Protein AF-A0A7X7RN02-F1 (afdb_monomer_lite)

Secondary structure (DSSP, 8-state):
---------------------PPPS-----PPPS-TTSGGGS-TTS-HHHHHIIIIIHHHHHHHHHHHTS-B---SS-TTEEE-SSEEEETTTTEEEEEEEEPPTT-BTTB-EEEEEEEE--S--SSS---PPPPTT--HHHHHHTT-EEEEEEGGGTS----TTT-SS----THHHHHHHS-TT-SS----TTB--HHHHHHHHHHHHHHHHHT-TTEEEEEEEEEEETHHHHHHHHHHHH-TT-SEEEEES--TTTTS-TTS--TTSPPHHHHHHH-TTSS-GGGGGGTT-GGG-SS-HHHHHHTTTTSEEEEEEETT-TTT-HHHHHHHHHHHHHHHHHHT-GGGEEEEEESSSS---HHHHHHHHHHHHHHTSS---HHHHHHHHHHHHHHHTT-SEEEE---TTSTT-EEEESSPEEE-TT-EEEEES-EEEEPTT--S-SEEETT--SSS----S--EEEEETT-EEE--SS----S-SSS-S----EEE--

Sequence (498 aa):
MKALVLGVVAFCVVASGWSGSVPSPAACVRACPDGAQSAQRLWNGIAPLVKAWELGKRQETLAWFEENQFGKTPFGRLPDEVMGETYVAFTNAGIRIEIYCCLPVGADAAHPVPVFLFGDHKGGRMPPDFAQETYEGIPTNSITARGYAYVRWNFNDICPNVDAKHSFERWPLGIIAYAATGDRNATNVVRRMNAWGTIGAWAWGNSRVMDWIESRPELDATRVAVLGHSRGGKTALWTGAQDERFAMTISNGSGCGGARLGRAKDPKAETIRQILKNFPNWFCPAFAAWIDRDAELPHDADDLIRLIAPRLVYVASGSEDAWAGPAAEKAAWDAAHDLYREYRLEERMGYHCHDGPHKLRADDWERFMDFADRHLKAPSTADSDAIERRIAAACVDGLRAVTLTKNAASSDGTWYLTRAILVPDDFTLVFDGCRVELVDGTQDNLIRNAGAIEGRCVPNRGIRILGKNGAVLSGGKRNHYLPRRSGDPNGWRSVGIR

Structure (mmCIF, N/CA/C/O backbone):
data_AF-A0A7X7RN02-F1
#
_entry.id   AF-A0A7X7RN02-F1
#
loop_
_atom_site.group_PDB
_atom_site.id
_atom_site.type_symbol
_atom_site.label_atom_id
_atom_site.label_alt_id
_atom_site.label_comp_id
_atom_site.label_asym_id
_atom_site.label_entity_id
_atom_site.label_seq_id
_atom_site.pdbx_PDB_ins_code
_atom_site.Cartn_x
_atom_site.Cartn_y
_atom_site.Cartn_z
_atom_site.occupancy
_atom_site.B_iso_or_equiv
_atom_site.auth_seq_id
_atom_site.auth_comp_id
_atom_site.auth_asym_id
_atom_site.auth_atom_id
_atom_site.pdbx_PDB_model_num
ATOM 1 N N . MET A 1 1 ? 68.075 -8.049 40.284 1.00 34.28 1 MET A N 1
ATOM 2 C CA . MET A 1 1 ? 68.125 -6.987 39.255 1.00 34.28 1 MET A CA 1
ATOM 3 C C . MET A 1 1 ? 66.694 -6.557 38.938 1.00 34.28 1 MET A C 1
ATOM 5 O O . MET A 1 1 ? 65.891 -7.431 38.663 1.00 34.28 1 MET A O 1
ATOM 9 N N . LYS A 1 2 ? 66.413 -5.252 39.104 1.00 28.30 2 LYS A N 1
ATOM 10 C CA . LYS A 1 2 ? 65.345 -4.378 38.540 1.00 28.30 2 LYS A CA 1
ATOM 11 C C . LYS A 1 2 ? 64.153 -5.085 37.843 1.00 28.30 2 LYS A C 1
ATOM 13 O O . LYS A 1 2 ? 64.368 -5.760 36.851 1.00 28.30 2 LYS A O 1
ATOM 18 N N . ALA A 1 3 ? 62.925 -5.074 38.375 1.00 26.56 3 ALA A N 1
ATOM 19 C CA . ALA A 1 3 ? 61.921 -3.987 38.413 1.00 26.56 3 ALA A CA 1
ATOM 20 C C . ALA A 1 3 ? 61.365 -3.559 37.034 1.00 26.56 3 ALA A C 1
ATOM 22 O O . ALA A 1 3 ? 62.092 -2.923 36.279 1.00 26.56 3 ALA A O 1
ATOM 23 N N . LEU A 1 4 ? 60.067 -3.799 36.778 1.00 23.42 4 LEU A N 1
ATOM 24 C CA . LEU A 1 4 ? 59.078 -2.724 36.576 1.00 23.42 4 LEU A CA 1
ATOM 25 C C . LEU A 1 4 ? 57.625 -3.238 36.692 1.00 23.42 4 LEU A C 1
ATOM 27 O O . LEU A 1 4 ? 57.299 -4.341 36.270 1.00 23.42 4 LEU A O 1
ATOM 31 N N . VAL A 1 5 ? 56.795 -2.389 37.294 1.00 27.09 5 VAL A N 1
ATOM 32 C CA . VAL A 1 5 ? 55.363 -2.494 37.622 1.00 27.09 5 VAL A CA 1
ATOM 33 C C . VAL A 1 5 ? 54.615 -1.400 36.833 1.00 27.09 5 VAL A C 1
ATOM 35 O O . VAL A 1 5 ? 55.260 -0.478 36.340 1.00 27.09 5 VAL A O 1
ATOM 38 N N . LEU A 1 6 ? 53.274 -1.474 36.849 1.00 26.36 6 LEU A N 1
ATOM 39 C CA . LEU A 1 6 ? 52.229 -0.504 36.454 1.00 26.36 6 LEU A CA 1
ATOM 40 C C . LEU A 1 6 ? 51.644 -0.716 35.049 1.00 26.36 6 LEU A C 1
ATOM 42 O O . LEU A 1 6 ? 52.368 -0.933 34.093 1.00 26.36 6 LEU A O 1
ATOM 46 N N . GLY A 1 7 ? 50.330 -0.633 34.837 1.00 24.38 7 GLY A N 1
ATOM 47 C CA . GLY A 1 7 ? 49.227 -0.252 35.721 1.00 24.38 7 GLY A CA 1
ATOM 48 C C . GLY A 1 7 ? 48.075 0.262 34.853 1.00 24.38 7 GLY A C 1
ATOM 49 O O . GLY A 1 7 ? 48.283 1.162 34.046 1.00 24.38 7 GLY A O 1
ATOM 50 N N . VAL A 1 8 ? 46.874 -0.305 34.990 1.00 24.30 8 VAL A N 1
ATOM 51 C CA . VAL A 1 8 ? 45.659 0.253 34.376 1.00 24.30 8 VAL A CA 1
ATOM 52 C C . VAL A 1 8 ? 44.987 1.119 35.433 1.00 24.30 8 VAL A C 1
ATOM 54 O O . VAL 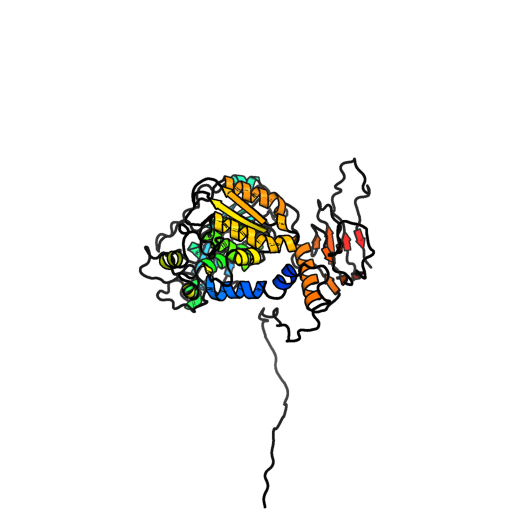A 1 8 ? 44.493 0.621 36.442 1.00 24.30 8 VAL A O 1
ATOM 57 N N . VAL A 1 9 ? 45.049 2.430 35.218 1.00 23.92 9 VAL A N 1
ATOM 58 C CA . VAL A 1 9 ? 44.429 3.452 36.059 1.00 23.92 9 VAL A CA 1
ATOM 59 C C . VAL A 1 9 ? 42.964 3.596 35.658 1.00 23.92 9 VAL A C 1
ATOM 61 O O . VAL A 1 9 ? 42.656 3.873 34.502 1.00 23.92 9 VAL A O 1
ATOM 64 N N . ALA A 1 10 ? 42.075 3.459 36.636 1.00 27.95 10 ALA A N 1
ATOM 65 C CA . ALA A 1 10 ? 40.757 4.074 36.618 1.00 27.95 10 ALA A CA 1
ATOM 66 C C . ALA A 1 10 ? 40.822 5.363 37.445 1.00 27.95 10 ALA A C 1
ATOM 68 O O . ALA A 1 10 ? 41.396 5.338 38.530 1.00 27.95 10 ALA A O 1
ATOM 69 N N . PHE A 1 11 ? 40.202 6.451 36.980 1.00 22.30 11 PHE A N 1
ATOM 70 C CA . PHE A 1 11 ? 39.651 7.477 37.870 1.00 22.30 11 PHE A CA 1
ATOM 71 C C . PHE A 1 11 ? 38.493 8.234 37.206 1.00 22.30 11 PHE A C 1
ATOM 73 O O . PHE A 1 11 ? 38.605 8.732 36.088 1.00 22.30 11 PHE A O 1
ATOM 80 N N . CYS A 1 12 ? 37.389 8.314 37.948 1.00 25.47 12 CYS A N 1
ATOM 81 C CA . CYS A 1 12 ? 36.249 9.205 37.747 1.00 25.47 12 CYS A CA 1
ATOM 82 C C . CYS A 1 12 ? 36.584 10.630 38.213 1.00 25.47 12 CYS A C 1
ATOM 84 O O . CYS A 1 12 ? 37.206 10.758 39.264 1.00 25.47 12 CYS A O 1
ATOM 86 N N . VAL A 1 13 ? 36.047 11.669 37.555 1.00 23.23 13 VAL A N 1
ATOM 87 C CA . VAL A 1 13 ? 35.693 12.967 38.178 1.00 23.23 13 VAL A CA 1
ATOM 88 C C . VAL A 1 13 ? 34.407 13.521 37.531 1.00 23.23 13 VAL A C 1
ATOM 90 O O . VAL A 1 13 ? 34.033 13.150 36.424 1.00 23.23 13 VAL A O 1
ATOM 93 N N . VAL A 1 14 ? 33.711 14.350 38.307 1.00 23.56 14 VAL A N 1
ATOM 94 C CA . VAL A 1 14 ? 32.275 14.631 38.407 1.00 23.56 14 VAL A CA 1
ATOM 95 C C . VAL A 1 14 ? 31.896 16.038 37.886 1.00 23.56 14 VAL A C 1
ATOM 97 O O . VAL A 1 14 ? 32.675 16.969 38.035 1.00 23.56 14 VAL A O 1
ATOM 100 N N . ALA A 1 15 ? 30.649 16.147 37.394 1.00 25.61 15 ALA A N 1
ATOM 101 C CA . ALA A 1 15 ? 29.704 17.290 37.319 1.00 25.61 15 ALA A CA 1
ATOM 102 C C . ALA A 1 15 ? 30.000 18.569 36.497 1.00 25.61 15 ALA A C 1
ATOM 104 O O . ALA A 1 15 ? 30.930 19.313 36.783 1.00 25.61 15 ALA A O 1
ATOM 105 N N . SER A 1 16 ? 29.049 18.952 35.623 1.00 23.83 16 SER A N 1
ATOM 106 C CA . SER A 1 16 ? 28.078 20.065 35.822 1.00 23.83 16 SER A CA 1
ATOM 107 C C . SER A 1 16 ? 27.493 20.605 34.493 1.00 23.83 16 SER A C 1
ATOM 109 O O . SER A 1 16 ? 28.196 20.664 33.492 1.00 23.83 16 SER A O 1
ATOM 111 N N . GLY A 1 17 ? 26.218 21.035 34.498 1.00 24.02 17 GLY A N 1
ATOM 112 C CA . GLY A 1 17 ? 25.676 22.016 33.533 1.00 24.02 17 GLY A CA 1
ATOM 113 C C . GLY A 1 17 ? 24.589 21.545 32.548 1.00 24.02 17 GLY A C 1
ATOM 114 O O . GLY A 1 17 ? 24.871 20.828 31.600 1.00 24.02 17 GLY A O 1
ATOM 115 N N . TRP A 1 18 ? 23.356 22.009 32.780 1.00 22.77 18 TRP A N 1
ATOM 116 C CA . TRP A 1 18 ? 22.163 22.086 31.902 1.00 22.77 18 TRP A CA 1
ATOM 117 C C . TRP A 1 18 ? 22.449 22.509 30.436 1.00 22.77 18 TRP A C 1
ATOM 119 O O . TRP A 1 18 ? 23.464 23.143 30.191 1.00 22.77 18 TRP A O 1
ATOM 129 N N . SER A 1 19 ? 21.626 22.313 29.394 1.00 27.50 19 SER A N 1
ATOM 130 C CA . SER A 1 19 ? 20.216 21.919 29.192 1.00 27.50 19 SER A CA 1
ATOM 131 C C . SER A 1 19 ? 19.992 21.674 27.685 1.00 27.50 19 SER A C 1
ATOM 133 O O . SER A 1 19 ? 20.542 22.421 26.879 1.00 27.50 19 SER A O 1
ATOM 135 N N . GLY A 1 20 ? 19.111 20.734 27.315 1.00 28.22 20 GLY A N 1
ATOM 136 C CA . GLY A 1 20 ? 18.448 20.717 25.999 1.00 28.22 20 GLY A CA 1
ATOM 137 C C . GLY A 1 20 ? 18.787 19.535 25.087 1.00 28.22 20 GLY A C 1
ATOM 138 O O . GLY A 1 20 ? 19.420 19.720 24.054 1.00 28.22 20 GLY A O 1
ATOM 139 N N . SER A 1 21 ? 18.319 18.329 25.421 1.00 25.31 21 SER A N 1
ATOM 140 C CA . SER A 1 21 ? 18.236 17.219 24.466 1.00 25.31 21 SER A CA 1
ATOM 141 C C . SER A 1 21 ? 16.785 17.005 24.031 1.00 25.31 21 SER A C 1
ATOM 143 O O . SER A 1 21 ? 15.912 16.643 24.817 1.00 25.31 21 SER A O 1
ATOM 145 N N . VAL A 1 22 ? 16.541 17.250 22.747 1.00 24.98 22 VAL A N 1
ATOM 146 C CA . VAL A 1 22 ? 15.347 16.819 22.013 1.00 24.98 22 VAL A CA 1
ATOM 147 C C . VAL A 1 22 ? 15.385 15.284 21.925 1.00 24.98 22 VAL A C 1
ATOM 149 O O . VAL A 1 22 ? 16.431 14.749 21.545 1.00 24.98 22 VAL A O 1
ATOM 152 N N . PRO A 1 23 ? 14.318 14.535 22.258 1.00 26.03 23 PRO A N 1
ATOM 153 C CA . PRO A 1 23 ? 14.320 13.094 22.056 1.00 26.03 23 PRO A CA 1
ATOM 154 C C . PRO A 1 23 ? 14.128 12.774 20.569 1.00 26.03 23 PRO A C 1
ATOM 156 O O . PRO A 1 23 ? 13.103 13.095 19.974 1.00 26.03 23 PRO A O 1
ATOM 159 N N . SER A 1 24 ? 15.123 12.107 19.987 1.00 24.83 24 SER A N 1
ATOM 160 C CA . SER A 1 24 ? 14.986 11.358 18.736 1.00 24.83 24 SER A CA 1
ATOM 161 C C . SER A 1 24 ? 14.047 10.156 18.949 1.00 24.83 24 SER A C 1
ATOM 163 O O . SER A 1 24 ? 14.227 9.429 19.934 1.00 24.83 24 SER A O 1
ATOM 165 N N . PRO A 1 25 ? 13.067 9.894 18.063 1.00 23.73 25 PRO A N 1
ATOM 166 C CA . PRO A 1 25 ? 12.222 8.711 18.136 1.00 23.73 25 PRO A CA 1
ATOM 167 C C . PRO A 1 25 ? 12.957 7.521 17.504 1.00 23.73 25 PRO A C 1
ATOM 169 O O . PRO A 1 25 ? 12.730 7.152 16.358 1.00 23.73 25 PRO A O 1
ATOM 172 N N . ALA A 1 26 ? 13.869 6.916 18.262 1.00 28.00 26 ALA A N 1
ATOM 173 C CA . ALA A 1 26 ? 14.519 5.660 17.897 1.00 28.00 26 ALA A CA 1
ATOM 174 C C . ALA A 1 26 ? 14.710 4.799 19.151 1.00 28.00 26 ALA A C 1
ATOM 176 O O . ALA A 1 26 ? 15.799 4.714 19.712 1.00 28.00 26 ALA A O 1
ATOM 177 N N . ALA A 1 27 ? 13.628 4.182 19.630 1.00 25.88 27 ALA A N 1
ATOM 178 C CA . ALA A 1 27 ? 13.697 3.184 20.695 1.00 25.88 27 ALA A CA 1
ATOM 179 C C . ALA A 1 27 ? 12.510 2.209 20.630 1.00 25.88 27 ALA A C 1
ATOM 181 O O . ALA A 1 27 ? 11.642 2.212 21.496 1.00 25.88 27 ALA A O 1
ATOM 182 N N . CYS A 1 28 ? 12.479 1.361 19.602 1.00 25.12 28 CYS A N 1
ATOM 183 C CA . CYS A 1 28 ? 11.740 0.094 19.633 1.00 25.12 28 CYS A CA 1
ATOM 184 C C . CYS A 1 28 ? 12.388 -0.936 18.701 1.00 25.12 28 CYS A C 1
ATOM 186 O O . CYS A 1 28 ? 11.759 -1.436 17.786 1.00 25.12 28 CYS A O 1
ATOM 188 N N . VAL A 1 29 ? 13.664 -1.249 18.935 1.00 25.41 29 VAL A N 1
ATOM 189 C CA . VAL A 1 29 ? 14.243 -2.547 18.561 1.00 25.41 29 VAL A CA 1
ATOM 190 C C . VAL A 1 29 ? 15.319 -2.862 19.601 1.00 25.41 29 VAL A C 1
ATOM 192 O O . VAL A 1 29 ? 16.388 -2.254 19.595 1.00 25.41 29 VAL A O 1
ATOM 195 N N . ARG A 1 30 ? 15.053 -3.784 20.529 1.00 23.86 30 ARG A N 1
ATOM 196 C CA . ARG A 1 30 ? 16.133 -4.504 21.216 1.00 23.86 30 ARG A CA 1
ATOM 197 C C . ARG A 1 30 ? 16.131 -5.928 20.693 1.00 23.86 30 ARG A C 1
ATOM 199 O O . ARG A 1 30 ? 15.155 -6.649 20.854 1.00 23.86 30 ARG A O 1
ATOM 206 N N . ALA A 1 31 ? 17.238 -6.275 20.046 1.00 25.52 31 ALA A N 1
ATOM 207 C CA . ALA A 1 31 ? 17.581 -7.623 19.634 1.00 25.52 31 ALA A CA 1
ATOM 208 C C . ALA A 1 31 ? 17.467 -8.604 20.813 1.00 25.52 31 ALA A C 1
ATOM 210 O O . ALA A 1 31 ? 17.831 -8.273 21.946 1.00 25.52 31 ALA A O 1
ATOM 211 N N . CYS A 1 32 ? 16.978 -9.811 20.532 1.00 24.83 32 CYS A N 1
ATOM 212 C CA . CYS A 1 32 ? 16.985 -10.913 21.487 1.00 24.83 32 CYS A CA 1
ATOM 213 C C . CYS A 1 32 ? 18.438 -11.401 21.683 1.00 24.83 32 CYS A C 1
ATOM 215 O O . CYS A 1 32 ? 19.116 -11.630 20.679 1.00 24.83 32 CYS A O 1
ATOM 217 N N . PRO A 1 33 ? 18.947 -11.549 22.922 1.00 24.33 33 PRO A N 1
ATOM 218 C CA . PRO A 1 33 ? 20.246 -12.166 23.170 1.00 24.33 33 PRO A CA 1
ATOM 219 C C . PRO A 1 33 ? 20.186 -13.681 22.938 1.00 24.33 33 PRO A C 1
ATOM 221 O O . PRO A 1 33 ? 19.198 -14.331 23.284 1.00 24.33 33 PRO A O 1
ATOM 224 N N . ASP A 1 34 ? 21.272 -14.233 22.400 1.00 32.06 34 ASP A N 1
ATOM 225 C CA . ASP A 1 34 ? 21.476 -15.662 22.161 1.00 32.06 34 ASP A CA 1
ATOM 226 C C . ASP A 1 34 ? 21.147 -16.528 23.389 1.00 32.06 34 ASP A C 1
ATOM 228 O O . ASP A 1 34 ? 21.662 -16.320 24.489 1.00 32.06 34 ASP A O 1
ATOM 232 N N . GLY A 1 35 ? 20.297 -17.539 23.195 1.00 27.19 35 GLY A N 1
ATOM 233 C CA . GLY A 1 35 ? 19.877 -18.431 24.276 1.00 27.19 35 GLY A CA 1
ATOM 234 C C . GLY A 1 35 ? 18.797 -19.425 23.866 1.00 27.19 35 GLY A C 1
ATOM 235 O O . GLY A 1 35 ? 17.729 -19.492 24.475 1.00 27.19 35 GLY A O 1
ATOM 236 N N . ALA A 1 36 ? 19.054 -20.198 22.812 1.00 33.78 36 ALA A N 1
ATOM 237 C CA . ALA A 1 36 ? 18.187 -21.275 22.349 1.00 33.78 36 ALA A CA 1
ATOM 238 C C . ALA A 1 36 ? 18.094 -22.403 23.393 1.00 33.78 36 ALA A C 1
ATOM 240 O O . ALA A 1 36 ? 18.855 -23.358 23.319 1.00 33.78 36 ALA A O 1
ATOM 241 N N . GLN A 1 37 ? 17.177 -22.294 24.366 1.00 30.12 37 GLN A N 1
ATOM 242 C CA . GLN A 1 37 ? 16.580 -23.447 25.073 1.00 30.12 37 GLN A CA 1
ATOM 243 C C . GLN A 1 37 ? 15.378 -23.120 25.992 1.00 30.12 37 GLN A C 1
ATOM 245 O O . GLN A 1 37 ? 14.698 -24.043 26.431 1.00 30.12 37 GLN A O 1
ATOM 250 N N . SER A 1 38 ? 15.012 -21.852 26.230 1.00 30.16 38 SER A N 1
ATOM 251 C CA . SER A 1 38 ? 13.844 -21.490 27.072 1.00 30.16 38 SER A CA 1
ATOM 252 C C . SER A 1 38 ? 12.524 -21.249 26.305 1.00 30.16 38 SER A C 1
ATOM 254 O O . SER A 1 38 ? 11.457 -21.161 26.914 1.00 30.16 38 SER A O 1
ATOM 256 N N . ALA A 1 39 ? 12.546 -21.210 24.966 1.00 33.38 39 ALA A N 1
ATOM 257 C CA . ALA A 1 39 ? 11.430 -20.740 24.128 1.00 33.38 39 ALA A CA 1
ATOM 258 C C . ALA A 1 39 ? 10.298 -21.757 23.831 1.00 33.38 39 ALA A C 1
ATOM 260 O O . ALA A 1 39 ? 9.324 -21.420 23.145 1.00 33.38 39 ALA A O 1
ATOM 261 N N . GLN A 1 40 ? 10.387 -23.000 24.320 1.00 32.56 40 GLN A N 1
ATOM 262 C CA . GLN A 1 40 ? 9.416 -24.057 23.982 1.00 32.56 40 GLN A CA 1
ATOM 263 C C . GLN A 1 40 ? 8.089 -23.988 24.763 1.00 32.56 40 GLN A C 1
ATOM 265 O O . GLN A 1 40 ? 7.104 -24.547 24.298 1.00 32.56 40 GLN A O 1
ATOM 270 N N . ARG A 1 41 ? 8.004 -23.270 25.897 1.00 33.03 41 ARG A N 1
ATOM 271 C CA . ARG A 1 41 ? 6.758 -23.153 26.700 1.00 33.03 41 ARG A CA 1
ATOM 272 C C . ARG A 1 41 ? 5.943 -21.869 26.457 1.00 33.03 41 ARG A C 1
ATOM 274 O O . ARG A 1 41 ? 4.871 -21.707 27.032 1.00 33.03 41 ARG A O 1
ATOM 281 N N . LEU A 1 42 ? 6.441 -20.939 25.640 1.00 40.75 42 LEU A N 1
ATOM 282 C CA . LEU A 1 42 ? 5.912 -19.566 25.532 1.00 40.75 42 LEU A CA 1
ATOM 283 C C . LEU A 1 42 ? 4.787 -19.382 24.489 1.00 40.75 42 LEU A C 1
ATOM 285 O O . LEU A 1 42 ? 4.216 -18.303 24.418 1.00 40.75 42 LEU A O 1
ATOM 289 N N . TRP A 1 43 ? 4.441 -20.423 23.723 1.00 42.97 43 TRP A N 1
ATOM 290 C CA . TRP A 1 43 ? 3.638 -20.308 22.490 1.00 42.97 43 TRP A CA 1
ATOM 291 C C . TRP A 1 43 ? 2.502 -21.323 22.354 1.00 42.97 43 TRP A C 1
ATOM 293 O O . TRP A 1 43 ? 2.003 -21.556 21.255 1.00 42.97 43 TRP A O 1
ATOM 303 N N . ASN A 1 44 ? 2.106 -21.965 23.451 1.00 42.00 44 ASN A N 1
ATOM 304 C CA . ASN A 1 44 ? 1.012 -22.930 23.408 1.00 42.00 44 ASN A CA 1
ATOM 305 C C . ASN A 1 44 ? -0.276 -22.230 22.934 1.00 42.00 44 ASN A C 1
ATOM 307 O O . ASN A 1 44 ? -0.719 -21.272 23.561 1.00 42.00 44 ASN A O 1
ATOM 311 N N . GLY A 1 45 ? -0.841 -22.698 21.816 1.00 47.25 45 GLY A N 1
ATOM 312 C CA . GLY A 1 45 ? -2.086 -22.188 21.224 1.00 47.25 45 GLY A CA 1
ATOM 313 C C . GLY A 1 45 ? -1.926 -21.282 19.996 1.00 47.25 45 GLY A C 1
ATOM 314 O O . GLY A 1 45 ? -2.894 -21.126 19.261 1.00 47.25 45 GLY A O 1
ATOM 315 N N . ILE A 1 46 ? -0.731 -20.740 19.720 1.00 54.78 46 ILE A N 1
ATOM 316 C CA . ILE A 1 46 ? -0.450 -19.982 18.486 1.00 54.78 46 ILE A CA 1
ATOM 317 C C . ILE A 1 46 ? 0.176 -20.924 17.457 1.00 54.78 46 ILE A C 1
ATOM 319 O O . ILE A 1 46 ? 1.114 -21.662 17.772 1.00 54.78 46 ILE A O 1
ATOM 323 N N . ALA A 1 47 ? -0.326 -20.885 16.223 1.00 65.12 47 ALA A N 1
ATOM 324 C CA . ALA A 1 47 ? 0.203 -21.686 15.129 1.00 65.12 47 ALA A CA 1
ATOM 325 C C . ALA A 1 47 ? 1.724 -21.467 14.959 1.00 65.12 47 ALA A C 1
ATOM 327 O O . ALA A 1 47 ? 2.177 -20.318 14.915 1.00 65.12 47 ALA A O 1
ATOM 328 N N . PRO A 1 48 ? 2.539 -22.534 14.828 1.00 77.62 48 PRO A N 1
ATOM 329 C CA . PRO A 1 48 ? 3.990 -22.408 14.669 1.00 77.62 48 PRO A CA 1
ATOM 330 C C . PRO A 1 48 ? 4.419 -21.483 13.522 1.00 77.62 48 PRO A C 1
ATOM 332 O O . PRO A 1 48 ? 5.442 -20.810 13.640 1.00 77.62 48 PRO A O 1
ATOM 335 N N . LEU A 1 49 ? 3.633 -21.424 12.439 1.00 78.94 49 LEU A N 1
ATOM 336 C CA . LEU A 1 49 ? 3.882 -20.535 11.305 1.00 78.94 49 LEU A CA 1
ATOM 337 C C . LEU A 1 49 ? 3.726 -19.058 11.692 1.00 78.94 49 LEU A C 1
ATOM 339 O O . LEU A 1 49 ? 4.652 -18.285 11.466 1.00 78.94 49 LEU A O 1
ATOM 343 N N . VAL A 1 50 ? 2.610 -18.693 12.334 1.00 73.12 50 VAL A N 1
ATOM 344 C CA . VAL A 1 50 ? 2.343 -17.331 12.838 1.00 73.12 50 VAL A CA 1
ATOM 345 C C . VAL A 1 50 ? 3.428 -16.898 13.817 1.00 73.12 50 VAL A C 1
ATOM 347 O O . VAL A 1 50 ? 3.992 -15.815 13.698 1.00 73.12 50 VAL A O 1
ATOM 350 N N . LYS A 1 51 ? 3.794 -17.783 14.746 1.00 71.06 51 LYS A N 1
ATOM 351 C CA . LYS A 1 51 ? 4.901 -17.546 15.673 1.00 71.06 51 LYS A CA 1
ATOM 352 C C . LYS A 1 51 ? 6.202 -17.220 14.940 1.00 71.06 51 LYS A C 1
ATOM 354 O O . LYS A 1 51 ? 6.868 -16.249 15.282 1.00 71.06 51 LYS A O 1
ATOM 359 N N . ALA A 1 52 ? 6.600 -18.065 13.989 1.00 81.00 52 ALA A N 1
ATOM 360 C CA . ALA A 1 52 ? 7.847 -17.877 13.252 1.00 81.00 52 ALA A CA 1
ATOM 361 C C . ALA A 1 52 ? 7.816 -16.597 12.406 1.00 81.00 52 ALA A C 1
ATOM 363 O O . ALA A 1 52 ? 8.846 -15.941 12.257 1.00 81.00 52 ALA A O 1
ATOM 364 N N . TRP A 1 53 ? 6.639 -16.248 11.877 1.00 83.88 53 TRP A N 1
ATOM 365 C CA . TRP A 1 53 ? 6.405 -15.009 11.149 1.00 83.88 53 TRP A CA 1
ATOM 366 C C . TRP A 1 53 ? 6.667 -13.779 12.020 1.00 83.88 53 TRP A C 1
ATOM 368 O O . TRP A 1 53 ? 7.566 -12.994 11.716 1.00 83.88 53 TRP A O 1
ATOM 378 N N . GLU A 1 54 ? 5.955 -13.664 13.141 1.00 78.62 54 GLU A N 1
ATOM 379 C CA . GLU A 1 54 ? 6.003 -12.485 14.017 1.00 78.62 54 GLU A CA 1
ATOM 380 C C . GLU A 1 54 ? 7.328 -12.338 14.775 1.00 78.62 54 GLU A C 1
ATOM 382 O O . GLU A 1 54 ? 7.759 -11.226 15.064 1.00 78.62 54 GLU A O 1
ATOM 387 N N . LEU A 1 55 ? 8.010 -13.445 15.092 1.00 75.38 55 LEU A N 1
ATOM 388 C CA . LEU A 1 55 ? 9.258 -13.411 15.862 1.00 75.38 55 LEU A CA 1
ATOM 389 C C . LEU A 1 55 ? 10.507 -13.009 15.074 1.00 75.38 55 LEU A C 1
ATOM 391 O O . LEU A 1 55 ? 11.561 -12.824 15.682 1.00 75.38 55 LEU A O 1
ATOM 395 N N . GLY A 1 56 ? 10.438 -12.926 13.748 1.00 78.81 56 GLY A N 1
ATOM 396 C CA . GLY A 1 56 ? 11.620 -12.548 12.977 1.00 78.81 56 GLY A CA 1
ATOM 397 C C . GLY A 1 56 ? 11.452 -12.613 11.471 1.00 78.81 56 GLY A C 1
ATOM 398 O O . GLY A 1 56 ? 11.927 -11.707 10.790 1.00 78.81 56 GLY A O 1
ATOM 399 N N . LYS A 1 57 ? 10.731 -13.610 10.935 1.00 91.44 57 LYS A N 1
ATOM 400 C CA . LYS A 1 57 ? 10.627 -13.761 9.474 1.00 91.44 57 LYS A CA 1
ATOM 401 C C . LYS A 1 57 ? 9.977 -12.552 8.806 1.00 91.44 57 LYS A C 1
ATOM 403 O O . LYS A 1 57 ? 10.403 -12.190 7.718 1.00 91.44 57 LYS A O 1
ATOM 408 N N . ARG A 1 58 ? 8.998 -11.895 9.443 1.00 90.31 58 ARG A N 1
ATOM 409 C CA . ARG A 1 58 ? 8.390 -10.656 8.927 1.00 90.31 58 ARG A CA 1
ATOM 410 C C . ARG A 1 58 ? 9.444 -9.560 8.735 1.00 90.31 58 ARG A C 1
ATOM 412 O O . ARG A 1 58 ? 9.508 -8.951 7.673 1.00 90.31 58 ARG A O 1
ATOM 419 N N . GLN A 1 59 ? 10.293 -9.337 9.740 1.00 90.88 59 GLN A N 1
ATOM 420 C CA . GLN A 1 59 ? 11.340 -8.315 9.691 1.00 90.88 59 GLN A CA 1
ATOM 421 C C . GLN A 1 59 ? 12.454 -8.678 8.699 1.00 90.88 59 GLN A C 1
ATOM 423 O O . GLN A 1 59 ? 12.903 -7.810 7.958 1.00 90.88 59 GLN A O 1
ATOM 428 N N . GLU A 1 60 ? 12.873 -9.945 8.659 1.00 96.69 60 GLU A N 1
ATOM 429 C CA . GLU A 1 60 ? 13.838 -10.467 7.680 1.00 96.69 60 GLU A CA 1
ATOM 430 C C . GLU A 1 60 ? 13.331 -10.278 6.245 1.00 96.69 60 GLU A C 1
ATOM 432 O O . GLU A 1 60 ? 14.038 -9.734 5.399 1.00 96.69 60 GLU A O 1
ATOM 437 N N . THR A 1 61 ? 12.070 -10.641 6.005 1.00 97.88 61 THR A N 1
ATOM 438 C CA . THR A 1 61 ? 11.402 -10.490 4.710 1.00 97.88 61 THR A CA 1
ATOM 439 C C . THR A 1 61 ? 11.342 -9.019 4.297 1.00 97.88 61 THR A C 1
ATOM 441 O O . THR A 1 61 ? 11.727 -8.673 3.181 1.00 97.88 61 THR A O 1
ATOM 444 N N . LEU A 1 62 ? 10.901 -8.130 5.198 1.00 97.25 62 LEU A N 1
ATOM 445 C CA . LEU A 1 62 ? 10.845 -6.691 4.932 1.00 97.25 62 LEU A CA 1
ATOM 446 C C . LEU A 1 62 ? 12.235 -6.135 4.595 1.00 97.25 62 LEU A C 1
ATOM 448 O O . LEU A 1 62 ? 12.393 -5.456 3.581 1.00 97.25 62 LEU A O 1
ATOM 452 N N . ALA A 1 63 ? 13.245 -6.475 5.401 1.00 98.00 63 ALA A N 1
ATOM 453 C CA . ALA A 1 63 ? 14.624 -6.052 5.182 1.00 98.00 63 ALA A CA 1
ATOM 454 C C . ALA A 1 63 ? 15.164 -6.553 3.837 1.00 98.00 63 ALA A C 1
ATOM 456 O O . ALA A 1 63 ? 15.850 -5.809 3.137 1.00 98.00 63 ALA A O 1
ATOM 457 N N . TRP A 1 64 ? 14.816 -7.774 3.421 1.00 98.44 64 TRP A N 1
ATOM 458 C CA . TRP A 1 64 ? 15.208 -8.268 2.108 1.00 98.44 64 TRP A CA 1
ATOM 459 C C . TRP A 1 64 ? 14.609 -7.422 0.981 1.00 98.44 64 TRP A C 1
ATOM 461 O O . TRP A 1 64 ? 15.350 -7.025 0.081 1.00 98.44 64 TRP A O 1
ATOM 471 N N . PHE A 1 65 ? 13.314 -7.087 1.038 1.00 98.69 65 PHE A N 1
ATOM 472 C CA . PHE A 1 65 ? 12.670 -6.234 0.030 1.00 98.69 65 PHE A CA 1
ATOM 473 C C . PHE A 1 65 ? 13.262 -4.817 0.008 1.00 98.69 65 PHE A C 1
ATOM 475 O O . PHE A 1 65 ? 13.486 -4.258 -1.071 1.00 98.69 65 PHE A O 1
ATOM 482 N N . GLU A 1 66 ? 13.581 -4.253 1.174 1.00 98.25 66 GLU A N 1
ATOM 483 C CA . GLU A 1 66 ? 14.297 -2.979 1.295 1.00 98.25 66 GLU A CA 1
ATOM 484 C C . GLU A 1 66 ? 15.719 -3.042 0.726 1.00 98.25 66 GLU A C 1
ATOM 486 O O . GLU A 1 66 ? 16.216 -2.067 0.173 1.00 98.25 66 GLU A O 1
ATOM 491 N N . GLU A 1 67 ? 16.422 -4.160 0.865 1.00 98.00 67 GLU A N 1
ATOM 492 C CA . GLU A 1 67 ? 17.820 -4.256 0.443 1.00 98.00 67 GLU A CA 1
ATOM 493 C C . GLU A 1 67 ? 17.972 -4.664 -1.018 1.00 98.00 67 GLU A C 1
ATOM 495 O O . GLU A 1 67 ? 18.916 -4.219 -1.673 1.00 98.00 67 GLU A O 1
ATOM 500 N N . ASN A 1 68 ? 17.030 -5.450 -1.539 1.00 97.81 68 ASN A N 1
ATOM 501 C CA . ASN A 1 68 ? 17.192 -6.163 -2.801 1.00 97.81 68 ASN A CA 1
ATOM 502 C C . ASN A 1 68 ? 16.177 -5.788 -3.878 1.00 97.81 68 ASN A C 1
ATOM 504 O O . ASN A 1 68 ? 16.470 -6.052 -5.038 1.00 97.81 68 ASN A O 1
ATOM 508 N N . GLN A 1 69 ? 15.025 -5.186 -3.551 1.00 98.00 69 GLN A N 1
ATOM 509 C CA . GLN A 1 69 ? 13.984 -4.900 -4.547 1.00 98.00 69 GLN A CA 1
ATOM 510 C C . GLN A 1 69 ? 13.524 -3.440 -4.548 1.00 98.00 69 GLN A C 1
ATOM 512 O O . GLN A 1 69 ? 13.777 -2.718 -5.508 1.00 98.00 69 GLN A O 1
ATOM 517 N N . PHE A 1 70 ? 12.842 -2.963 -3.510 1.00 98.19 70 PHE A N 1
ATOM 518 C CA . PHE A 1 70 ? 12.246 -1.621 -3.526 1.00 98.19 70 PHE A CA 1
ATOM 519 C C . PHE A 1 70 ? 13.198 -0.531 -3.026 1.00 98.19 70 PHE A C 1
ATOM 521 O O . PHE A 1 70 ? 13.074 0.621 -3.452 1.00 98.19 70 PHE A O 1
ATOM 528 N N . GLY A 1 71 ? 14.180 -0.908 -2.200 1.00 97.00 71 GLY A N 1
ATOM 529 C CA . GLY A 1 71 ? 15.157 -0.013 -1.580 1.00 97.00 71 GLY A CA 1
ATOM 530 C C . GLY A 1 71 ? 14.692 0.566 -0.238 1.00 97.00 71 GLY A C 1
ATOM 531 O O . GLY A 1 71 ? 13.494 0.700 0.009 1.00 97.00 71 GLY A O 1
ATOM 532 N N . LYS A 1 72 ? 15.647 0.943 0.618 1.00 96.38 72 LYS A N 1
ATOM 533 C CA . LYS A 1 72 ? 15.404 1.583 1.915 1.00 96.38 72 LYS A CA 1
ATOM 534 C C . LYS A 1 72 ? 14.826 2.978 1.720 1.00 96.38 72 LYS A C 1
ATOM 536 O O . LYS A 1 72 ? 15.436 3.827 1.063 1.00 96.38 72 LYS A O 1
ATOM 541 N N . THR A 1 73 ? 13.675 3.210 2.339 1.00 94.69 73 THR A N 1
ATOM 542 C CA . THR A 1 73 ? 13.053 4.529 2.441 1.00 94.69 73 THR A CA 1
ATOM 543 C C . THR A 1 73 ? 13.904 5.406 3.376 1.00 94.69 73 THR A C 1
ATOM 545 O O . THR A 1 73 ? 14.044 5.074 4.553 1.00 94.69 73 THR A O 1
ATOM 548 N N . PRO A 1 74 ? 14.525 6.499 2.892 1.00 92.75 74 PRO A N 1
ATOM 549 C CA . PRO A 1 74 ? 15.550 7.230 3.647 1.00 92.75 74 PRO A CA 1
ATOM 550 C C . PRO A 1 74 ? 14.996 8.062 4.811 1.00 92.75 74 PRO A C 1
ATOM 552 O O . PRO A 1 74 ? 15.747 8.423 5.716 1.00 92.75 74 PRO A O 1
ATOM 555 N N . PHE A 1 75 ? 13.705 8.392 4.785 1.00 92.12 75 PHE A N 1
ATOM 556 C CA . PHE A 1 75 ? 13.036 9.202 5.799 1.00 92.12 75 PHE A CA 1
ATOM 557 C C . PHE A 1 75 ? 11.528 8.934 5.807 1.00 92.12 75 PHE A C 1
ATOM 559 O O . PHE A 1 75 ? 10.943 8.590 4.783 1.00 92.12 75 PHE A O 1
ATOM 566 N N . GLY A 1 76 ? 10.894 9.126 6.966 1.00 91.88 76 GLY A N 1
ATOM 567 C CA . GLY A 1 76 ? 9.437 9.190 7.096 1.00 91.88 76 GLY A CA 1
ATOM 568 C C . GLY A 1 76 ? 8.917 10.578 6.710 1.00 91.88 76 GLY A C 1
ATOM 569 O O . GLY A 1 76 ? 9.163 11.049 5.600 1.00 91.88 76 GLY A O 1
ATOM 570 N N . ARG A 1 77 ? 8.229 11.243 7.642 1.00 91.56 77 ARG A N 1
ATOM 571 C CA . ARG A 1 77 ? 7.805 12.644 7.520 1.00 91.56 77 ARG A CA 1
ATOM 572 C C . ARG A 1 77 ? 9.014 13.584 7.489 1.00 91.56 77 ARG A C 1
ATOM 574 O O . ARG A 1 77 ? 9.918 13.451 8.316 1.00 91.56 77 ARG A O 1
ATOM 581 N N . LEU A 1 78 ? 9.032 14.529 6.548 1.00 91.44 78 LEU A N 1
ATOM 582 C CA . LEU A 1 78 ? 10.077 15.555 6.491 1.00 91.44 78 LEU A CA 1
ATOM 583 C C . LEU A 1 78 ? 9.760 16.702 7.471 1.00 91.44 78 LEU A C 1
ATOM 585 O O . LEU A 1 78 ? 8.587 17.025 7.659 1.00 91.44 78 LEU A O 1
ATOM 589 N N . PRO A 1 79 ? 10.768 17.345 8.097 1.00 92.00 79 PRO A N 1
ATOM 590 C CA . PRO A 1 79 ? 10.531 18.440 9.047 1.00 92.00 79 PRO A CA 1
ATOM 591 C C . PRO A 1 79 ? 9.826 19.658 8.438 1.00 92.00 79 PRO A C 1
ATOM 593 O O . PRO A 1 79 ? 9.178 20.417 9.150 1.00 92.00 79 PRO A O 1
ATOM 596 N N . ASP A 1 80 ? 9.975 19.851 7.130 1.00 94.12 80 ASP A N 1
ATOM 597 C CA . ASP A 1 80 ? 9.437 20.965 6.350 1.00 94.12 80 ASP A CA 1
ATOM 598 C C . ASP A 1 80 ? 8.154 20.596 5.582 1.00 94.12 80 ASP A C 1
ATOM 600 O O . ASP A 1 80 ? 7.786 21.260 4.607 1.00 94.12 80 ASP A O 1
ATOM 604 N N . GLU A 1 81 ? 7.491 19.521 6.015 1.00 96.62 81 GLU A N 1
ATOM 605 C CA . GLU A 1 81 ? 6.217 19.073 5.471 1.00 96.62 81 GLU A CA 1
ATOM 606 C C . GLU A 1 81 ? 5.062 19.971 5.934 1.00 96.62 81 GLU A C 1
ATOM 608 O O . GLU A 1 81 ? 4.790 20.114 7.128 1.00 96.62 81 GLU A O 1
ATOM 613 N N . VAL A 1 82 ? 4.336 20.534 4.970 1.00 96.75 82 VAL A N 1
ATOM 614 C CA . VAL A 1 82 ? 3.193 21.424 5.185 1.00 96.75 82 VAL A CA 1
ATOM 615 C C . VAL A 1 82 ? 1.942 20.800 4.580 1.00 96.75 82 VAL A C 1
ATOM 617 O O . VAL A 1 82 ? 1.902 20.504 3.387 1.00 96.75 82 VAL A O 1
ATOM 620 N N . MET A 1 83 ? 0.897 20.647 5.392 1.00 97.31 83 MET A N 1
ATOM 621 C CA . MET A 1 83 ? -0.410 20.158 4.951 1.00 97.31 83 MET A CA 1
ATOM 622 C C . MET A 1 83 ? -1.341 21.336 4.685 1.00 97.31 83 MET A C 1
ATOM 624 O O . MET A 1 83 ? -1.652 22.108 5.591 1.00 97.31 83 MET A O 1
ATOM 628 N N . GLY A 1 84 ? -1.786 21.469 3.441 1.00 95.81 84 GLY A N 1
ATOM 629 C CA . GLY A 1 84 ? -2.851 22.388 3.063 1.00 95.81 84 GLY A CA 1
ATOM 630 C C . GLY A 1 84 ? -4.222 21.725 3.090 1.00 95.81 84 GLY A C 1
ATOM 631 O O . GLY A 1 84 ? -4.381 20.588 3.533 1.00 95.81 84 GLY A O 1
ATOM 632 N N . GLU A 1 85 ? -5.230 22.431 2.584 1.00 95.81 85 GLU A N 1
ATOM 633 C CA . GLU A 1 85 ? -6.573 21.869 2.417 1.00 95.81 85 GLU A CA 1
ATOM 634 C C . GLU A 1 85 ? -6.575 20.721 1.406 1.00 95.81 85 GLU A C 1
ATOM 636 O O . GLU A 1 85 ? -7.070 19.650 1.716 1.00 95.81 85 GLU A O 1
ATOM 641 N N . THR A 1 86 ? -5.931 20.904 0.253 1.00 95.19 86 THR A N 1
ATOM 642 C CA . THR A 1 86 ? -5.926 19.941 -0.862 1.00 95.19 86 THR A CA 1
ATOM 643 C C . THR A 1 86 ? -4.521 19.487 -1.255 1.00 95.19 86 THR A C 1
ATOM 645 O O . THR A 1 86 ? -4.299 19.088 -2.394 1.00 95.19 86 THR A O 1
ATOM 648 N N . TYR A 1 87 ? -3.533 19.590 -0.360 1.00 96.69 87 TYR A N 1
ATOM 649 C CA . TYR A 1 87 ? -2.154 19.237 -0.701 1.00 96.69 87 TYR A CA 1
ATOM 650 C C . TYR A 1 87 ? -1.286 18.867 0.503 1.00 96.69 87 TYR A C 1
ATOM 652 O O . TYR A 1 87 ? -1.556 19.265 1.638 1.00 96.69 87 TYR A O 1
ATOM 660 N N . VAL A 1 88 ? -0.172 18.195 0.208 1.00 97.56 88 VAL A N 1
ATOM 661 C CA . VAL A 1 88 ? 0.998 18.068 1.091 1.00 97.56 88 VAL A CA 1
ATOM 662 C C . VAL A 1 88 ? 2.217 18.605 0.350 1.00 97.56 88 VAL A C 1
ATOM 664 O O . VAL A 1 88 ? 2.471 18.212 -0.785 1.00 97.56 88 VAL A O 1
ATOM 667 N N . ALA A 1 89 ? 2.971 19.517 0.957 1.00 96.19 89 ALA A N 1
ATOM 668 C CA . ALA A 1 89 ? 4.143 20.138 0.346 1.00 96.19 89 ALA A CA 1
ATOM 669 C C . ALA A 1 89 ? 5.406 19.919 1.182 1.00 96.19 89 ALA A C 1
ATOM 671 O O . ALA A 1 89 ? 5.353 19.950 2.405 1.00 96.19 89 ALA A O 1
ATOM 672 N N . PHE A 1 90 ? 6.542 19.770 0.508 1.00 96.25 90 PHE A N 1
ATOM 673 C CA . PHE A 1 90 ? 7.882 19.667 1.087 1.00 96.25 90 PHE A CA 1
ATOM 674 C C . PHE A 1 90 ? 8.668 20.890 0.620 1.00 96.25 90 PHE A C 1
ATOM 676 O O . PHE A 1 90 ? 9.196 20.918 -0.498 1.00 96.25 90 PHE A O 1
ATOM 683 N N . THR A 1 91 ? 8.634 21.951 1.424 1.00 94.38 91 THR A N 1
ATOM 684 C CA . THR A 1 91 ? 9.059 23.295 1.000 1.00 94.38 91 THR A CA 1
ATOM 685 C C . THR A 1 91 ? 10.524 23.370 0.571 1.00 94.38 91 THR A C 1
ATOM 687 O O . THR A 1 91 ? 10.813 23.989 -0.452 1.00 94.38 91 THR A O 1
ATOM 690 N N . ASN A 1 92 ? 11.431 22.673 1.255 1.00 94.25 92 ASN A N 1
ATOM 691 C CA . ASN A 1 92 ? 12.853 22.629 0.913 1.00 94.25 92 ASN A CA 1
ATOM 692 C C . ASN A 1 92 ? 13.102 21.858 -0.387 1.00 94.25 92 ASN A C 1
ATOM 694 O O . ASN A 1 92 ? 13.954 22.240 -1.186 1.00 94.25 92 ASN A O 1
ATOM 698 N N . ALA A 1 93 ? 12.330 20.796 -0.631 1.00 90.88 93 ALA A N 1
ATOM 699 C CA . ALA A 1 93 ? 12.404 20.043 -1.879 1.00 90.88 93 ALA A CA 1
ATOM 700 C C . ALA A 1 93 ? 11.692 20.755 -3.044 1.00 90.88 93 ALA A C 1
ATOM 702 O O . ALA A 1 93 ? 11.867 20.375 -4.202 1.00 90.88 93 ALA A O 1
ATOM 703 N N . GLY A 1 94 ? 10.851 21.755 -2.755 1.00 92.25 94 GLY A N 1
ATOM 704 C CA . GLY A 1 94 ? 9.970 22.403 -3.726 1.00 92.25 94 GLY A CA 1
ATOM 705 C C . GLY A 1 94 ? 8.897 21.470 -4.301 1.00 92.25 94 GLY A C 1
ATOM 706 O O . GLY A 1 94 ? 8.337 21.765 -5.356 1.00 92.25 94 GLY A O 1
ATOM 707 N N . ILE A 1 95 ? 8.638 20.330 -3.659 1.00 92.19 95 ILE A N 1
ATOM 708 C CA . ILE A 1 95 ? 7.718 19.282 -4.123 1.00 92.19 95 ILE A CA 1
ATOM 709 C C . ILE A 1 95 ? 6.352 19.480 -3.471 1.00 92.19 95 ILE A C 1
ATOM 711 O O . ILE A 1 95 ? 6.271 19.806 -2.288 1.00 92.19 95 ILE A O 1
ATOM 715 N N . ARG A 1 96 ? 5.276 19.251 -4.225 1.00 93.50 96 ARG A N 1
ATOM 716 C CA . ARG A 1 96 ? 3.904 19.336 -3.725 1.00 93.50 96 ARG A CA 1
ATOM 717 C C . ARG A 1 96 ? 3.066 18.212 -4.315 1.00 93.50 96 ARG A C 1
ATOM 719 O O . ARG A 1 96 ? 2.981 18.103 -5.528 1.00 93.50 96 ARG A O 1
ATOM 726 N N . ILE A 1 97 ? 2.471 17.409 -3.440 1.00 94.50 97 ILE A N 1
ATOM 727 C CA . ILE A 1 97 ? 1.456 16.407 -3.754 1.00 94.50 97 ILE A CA 1
ATOM 728 C C . ILE A 1 97 ? 0.107 17.114 -3.786 1.00 94.50 97 ILE A C 1
ATOM 730 O O . ILE A 1 97 ? -0.336 17.613 -2.749 1.00 94.50 97 ILE A O 1
ATOM 734 N N . GLU A 1 98 ? -0.546 17.143 -4.945 1.00 94.00 98 GLU A N 1
ATOM 735 C CA . GLU A 1 98 ? -1.926 17.621 -5.045 1.00 94.00 98 GLU A CA 1
ATOM 736 C C . GLU A 1 98 ? -2.899 16.477 -4.739 1.00 94.00 98 GLU A C 1
ATOM 738 O O . GLU A 1 98 ? -2.809 15.379 -5.299 1.00 94.00 98 GLU A O 1
ATOM 743 N N . ILE A 1 99 ? -3.848 16.744 -3.843 1.00 95.50 99 ILE A N 1
ATOM 744 C CA . ILE A 1 99 ? -4.812 15.770 -3.340 1.00 95.50 99 ILE A CA 1
ATOM 745 C C . ILE A 1 99 ? -6.204 16.148 -3.832 1.00 95.50 99 ILE A C 1
ATOM 747 O O . ILE A 1 99 ? -6.759 17.194 -3.497 1.00 95.50 99 ILE A O 1
ATOM 751 N N . TYR A 1 100 ? -6.792 15.242 -4.601 1.00 94.75 100 TYR A N 1
ATOM 752 C CA . TYR A 1 100 ? -8.211 15.243 -4.904 1.00 94.75 100 TYR A CA 1
ATOM 753 C C . TYR A 1 100 ? -8.941 14.416 -3.846 1.00 94.75 100 TYR A C 1
ATOM 755 O O . TYR A 1 100 ? -8.581 13.264 -3.615 1.00 94.75 100 TYR A O 1
ATOM 763 N N . CYS A 1 101 ? -9.974 14.983 -3.226 1.00 96.81 101 CYS A N 1
ATOM 764 C CA . CYS A 1 101 ? -10.823 14.287 -2.265 1.00 96.81 101 CYS A CA 1
ATOM 765 C C . CYS A 1 101 ? -12.292 14.493 -2.638 1.00 96.81 101 CYS A C 1
ATOM 767 O O . CYS A 1 101 ? -12.743 15.624 -2.814 1.00 96.81 101 CYS A O 1
ATOM 769 N N . CYS A 1 102 ? -13.036 13.398 -2.761 1.00 96.31 102 CYS A N 1
ATOM 770 C CA . CYS A 1 102 ? -14.478 13.407 -2.948 1.00 96.31 102 CYS A CA 1
ATOM 771 C C . CYS A 1 102 ? -15.134 12.709 -1.757 1.00 96.31 102 CYS A C 1
ATOM 773 O O . CYS A 1 102 ? -14.855 11.539 -1.487 1.00 96.31 102 CYS A O 1
ATOM 775 N N . LEU A 1 103 ? -15.993 13.438 -1.046 1.00 94.69 103 LEU A N 1
ATOM 776 C CA . LEU A 1 103 ? -16.675 12.961 0.151 1.00 94.69 103 LEU A CA 1
ATOM 777 C C . LEU A 1 103 ? -18.086 12.455 -0.183 1.00 94.69 103 LEU A C 1
ATOM 779 O O . LEU A 1 103 ? -18.754 13.023 -1.052 1.00 94.69 103 LEU A O 1
ATOM 783 N N . PRO A 1 104 ? -18.578 11.422 0.518 1.00 89.50 104 PRO A N 1
ATOM 784 C CA . PRO A 1 104 ? -19.985 11.063 0.483 1.00 89.50 104 PRO A CA 1
ATOM 785 C C . PRO A 1 104 ? -20.834 12.130 1.187 1.00 89.50 104 PRO A C 1
ATOM 787 O O . PRO A 1 104 ? -20.365 12.865 2.059 1.00 89.50 104 PRO A O 1
ATOM 790 N N . VAL A 1 105 ? -22.113 12.209 0.816 1.00 80.94 105 VAL A N 1
ATOM 791 C CA . VAL A 1 105 ? -23.056 13.147 1.440 1.00 80.94 105 VAL A CA 1
ATOM 792 C C . VAL A 1 105 ? -23.158 12.858 2.939 1.00 80.94 105 VAL A C 1
ATOM 794 O O . VAL A 1 105 ? -23.423 11.726 3.335 1.00 80.94 105 VAL A O 1
ATOM 797 N N . GLY A 1 106 ? -22.983 13.896 3.761 1.00 81.00 106 GLY A N 1
ATOM 798 C CA . GLY A 1 106 ? -23.085 13.803 5.219 1.00 81.00 106 GLY A CA 1
ATOM 799 C C . GLY A 1 106 ? -21.795 13.404 5.941 1.00 81.00 106 GLY A C 1
ATOM 800 O O . GLY A 1 106 ? -21.835 13.270 7.159 1.00 81.00 106 GLY A O 1
ATOM 801 N N . ALA A 1 107 ? -20.671 13.233 5.235 1.00 89.50 107 ALA A N 1
ATOM 802 C CA . ALA A 1 107 ? -19.369 13.111 5.889 1.00 89.50 107 ALA A CA 1
ATOM 803 C C . ALA A 1 107 ? -18.983 14.431 6.570 1.00 89.50 107 ALA A C 1
ATOM 805 O O . ALA A 1 107 ? -18.969 15.488 5.937 1.00 89.50 107 ALA A O 1
ATOM 806 N N . ASP A 1 108 ? -18.660 14.353 7.855 1.00 88.00 108 ASP A N 1
ATOM 807 C CA . ASP A 1 108 ? -18.180 15.462 8.673 1.00 88.00 108 ASP A CA 1
ATOM 808 C C . ASP A 1 108 ? -17.374 14.923 9.868 1.00 88.00 108 ASP A C 1
ATOM 810 O O . ASP A 1 108 ? -17.205 13.714 10.028 1.00 88.00 108 ASP A O 1
ATOM 814 N N . ALA A 1 109 ? -16.891 15.817 10.731 1.00 82.75 109 ALA A N 1
ATOM 815 C CA . ALA A 1 109 ? -16.117 15.452 11.917 1.00 82.75 109 ALA A CA 1
ATOM 816 C C . ALA A 1 109 ? -16.853 14.530 12.914 1.00 82.75 109 ALA A C 1
ATOM 818 O O . ALA A 1 109 ? -16.209 13.826 13.690 1.00 82.75 109 ALA A O 1
ATOM 819 N N . ALA A 1 110 ? -18.188 14.555 12.941 1.00 78.06 110 ALA A N 1
ATOM 820 C CA . ALA A 1 110 ? -19.001 13.683 13.789 1.00 78.06 110 ALA A CA 1
ATOM 821 C C . ALA A 1 110 ? -19.320 12.339 13.107 1.00 78.06 110 ALA A C 1
ATOM 823 O O . ALA A 1 110 ? -19.646 11.365 13.789 1.00 78.06 110 ALA A O 1
ATOM 824 N N . HIS A 1 111 ? -19.198 12.278 11.782 1.00 78.38 111 HIS A N 1
ATOM 825 C CA . HIS A 1 111 ? -19.491 11.118 10.949 1.00 78.38 111 HIS A CA 1
ATOM 826 C C . HIS A 1 111 ? -18.321 10.817 9.992 1.00 78.38 111 HIS A C 1
ATOM 828 O O . HIS A 1 111 ? -18.500 10.876 8.770 1.00 78.38 111 HIS A O 1
ATOM 834 N N . PRO A 1 112 ? -17.122 10.489 10.516 1.00 88.38 112 PRO A N 1
ATOM 835 C CA . PRO A 1 112 ? -15.964 10.204 9.681 1.00 88.38 112 PRO A CA 1
ATOM 836 C C . PRO A 1 112 ? -16.182 8.948 8.834 1.00 88.38 112 PRO A C 1
ATOM 838 O O . PRO A 1 112 ? -16.703 7.925 9.302 1.00 88.38 112 PRO A O 1
ATOM 841 N N . VAL A 1 113 ? -15.757 9.015 7.573 1.00 90.12 113 VAL A N 1
ATOM 842 C CA . VAL A 1 113 ? -15.999 7.953 6.588 1.00 90.12 113 VAL A CA 1
ATOM 843 C C . VAL A 1 113 ? -14.721 7.209 6.191 1.00 90.12 113 VAL A C 1
ATOM 845 O O . VAL A 1 113 ? -13.653 7.817 6.123 1.00 90.12 113 VAL A O 1
ATOM 848 N N . PRO A 1 114 ? -14.802 5.895 5.904 1.00 95.94 114 PRO A N 1
ATOM 849 C CA . PRO A 1 114 ? -13.667 5.128 5.394 1.00 95.94 114 PRO A CA 1
ATOM 850 C C . PRO A 1 114 ? -13.202 5.653 4.027 1.00 95.94 114 PRO A C 1
ATOM 852 O O . PRO A 1 114 ? -13.985 6.233 3.273 1.00 95.94 114 PRO A O 1
ATOM 855 N N . VAL A 1 115 ? -11.937 5.412 3.683 1.00 98.38 115 VAL A N 1
ATOM 856 C CA . VAL A 1 115 ? -11.278 6.032 2.523 1.00 98.38 115 VAL A CA 1
ATOM 857 C C . VAL A 1 115 ? -10.758 4.984 1.546 1.00 98.38 115 VAL A C 1
ATOM 859 O O . VAL A 1 115 ? -10.075 4.046 1.947 1.00 98.38 115 VAL A O 1
ATOM 862 N N . PHE A 1 116 ? -10.993 5.189 0.250 1.00 98.56 116 PHE A N 1
ATOM 863 C CA . PHE A 1 116 ? -10.182 4.597 -0.815 1.00 98.56 116 PHE A CA 1
ATOM 864 C C . PHE A 1 116 ? -9.149 5.620 -1.290 1.00 98.56 116 PHE A C 1
ATOM 866 O O . PHE A 1 116 ? -9.506 6.616 -1.917 1.00 98.56 116 PHE A O 1
ATOM 873 N N . LEU A 1 117 ? -7.872 5.360 -1.009 1.00 98.62 117 LEU A N 1
ATOM 874 C CA . LEU A 1 117 ? -6.738 6.100 -1.550 1.00 98.62 117 LEU A CA 1
ATOM 875 C C . LEU A 1 117 ? -6.281 5.452 -2.861 1.00 98.62 117 LEU A C 1
ATOM 877 O O . LEU A 1 117 ? -5.751 4.341 -2.856 1.00 98.62 117 LEU A O 1
ATOM 881 N N . PHE A 1 118 ? -6.436 6.159 -3.976 1.00 97.88 118 PHE A N 1
ATOM 882 C CA . PHE A 1 118 ? -5.935 5.744 -5.280 1.00 97.88 118 PHE A CA 1
ATOM 883 C C . PHE A 1 118 ? -4.647 6.477 -5.651 1.00 97.88 118 PHE A C 1
ATOM 885 O O . PHE A 1 118 ? -4.624 7.699 -5.823 1.00 97.88 118 PHE A O 1
ATOM 892 N N . GLY A 1 119 ? -3.578 5.702 -5.816 1.00 91.75 119 GLY A N 1
ATOM 893 C CA . GLY A 1 119 ? -2.308 6.189 -6.331 1.00 91.75 119 GLY A CA 1
ATOM 894 C C . GLY A 1 119 ? -2.288 6.208 -7.859 1.00 91.75 119 GLY A C 1
ATOM 895 O O . GLY A 1 119 ? -2.157 5.159 -8.500 1.00 91.75 119 GLY A O 1
ATOM 896 N N . ASP A 1 120 ? -2.428 7.394 -8.447 1.00 88.44 120 ASP A N 1
ATOM 897 C CA . ASP A 1 120 ? -2.518 7.563 -9.893 1.00 88.44 120 ASP A CA 1
ATOM 898 C C . ASP A 1 120 ? -1.135 7.767 -10.523 1.00 88.44 120 ASP A C 1
ATOM 900 O O . ASP A 1 120 ? -0.300 8.503 -10.009 1.00 88.44 120 ASP A O 1
ATOM 904 N N . HIS A 1 121 ? -0.901 7.139 -11.669 1.00 85.50 121 HIS A N 1
ATOM 905 C CA . HIS A 1 121 ? 0.336 7.262 -12.443 1.00 85.50 121 HIS A CA 1
ATOM 906 C C . HIS A 1 121 ? 0.078 7.685 -13.899 1.00 85.50 121 HIS A C 1
ATOM 908 O O . HIS A 1 121 ? 0.977 7.586 -14.738 1.00 85.50 121 HIS A O 1
ATOM 914 N N . LYS A 1 122 ? -1.155 8.107 -14.220 1.00 79.19 122 LYS A N 1
ATOM 915 C CA . LYS A 1 122 ? -1.532 8.691 -15.512 1.00 79.19 122 LYS A CA 1
ATOM 916 C C . LYS A 1 122 ? -0.999 10.120 -15.656 1.00 79.19 122 LYS A C 1
ATOM 918 O O . LYS A 1 122 ? -0.845 10.847 -14.679 1.00 79.19 122 LYS A O 1
ATOM 923 N N . GLY A 1 123 ? -0.752 10.533 -16.897 1.00 67.94 123 GLY A N 1
ATOM 924 C CA . GLY A 1 123 ? -0.162 11.839 -17.208 1.00 67.94 123 GLY A CA 1
ATOM 925 C C . GLY A 1 123 ? 1.324 11.953 -16.847 1.00 67.94 123 GLY A C 1
ATOM 926 O O . GLY A 1 123 ? 1.904 11.033 -16.274 1.00 67.94 123 GLY A O 1
ATOM 927 N N . GLY A 1 124 ? 1.927 13.087 -17.225 1.00 59.34 124 GLY A N 1
ATOM 928 C CA . GLY A 1 124 ? 3.338 13.433 -16.995 1.00 59.34 124 GLY A CA 1
ATOM 929 C C . GLY A 1 124 ? 4.339 12.602 -17.810 1.00 59.34 124 GLY A C 1
ATOM 930 O O . GLY A 1 124 ? 4.537 11.421 -17.535 1.00 59.34 124 GLY A O 1
ATOM 931 N N . ARG A 1 125 ? 5.008 13.207 -18.806 1.00 55.25 125 ARG A N 1
ATOM 932 C CA . ARG A 1 125 ? 6.106 12.525 -19.528 1.00 55.25 125 ARG A CA 1
ATOM 933 C C . ARG A 1 125 ? 7.466 13.215 -19.477 1.00 55.25 125 ARG A C 1
ATOM 935 O O . ARG A 1 125 ? 8.431 12.478 -19.572 1.00 55.25 125 ARG A O 1
ATOM 942 N N . MET A 1 126 ? 7.566 14.531 -19.266 1.00 51.34 126 MET A N 1
ATOM 943 C CA . MET A 1 126 ? 8.792 15.275 -18.895 1.00 51.34 126 MET A CA 1
ATOM 944 C C . MET A 1 126 ? 8.429 16.755 -18.607 1.00 51.34 126 MET A C 1
ATOM 946 O O . MET A 1 126 ? 7.369 17.198 -19.052 1.00 51.34 126 MET A O 1
ATOM 950 N N . PRO A 1 127 ? 9.288 17.539 -17.922 1.00 48.62 127 PRO A N 1
ATOM 951 C CA . PRO A 1 127 ? 9.144 18.997 -17.857 1.00 48.62 127 PRO A CA 1
ATOM 952 C C . PRO A 1 127 ? 9.151 19.646 -19.262 1.00 48.62 127 PRO A C 1
ATOM 954 O O . PRO A 1 127 ? 9.858 19.145 -20.139 1.00 48.62 127 PRO A O 1
ATOM 957 N N . PRO A 1 128 ? 8.463 20.787 -19.484 1.00 46.88 128 PRO A N 1
ATOM 958 C CA . PRO A 1 128 ? 7.628 21.526 -18.530 1.00 46.88 128 PRO A CA 1
ATOM 959 C C . PRO A 1 128 ? 6.154 21.074 -18.501 1.00 46.88 128 PRO A C 1
ATOM 961 O O . PRO A 1 128 ? 5.435 21.436 -17.571 1.00 46.88 128 PRO A O 1
ATOM 964 N N . ASP A 1 129 ? 5.707 20.270 -19.471 1.00 47.69 129 ASP A N 1
ATOM 965 C CA . ASP A 1 129 ? 4.298 19.896 -19.639 1.00 47.69 129 ASP A CA 1
ATOM 966 C C . ASP A 1 129 ? 3.936 18.644 -18.826 1.00 47.69 129 ASP A C 1
ATOM 968 O O . ASP A 1 129 ? 3.813 17.521 -19.324 1.00 47.69 129 ASP A O 1
ATOM 972 N N . PHE A 1 130 ? 3.718 18.854 -17.529 1.00 56.53 130 PHE A N 1
ATOM 973 C CA . PHE A 1 130 ? 3.140 17.865 -16.619 1.00 56.53 130 PHE A CA 1
ATOM 974 C C . PHE A 1 130 ? 1.612 17.860 -16.702 1.00 56.53 130 PHE A C 1
ATOM 976 O O . PHE A 1 130 ? 0.937 18.027 -15.687 1.00 56.53 130 PHE A O 1
ATOM 983 N N . ALA A 1 131 ? 1.036 17.696 -17.896 1.00 55.62 131 ALA A N 1
ATOM 984 C CA . ALA A 1 131 ? -0.409 17.520 -17.989 1.00 55.62 131 ALA A CA 1
ATOM 985 C C . ALA A 1 131 ? -0.788 16.248 -17.211 1.00 55.62 131 ALA A C 1
ATOM 987 O O . ALA A 1 131 ? -0.484 15.123 -17.627 1.00 55.62 131 ALA A O 1
ATOM 988 N N . GLN A 1 132 ? -1.376 16.437 -16.029 1.00 61.62 132 GLN A N 1
ATOM 989 C CA . GLN A 1 132 ? -1.930 15.348 -15.249 1.00 61.62 132 GLN A CA 1
ATOM 990 C C . GLN A 1 132 ? -3.186 14.870 -15.971 1.00 61.62 132 GLN A C 1
ATOM 992 O O . GLN A 1 132 ? -4.151 15.613 -16.130 1.00 61.62 132 GLN A O 1
ATOM 997 N N . GLU A 1 133 ? -3.170 13.615 -16.397 1.00 66.06 133 GLU A N 1
ATOM 998 C CA . GLU A 1 133 ? -4.381 12.919 -16.804 1.00 66.06 133 GLU A CA 1
ATOM 999 C C . GLU A 1 133 ? -4.941 12.195 -15.583 1.00 66.06 133 GLU A C 1
ATOM 1001 O O . GLU A 1 133 ? -4.199 11.789 -14.683 1.00 66.06 133 GLU A O 1
ATOM 1006 N N . THR A 1 134 ? -6.254 12.017 -15.554 1.00 70.75 134 THR A N 1
ATOM 1007 C CA . THR A 1 134 ? -6.894 11.124 -14.598 1.00 70.75 134 THR A CA 1
ATOM 1008 C C . THR A 1 134 ? -7.031 9.742 -15.213 1.00 70.75 134 THR A C 1
ATOM 1010 O O . THR A 1 134 ? -7.202 9.576 -16.425 1.00 70.75 134 THR A O 1
ATOM 1013 N N . TYR A 1 135 ? -6.940 8.718 -14.372 1.00 78.81 135 TYR A N 1
ATOM 1014 C CA . TYR A 1 135 ? -7.337 7.383 -14.786 1.00 78.81 135 TYR A CA 1
ATOM 1015 C C . TYR A 1 135 ? -8.828 7.397 -15.170 1.00 78.81 135 TYR A C 1
ATOM 1017 O O . TYR A 1 135 ? -9.677 7.833 -14.394 1.00 78.81 135 TYR A O 1
ATOM 1025 N N . GLU A 1 136 ? -9.150 6.976 -16.392 1.00 79.69 136 GLU A N 1
ATOM 1026 C CA . GLU A 1 136 ? -10.529 6.982 -16.884 1.00 79.69 136 GLU A CA 1
ATOM 1027 C C . GLU A 1 136 ? -11.355 5.860 -16.246 1.00 79.69 136 GLU A C 1
ATOM 1029 O O . GLU A 1 136 ? -10.843 4.783 -15.942 1.00 79.69 136 GLU A O 1
ATOM 1034 N N . GLY A 1 137 ? -12.661 6.088 -16.101 1.00 80.62 137 GLY A N 1
ATOM 1035 C CA . GLY A 1 137 ? -13.599 5.047 -15.675 1.00 80.62 137 GLY A CA 1
ATOM 1036 C C . GLY A 1 137 ? -13.563 4.711 -14.182 1.00 80.62 137 GLY A C 1
ATOM 1037 O O . GLY A 1 137 ? -14.105 3.679 -13.794 1.00 80.62 137 GLY A O 1
ATOM 1038 N N . ILE A 1 138 ? -12.964 5.565 -13.345 1.00 90.50 138 ILE A N 1
ATOM 1039 C CA . ILE A 1 138 ? -13.085 5.447 -11.887 1.00 90.50 138 ILE A CA 1
ATOM 1040 C C . ILE A 1 138 ? -14.521 5.812 -11.471 1.00 90.50 138 ILE A C 1
ATOM 1042 O O . ILE A 1 138 ? -14.970 6.926 -11.760 1.00 90.50 138 ILE A O 1
ATOM 1046 N N . PRO A 1 139 ? -15.265 4.917 -10.796 1.00 91.94 139 PRO A N 1
ATOM 1047 C CA . PRO A 1 139 ? -16.669 5.139 -10.472 1.00 91.94 139 PRO A CA 1
ATOM 1048 C C . PRO A 1 139 ? -16.825 5.953 -9.177 1.00 91.94 139 PRO A C 1
ATOM 1050 O O . PRO A 1 139 ? -17.425 5.485 -8.212 1.00 91.94 139 PRO A O 1
ATOM 1053 N N . THR A 1 140 ? -16.304 7.186 -9.140 1.00 90.88 140 THR A N 1
ATOM 1054 C CA . THR A 1 140 ? -16.311 8.040 -7.932 1.00 90.88 140 THR A CA 1
ATOM 1055 C C . THR A 1 140 ? -17.711 8.205 -7.337 1.00 90.88 140 THR A C 1
ATOM 1057 O O . THR A 1 140 ? -17.859 8.145 -6.121 1.00 90.88 140 THR A O 1
ATOM 1060 N N . ASN A 1 141 ? -18.747 8.316 -8.178 1.00 83.38 141 ASN A N 1
ATOM 1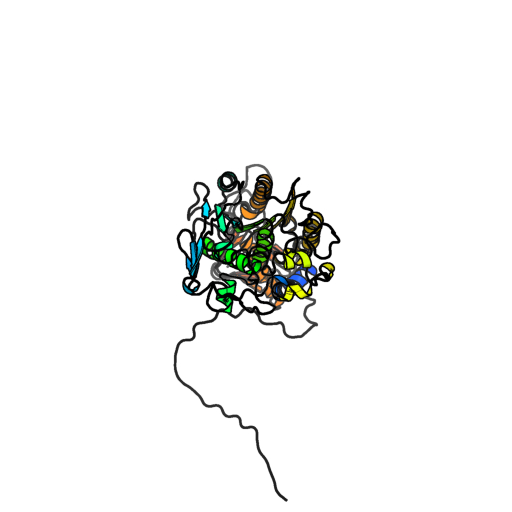061 C CA . ASN A 1 141 ? -20.139 8.379 -7.724 1.00 83.38 141 ASN A CA 1
ATOM 1062 C C . ASN A 1 141 ? -20.591 7.095 -7.012 1.00 83.38 141 ASN A C 1
ATOM 1064 O O . ASN A 1 141 ? -21.303 7.186 -6.020 1.00 83.38 141 ASN A O 1
ATOM 1068 N N . SER A 1 142 ? -20.192 5.909 -7.486 1.00 86.00 142 SER A N 1
ATOM 1069 C CA . SER A 1 142 ? -20.512 4.647 -6.802 1.00 86.00 142 SER A CA 1
ATOM 1070 C C . SER A 1 142 ? -19.766 4.539 -5.472 1.00 86.00 142 SER A C 1
ATOM 1072 O O . SER A 1 142 ? -20.357 4.133 -4.473 1.00 86.00 142 SER A O 1
ATOM 1074 N N . ILE A 1 143 ? -18.495 4.957 -5.440 1.00 91.44 143 ILE A N 1
ATOM 1075 C CA . ILE A 1 143 ? -17.658 4.953 -4.231 1.00 91.44 143 ILE A CA 1
ATOM 1076 C C . ILE A 1 143 ? -18.289 5.825 -3.138 1.00 91.44 143 ILE A C 1
ATOM 1078 O O . ILE A 1 143 ? -18.510 5.357 -2.017 1.00 91.44 143 ILE A O 1
ATOM 1082 N N . THR A 1 144 ? -18.658 7.062 -3.477 1.00 88.75 144 THR A N 1
ATOM 1083 C CA . THR A 1 144 ? -19.285 7.987 -2.526 1.00 88.75 144 THR A CA 1
ATOM 1084 C C . THR A 1 144 ? -20.734 7.623 -2.210 1.00 88.75 144 THR A C 1
ATOM 1086 O O . THR A 1 144 ? -21.144 7.734 -1.058 1.00 88.75 144 THR A O 1
ATOM 1089 N N . ALA A 1 145 ? -21.515 7.094 -3.157 1.00 78.00 145 ALA A N 1
ATOM 1090 C CA . ALA A 1 145 ? -22.859 6.581 -2.866 1.00 78.00 145 ALA A CA 1
ATOM 1091 C C . ALA A 1 145 ? -22.832 5.388 -1.897 1.00 78.00 145 ALA A C 1
ATOM 1093 O O . ALA A 1 145 ? -23.752 5.216 -1.098 1.00 78.00 145 ALA A O 1
ATOM 1094 N N . ARG A 1 146 ? -21.757 4.591 -1.916 1.00 84.31 146 ARG A N 1
ATOM 1095 C CA . ARG A 1 146 ? -21.508 3.551 -0.916 1.00 84.31 146 ARG A CA 1
ATOM 1096 C C . ARG A 1 146 ? -20.937 4.109 0.394 1.00 84.31 146 ARG A C 1
ATOM 1098 O O . ARG A 1 146 ? -20.733 3.328 1.308 1.00 84.31 146 ARG A O 1
ATOM 1105 N N . GLY A 1 147 ? -20.719 5.409 0.564 1.00 85.12 147 GLY A N 1
ATOM 1106 C CA . GLY A 1 147 ? -20.285 5.980 1.846 1.00 85.12 147 GLY A CA 1
ATOM 1107 C C . GLY A 1 147 ? -18.781 5.891 2.114 1.00 85.12 147 GLY A C 1
ATOM 1108 O O . GLY A 1 147 ? -18.374 5.938 3.272 1.00 85.12 147 GLY A O 1
ATOM 1109 N N . TYR A 1 148 ? -17.963 5.760 1.068 1.00 95.88 148 TYR A N 1
ATOM 1110 C CA . TYR A 1 148 ? -16.512 5.922 1.153 1.00 95.88 148 TYR A CA 1
ATOM 1111 C C . TYR A 1 148 ? -16.099 7.297 0.632 1.00 95.88 148 TYR A C 1
ATOM 1113 O O . TYR A 1 148 ? -16.651 7.779 -0.358 1.00 95.88 148 TYR A O 1
ATOM 1121 N N . ALA A 1 149 ? -15.083 7.900 1.242 1.00 97.88 149 ALA A N 1
ATOM 1122 C CA . ALA A 1 149 ? -14.347 8.973 0.591 1.00 97.88 149 ALA A CA 1
ATOM 1123 C C . ALA A 1 149 ? -13.425 8.392 -0.489 1.00 97.88 149 ALA A C 1
ATOM 1125 O O . ALA A 1 149 ? -12.791 7.352 -0.295 1.00 97.88 149 ALA A O 1
ATOM 1126 N N . TYR A 1 150 ? -13.325 9.085 -1.618 1.00 98.12 150 TYR A N 1
ATOM 1127 C CA . TYR A 1 150 ? -12.345 8.790 -2.657 1.00 98.12 150 TYR A CA 1
ATOM 1128 C C . TYR A 1 150 ? -11.240 9.842 -2.616 1.00 98.12 150 TYR A C 1
ATOM 1130 O O . TYR A 1 150 ? -11.486 11.013 -2.905 1.00 98.12 150 TYR A O 1
ATOM 1138 N N . VAL A 1 151 ? -10.030 9.416 -2.266 1.00 98.31 151 VAL A N 1
ATOM 1139 C CA . VAL A 1 151 ? -8.833 10.258 -2.242 1.00 98.31 151 VAL A CA 1
ATOM 1140 C C . VAL A 1 151 ? -7.907 9.817 -3.367 1.00 98.31 151 VAL A C 1
ATOM 1142 O O . VAL A 1 151 ? -7.639 8.631 -3.534 1.00 98.31 151 VAL A O 1
ATOM 1145 N N . ARG A 1 152 ? -7.394 10.764 -4.149 1.00 95.69 152 ARG A N 1
ATOM 1146 C CA . ARG A 1 152 ? -6.467 10.506 -5.255 1.00 95.69 152 ARG A CA 1
ATOM 1147 C C . ARG A 1 152 ? -5.351 11.527 -5.256 1.00 95.69 152 ARG A C 1
ATOM 1149 O O . ARG A 1 152 ? -5.589 12.713 -5.058 1.00 95.69 152 ARG A O 1
ATOM 1156 N N . TRP A 1 153 ? -4.155 11.077 -5.601 1.00 94.50 153 TRP A N 1
ATOM 1157 C CA . TRP A 1 153 ? -3.031 11.951 -5.925 1.00 94.50 153 TRP A CA 1
ATOM 1158 C C . TRP A 1 153 ? -2.214 11.361 -7.076 1.00 94.50 153 TRP A C 1
ATOM 1160 O O . TRP A 1 153 ? -2.378 10.183 -7.411 1.00 94.50 153 TRP A O 1
ATOM 1170 N N . ASN A 1 154 ? -1.371 12.179 -7.710 1.00 91.81 154 ASN A N 1
ATOM 1171 C CA . ASN A 1 154 ? -0.543 11.745 -8.830 1.00 91.81 154 ASN A CA 1
ATOM 1172 C C . ASN A 1 154 ? 0.893 11.459 -8.384 1.00 91.81 154 ASN A C 1
ATOM 1174 O O . ASN A 1 154 ? 1.614 12.345 -7.941 1.00 91.81 154 ASN A O 1
ATOM 1178 N N . PHE A 1 155 ? 1.348 10.232 -8.584 1.00 92.12 155 PHE A N 1
ATOM 1179 C CA . PHE A 1 155 ? 2.697 9.777 -8.270 1.00 92.12 155 PHE A CA 1
ATOM 1180 C C . PHE A 1 155 ? 3.817 10.606 -8.913 1.00 92.12 155 PHE A C 1
ATOM 1182 O O . PHE A 1 155 ? 4.904 10.737 -8.338 1.00 92.12 155 PHE A O 1
ATOM 1189 N N . ASN A 1 156 ? 3.555 11.201 -10.079 1.00 87.94 156 ASN A N 1
ATOM 1190 C CA . ASN A 1 156 ? 4.522 12.058 -10.756 1.00 87.94 156 ASN A CA 1
ATOM 1191 C C . ASN A 1 156 ? 4.823 13.352 -9.985 1.00 87.94 156 ASN A C 1
ATOM 1193 O O . ASN A 1 156 ? 5.883 13.930 -10.217 1.00 87.94 156 ASN A O 1
ATOM 1197 N N . ASP A 1 157 ? 3.960 13.766 -9.049 1.00 88.56 157 ASP A N 1
ATOM 1198 C CA . ASP A 1 157 ? 4.164 14.957 -8.215 1.00 88.56 157 ASP A CA 1
ATOM 1199 C C . ASP A 1 157 ? 5.455 14.866 -7.397 1.00 88.56 157 ASP A C 1
ATOM 1201 O O . ASP A 1 157 ? 6.139 15.869 -7.190 1.00 88.56 157 ASP A O 1
ATOM 1205 N N . ILE A 1 158 ? 5.823 13.655 -6.961 1.00 90.75 158 ILE A N 1
ATOM 1206 C CA . ILE A 1 158 ? 7.037 13.434 -6.165 1.00 90.75 158 ILE A CA 1
ATOM 1207 C C . ILE A 1 158 ? 8.169 12.793 -6.949 1.00 90.75 158 ILE A C 1
ATOM 1209 O O . ILE A 1 158 ? 9.331 13.046 -6.646 1.00 90.75 158 ILE A O 1
ATOM 1213 N N . CYS A 1 159 ? 7.869 11.925 -7.911 1.00 88.94 159 CYS A N 1
ATOM 1214 C CA . CYS A 1 159 ? 8.882 11.224 -8.686 1.00 88.94 159 CYS A CA 1
ATOM 1215 C C . CYS A 1 159 ? 8.294 10.885 -10.056 1.00 88.94 159 CYS A C 1
ATOM 1217 O O . CYS A 1 159 ? 7.526 9.925 -10.165 1.00 88.94 159 CYS A O 1
ATOM 1219 N N . PRO A 1 160 ? 8.620 11.664 -11.099 1.00 83.19 160 PRO A N 1
ATOM 1220 C CA . PRO A 1 160 ? 8.133 11.409 -12.444 1.00 83.19 160 PRO A CA 1
ATOM 1221 C C . PRO A 1 160 ? 8.486 10.002 -12.925 1.00 83.19 160 PRO A C 1
ATOM 1223 O O . PRO A 1 160 ? 9.604 9.514 -12.726 1.00 83.19 160 PRO A O 1
ATOM 1226 N N . ASN A 1 161 ? 7.543 9.358 -13.606 1.00 80.19 161 ASN A N 1
ATOM 1227 C CA . ASN A 1 161 ? 7.792 8.082 -14.249 1.00 80.19 161 ASN A CA 1
ATOM 1228 C C . ASN A 1 161 ? 8.644 8.265 -15.516 1.00 80.19 161 ASN A C 1
ATOM 1230 O O . ASN A 1 161 ? 8.122 8.359 -16.628 1.00 80.19 161 ASN A O 1
ATOM 1234 N N . VAL A 1 162 ? 9.961 8.254 -15.354 1.00 70.38 162 VAL A N 1
ATOM 1235 C CA . VAL A 1 162 ? 10.902 8.218 -16.477 1.00 70.38 162 VAL A CA 1
ATOM 1236 C C . VAL A 1 162 ? 11.078 6.778 -16.974 1.00 70.38 162 VAL A C 1
ATOM 1238 O O . VAL A 1 162 ? 11.336 5.865 -16.187 1.00 70.38 162 VAL A O 1
ATOM 1241 N N . ASP A 1 163 ? 10.913 6.555 -18.280 1.00 66.12 163 ASP A N 1
ATOM 1242 C CA . ASP A 1 163 ? 11.217 5.273 -18.926 1.00 66.12 163 ASP A CA 1
ATOM 1243 C C . ASP A 1 163 ? 12.432 5.397 -19.861 1.00 66.12 163 ASP A C 1
ATOM 1245 O O . ASP A 1 163 ? 12.828 6.493 -20.264 1.00 66.12 163 ASP A O 1
ATOM 1249 N N . ALA A 1 164 ? 13.013 4.255 -20.238 1.00 55.50 164 ALA A N 1
ATOM 1250 C CA . ALA A 1 164 ? 14.211 4.207 -21.079 1.00 55.50 164 ALA A CA 1
ATOM 1251 C C . ALA A 1 164 ? 14.025 4.758 -22.512 1.00 55.50 164 ALA A C 1
ATOM 1253 O O . ALA A 1 164 ? 15.011 4.891 -23.237 1.00 55.50 164 ALA A O 1
ATOM 1254 N N . LYS A 1 165 ? 12.788 5.032 -22.952 1.00 51.78 165 LYS A N 1
ATOM 1255 C CA . LYS A 1 165 ? 12.476 5.612 -24.268 1.00 51.78 165 LYS A CA 1
ATOM 1256 C C . LYS A 1 165 ? 12.364 7.137 -24.219 1.00 51.78 165 LYS A C 1
ATOM 1258 O O . LYS A 1 165 ? 12.584 7.771 -25.246 1.00 51.78 165 LYS A O 1
ATOM 1263 N N . HIS A 1 166 ? 12.018 7.707 -23.065 1.00 49.78 166 HIS A N 1
ATOM 1264 C CA . HIS A 1 166 ? 11.702 9.131 -22.920 1.00 49.78 166 HIS A CA 1
ATOM 1265 C C . HIS A 1 166 ? 12.741 9.924 -22.112 1.00 49.78 166 HIS A C 1
ATOM 1267 O O . HIS A 1 166 ? 12.668 11.150 -22.092 1.00 49.78 166 HIS A O 1
ATOM 1273 N N . SER A 1 167 ? 13.745 9.273 -21.510 1.00 50.44 167 SER A N 1
ATOM 1274 C CA . SER A 1 167 ? 14.912 9.967 -20.959 1.00 50.44 167 SER A CA 1
ATOM 1275 C C . SER A 1 167 ? 16.230 9.344 -21.436 1.00 50.44 167 SER A C 1
ATOM 1277 O O . SER A 1 167 ? 16.500 8.156 -21.265 1.00 50.44 167 SER A O 1
ATOM 1279 N N . PHE A 1 168 ? 17.093 10.177 -22.027 1.00 45.81 168 PHE A N 1
ATOM 1280 C CA . PHE A 1 168 ? 18.505 9.832 -22.256 1.00 45.81 168 PHE A CA 1
ATOM 1281 C C . PHE A 1 168 ? 19.239 9.658 -20.910 1.00 45.81 168 PHE A C 1
ATOM 1283 O O . PHE A 1 168 ? 20.197 8.896 -20.779 1.00 45.81 168 PHE A O 1
ATOM 1290 N N . GLU A 1 169 ? 18.726 10.341 -19.886 1.00 49.25 169 GLU A N 1
ATOM 1291 C CA . GLU A 1 169 ? 19.177 10.331 -18.504 1.00 49.25 169 GLU A CA 1
ATOM 1292 C C . GLU A 1 169 ? 18.479 9.202 -17.740 1.00 49.25 169 GLU A C 1
ATOM 1294 O O . GLU A 1 169 ? 17.302 9.280 -17.392 1.00 49.25 169 GLU A O 1
ATOM 1299 N N . ARG A 1 170 ? 19.204 8.118 -17.463 1.00 57.03 170 ARG A N 1
ATOM 1300 C CA . ARG A 1 170 ? 18.701 6.955 -16.711 1.00 57.03 170 ARG A CA 1
ATOM 1301 C C . ARG A 1 170 ? 18.581 7.225 -15.206 1.00 57.03 170 ARG A C 1
ATOM 1303 O O . ARG A 1 170 ? 18.731 6.301 -14.416 1.00 57.03 170 ARG A O 1
ATOM 1310 N N . TRP A 1 171 ? 18.323 8.461 -14.787 1.00 63.62 171 TRP A N 1
ATOM 1311 C CA . TRP A 1 171 ? 18.425 8.882 -13.390 1.00 63.62 171 TRP A CA 1
ATOM 1312 C C . TRP A 1 171 ? 17.056 9.238 -12.804 1.00 63.62 171 TRP A C 1
ATOM 1314 O O . TRP A 1 171 ? 16.220 9.804 -13.507 1.00 63.62 171 TRP A O 1
ATOM 1324 N N . PRO A 1 172 ? 16.793 8.885 -11.537 1.00 72.06 172 PRO A N 1
ATOM 1325 C CA . PRO A 1 172 ? 15.547 9.254 -10.884 1.00 72.06 172 PRO A CA 1
ATOM 1326 C C . PRO A 1 172 ? 15.541 10.751 -10.543 1.00 72.06 172 PRO A C 1
ATOM 1328 O O . PRO A 1 172 ? 16.550 11.284 -10.090 1.00 72.06 172 PRO A O 1
ATOM 1331 N N . LEU A 1 173 ? 14.391 11.402 -10.732 1.00 82.12 173 LEU A N 1
ATOM 1332 C CA . LEU A 1 173 ? 14.149 12.816 -10.424 1.00 82.12 173 LEU A CA 1
ATOM 1333 C C . LEU A 1 173 ? 13.254 12.971 -9.186 1.00 82.12 173 LEU A C 1
ATOM 1335 O O . LEU A 1 173 ? 12.741 11.991 -8.632 1.00 82.12 173 LEU A O 1
ATOM 1339 N N . GLY A 1 174 ? 13.031 14.217 -8.774 1.00 89.12 174 GLY A N 1
ATOM 1340 C CA . GLY A 1 174 ? 12.087 14.552 -7.717 1.00 89.12 174 GLY A CA 1
ATOM 1341 C C . GLY A 1 174 ? 12.638 14.198 -6.341 1.00 89.12 174 GLY A C 1
ATOM 1342 O O . GLY A 1 174 ? 13.796 14.477 -6.029 1.00 89.12 174 GLY A O 1
ATOM 1343 N N . ILE A 1 175 ? 11.816 13.565 -5.509 1.00 93.00 175 ILE A N 1
ATOM 1344 C CA . ILE A 1 175 ? 12.154 13.265 -4.117 1.00 93.00 175 ILE A CA 1
ATOM 1345 C C . ILE A 1 175 ? 13.361 12.332 -3.995 1.00 93.00 175 ILE A C 1
ATOM 1347 O O . ILE A 1 175 ? 14.116 12.431 -3.033 1.00 93.00 175 ILE A O 1
ATOM 1351 N N . ILE A 1 176 ? 13.593 11.461 -4.983 1.00 91.88 176 ILE A N 1
ATOM 1352 C CA . ILE A 1 176 ? 14.758 10.569 -4.988 1.00 91.88 176 ILE A CA 1
ATOM 1353 C C . ILE A 1 176 ? 16.048 11.361 -5.219 1.00 91.88 176 ILE A C 1
ATOM 1355 O O . ILE A 1 176 ? 17.026 11.136 -4.507 1.00 91.88 176 ILE A O 1
ATOM 1359 N N . ALA A 1 177 ? 16.048 12.286 -6.184 1.00 90.44 177 ALA A N 1
ATOM 1360 C CA . ALA A 1 177 ? 17.189 13.161 -6.440 1.00 90.44 177 ALA A CA 1
ATOM 1361 C C . ALA A 1 177 ? 17.455 14.061 -5.229 1.00 90.44 177 ALA A C 1
ATOM 1363 O O . ALA A 1 177 ? 18.565 14.069 -4.701 1.00 90.44 177 ALA A O 1
ATOM 1364 N N . TYR A 1 178 ? 16.403 14.692 -4.699 1.00 92.81 178 TYR A N 1
ATOM 1365 C CA . TYR A 1 178 ? 16.487 15.524 -3.503 1.00 92.81 178 TYR A CA 1
ATOM 1366 C C . TYR A 1 178 ? 17.052 14.765 -2.295 1.00 92.81 178 TYR A C 1
ATOM 1368 O O . TYR A 1 178 ? 17.957 15.258 -1.631 1.00 92.81 178 TYR A O 1
ATOM 1376 N N . ALA A 1 179 ? 16.588 13.538 -2.037 1.00 91.50 179 ALA A N 1
ATOM 1377 C CA . ALA A 1 179 ? 17.097 12.716 -0.938 1.00 91.50 179 ALA A CA 1
ATOM 1378 C C . ALA A 1 179 ? 18.602 12.422 -1.050 1.00 91.50 179 ALA A C 1
ATOM 1380 O O . ALA A 1 179 ? 19.272 12.230 -0.037 1.00 91.50 179 ALA A O 1
ATOM 1381 N N . ALA A 1 180 ? 19.129 12.353 -2.274 1.00 89.62 180 ALA A N 1
ATOM 1382 C CA . ALA A 1 180 ? 20.525 12.032 -2.528 1.00 89.62 180 ALA A CA 1
ATOM 1383 C C . ALA A 1 180 ? 21.438 13.268 -2.588 1.00 89.62 180 ALA A C 1
ATOM 1385 O O . ALA A 1 180 ? 22.607 13.161 -2.221 1.00 89.62 180 ALA A O 1
ATOM 1386 N N . THR A 1 181 ? 20.939 14.413 -3.064 1.00 90.56 181 THR A N 1
ATOM 1387 C CA . THR A 1 181 ? 21.775 15.583 -3.403 1.00 90.56 181 THR A CA 1
ATOM 1388 C C . THR A 1 181 ? 21.321 16.898 -2.769 1.00 90.56 181 THR A C 1
ATOM 1390 O O . THR A 1 181 ? 22.079 17.864 -2.788 1.00 90.56 181 THR A O 1
ATOM 1393 N N . GLY A 1 182 ? 20.103 16.964 -2.228 1.00 91.00 182 GLY A N 1
ATOM 1394 C CA . GLY A 1 182 ? 19.444 18.212 -1.834 1.00 91.00 182 GLY A CA 1
ATOM 1395 C C . GLY A 1 182 ? 18.815 18.991 -2.997 1.00 91.00 182 GLY A C 1
ATOM 1396 O O . GLY A 1 182 ? 18.204 20.028 -2.761 1.00 91.00 182 GLY A O 1
ATOM 1397 N N . ASP A 1 183 ? 18.909 18.498 -4.237 1.00 89.56 183 ASP A N 1
ATOM 1398 C CA . ASP A 1 183 ? 18.307 19.113 -5.425 1.00 89.56 183 ASP A CA 1
ATOM 1399 C C . ASP A 1 183 ? 17.420 18.103 -6.170 1.00 89.56 183 ASP A C 1
ATOM 1401 O O . ASP A 1 183 ? 17.887 17.085 -6.687 1.00 89.56 183 ASP A O 1
ATOM 1405 N N . ARG A 1 184 ? 16.118 18.402 -6.258 1.00 87.44 184 ARG A N 1
ATOM 1406 C CA . ARG A 1 184 ? 15.124 17.551 -6.933 1.00 87.44 184 ARG A CA 1
ATOM 1407 C C . ARG A 1 184 ? 15.318 17.431 -8.450 1.00 87.44 184 ARG A C 1
ATOM 1409 O O . ARG A 1 184 ? 14.766 16.511 -9.053 1.00 87.44 184 ARG A O 1
ATOM 1416 N N . ASN A 1 185 ? 16.051 18.364 -9.056 1.00 84.44 185 ASN A N 1
ATOM 1417 C CA . ASN A 1 185 ? 16.328 18.407 -10.489 1.00 84.44 185 ASN A CA 1
ATOM 1418 C C . ASN A 1 185 ? 17.724 17.868 -10.823 1.00 84.44 185 ASN A C 1
ATOM 1420 O O . ASN A 1 185 ? 18.110 17.879 -11.992 1.00 84.44 185 ASN A O 1
ATOM 1424 N N . ALA A 1 186 ? 18.483 17.407 -9.821 1.00 83.38 186 ALA A N 1
ATOM 1425 C CA . ALA A 1 186 ? 19.816 16.879 -10.044 1.00 83.38 186 ALA A CA 1
ATOM 1426 C C . ALA A 1 186 ? 19.777 15.698 -11.022 1.00 83.38 186 ALA A C 1
ATOM 1428 O O . ALA A 1 186 ? 19.048 14.722 -10.835 1.00 83.38 186 ALA A O 1
ATOM 1429 N N . THR A 1 187 ? 20.616 15.778 -12.049 1.00 74.75 187 THR A N 1
ATOM 1430 C CA . THR A 1 187 ? 20.876 14.688 -12.990 1.00 74.75 187 THR A CA 1
ATOM 1431 C C . THR A 1 187 ? 22.154 13.952 -12.564 1.00 74.75 187 THR A C 1
ATOM 1433 O O . THR A 1 187 ? 22.963 14.477 -11.800 1.00 74.75 187 THR A O 1
ATOM 1436 N N . ASN A 1 188 ? 22.357 12.708 -13.014 1.00 72.38 188 ASN A N 1
ATOM 1437 C CA . ASN A 1 188 ? 23.519 11.875 -12.640 1.00 72.38 188 ASN A CA 1
ATOM 1438 C C . ASN A 1 188 ? 23.616 11.496 -11.150 1.00 72.38 188 ASN A C 1
ATOM 1440 O O . ASN A 1 188 ? 24.705 11.350 -10.593 1.00 72.38 188 ASN A O 1
ATOM 1444 N N . VAL A 1 189 ? 22.466 11.295 -10.506 1.00 77.25 189 VAL A N 1
ATOM 1445 C CA . VAL A 1 189 ? 22.379 10.914 -9.092 1.00 77.25 189 VAL A CA 1
ATOM 1446 C C . VAL A 1 189 ? 22.893 9.488 -8.868 1.00 77.25 189 VAL A C 1
ATOM 1448 O O . VAL A 1 189 ? 22.192 8.507 -9.124 1.00 77.25 189 VAL A O 1
ATOM 1451 N N . VAL A 1 190 ? 24.103 9.356 -8.320 1.00 79.06 190 VAL A N 1
ATOM 1452 C CA . VAL A 1 190 ? 24.654 8.055 -7.913 1.00 79.06 190 VAL A CA 1
ATOM 1453 C C . VAL A 1 190 ? 23.890 7.529 -6.696 1.00 79.06 190 VAL A C 1
ATOM 1455 O O . VAL A 1 190 ? 23.957 8.089 -5.602 1.00 79.06 190 VAL A O 1
ATOM 1458 N N . ARG A 1 191 ? 23.169 6.421 -6.882 1.00 85.44 191 ARG A N 1
ATOM 1459 C CA . ARG A 1 191 ? 22.397 5.752 -5.829 1.00 85.44 191 ARG A CA 1
ATOM 1460 C C . ARG A 1 191 ? 23.207 4.640 -5.166 1.00 85.44 191 ARG A C 1
ATOM 1462 O O . ARG A 1 191 ? 23.900 3.880 -5.840 1.00 85.44 191 ARG A O 1
ATOM 1469 N N . ARG A 1 192 ? 23.071 4.501 -3.843 1.00 90.00 192 ARG A N 1
ATOM 1470 C CA . ARG A 1 192 ? 23.524 3.294 -3.127 1.00 90.00 192 ARG A CA 1
ATOM 1471 C C . ARG A 1 192 ? 22.754 2.073 -3.639 1.00 90.00 192 ARG A C 1
ATOM 1473 O O . ARG A 1 192 ? 21.622 2.213 -4.096 1.00 90.00 192 ARG A O 1
ATOM 1480 N N . MET A 1 193 ? 23.335 0.880 -3.506 1.00 93.81 193 MET A N 1
ATOM 1481 C CA . MET A 1 193 ? 22.725 -0.358 -4.016 1.00 93.81 193 MET A CA 1
ATOM 1482 C C . MET A 1 193 ? 21.331 -0.632 -3.439 1.00 93.81 193 MET A C 1
ATOM 1484 O O . MET A 1 193 ? 20.454 -1.088 -4.160 1.00 93.81 193 MET A O 1
ATOM 1488 N N . ASN A 1 194 ? 21.106 -0.272 -2.177 1.00 94.94 194 ASN A N 1
ATOM 1489 C CA . ASN A 1 194 ? 19.819 -0.394 -1.497 1.00 94.94 194 ASN A CA 1
ATOM 1490 C C . ASN A 1 194 ? 19.053 0.936 -1.390 1.00 94.94 194 ASN A C 1
ATOM 1492 O O . ASN A 1 194 ? 18.152 1.044 -0.568 1.00 94.94 194 ASN A O 1
ATOM 1496 N N . ALA A 1 195 ? 19.403 1.972 -2.157 1.00 94.19 195 ALA A N 1
ATOM 1497 C CA . ALA A 1 195 ? 18.600 3.195 -2.180 1.00 94.19 195 ALA A CA 1
ATOM 1498 C C . ALA A 1 195 ? 17.280 2.941 -2.919 1.00 94.19 195 ALA A C 1
ATOM 1500 O O . ALA A 1 195 ? 17.276 2.272 -3.955 1.00 94.19 195 ALA A O 1
ATOM 1501 N N . TRP A 1 196 ? 16.181 3.501 -2.412 1.00 95.25 196 TRP A N 1
ATOM 1502 C CA . TRP A 1 196 ? 14.856 3.364 -3.017 1.00 95.25 196 TRP A CA 1
ATOM 1503 C C . TRP A 1 196 ? 14.794 3.679 -4.519 1.00 95.25 196 TRP A C 1
ATOM 1505 O O . TRP A 1 196 ? 15.551 4.490 -5.074 1.00 95.25 196 TRP A O 1
ATOM 1515 N N . GLY A 1 197 ? 13.885 2.983 -5.191 1.00 93.75 197 GLY A N 1
ATOM 1516 C CA . GLY A 1 197 ? 13.450 3.311 -6.542 1.00 93.75 197 GLY A CA 1
ATOM 1517 C C . GLY A 1 197 ? 12.167 4.134 -6.556 1.00 93.75 197 GLY A C 1
ATOM 1518 O O . GLY A 1 197 ? 11.593 4.460 -5.517 1.00 93.75 197 GLY A O 1
ATOM 1519 N N . THR A 1 198 ? 11.689 4.439 -7.758 1.00 94.19 198 THR A N 1
ATOM 1520 C CA . THR A 1 198 ? 10.439 5.166 -8.006 1.00 94.19 198 THR A CA 1
ATOM 1521 C C . THR A 1 198 ? 9.236 4.508 -7.323 1.00 94.19 198 THR A C 1
ATOM 1523 O O . THR A 1 198 ? 8.420 5.219 -6.748 1.00 94.19 198 THR A O 1
ATOM 1526 N N . ILE A 1 199 ? 9.149 3.170 -7.287 1.00 97.38 199 ILE A N 1
ATOM 1527 C CA . ILE A 1 199 ? 8.060 2.468 -6.583 1.00 97.38 199 ILE A CA 1
ATOM 1528 C C . ILE A 1 199 ? 8.127 2.715 -5.069 1.00 97.38 199 ILE A C 1
ATOM 1530 O O . ILE A 1 199 ? 7.095 2.960 -4.447 1.00 97.38 199 ILE A O 1
ATOM 1534 N N . GLY A 1 200 ? 9.334 2.702 -4.490 1.00 97.69 200 GLY A N 1
ATOM 1535 C CA . GLY A 1 200 ? 9.571 3.031 -3.081 1.00 97.69 200 GLY A CA 1
ATOM 1536 C C . GLY A 1 200 ? 9.207 4.477 -2.748 1.00 97.69 200 GLY A C 1
ATOM 1537 O O . GLY A 1 200 ? 8.508 4.727 -1.769 1.00 97.69 200 GLY A O 1
ATOM 1538 N N . ALA A 1 201 ? 9.597 5.421 -3.607 1.00 97.00 201 ALA A N 1
ATOM 1539 C CA . ALA A 1 201 ? 9.229 6.826 -3.465 1.00 97.00 201 ALA A CA 1
ATOM 1540 C C . ALA A 1 201 ? 7.710 7.038 -3.555 1.00 97.00 201 ALA A C 1
ATOM 1542 O O . ALA A 1 201 ? 7.140 7.711 -2.702 1.00 97.00 201 ALA A O 1
ATOM 1543 N N . TRP A 1 202 ? 7.026 6.428 -4.529 1.00 97.94 202 TRP A N 1
ATOM 1544 C CA . TRP A 1 202 ? 5.561 6.477 -4.623 1.00 97.94 202 TRP A CA 1
ATOM 1545 C C . TRP A 1 202 ? 4.880 5.872 -3.397 1.00 97.94 202 TRP A C 1
ATOM 1547 O O . TRP A 1 202 ? 3.891 6.421 -2.915 1.00 97.94 202 TRP A O 1
ATOM 1557 N N . ALA A 1 203 ? 5.439 4.792 -2.842 1.00 98.62 203 ALA A N 1
ATOM 1558 C CA . ALA A 1 203 ? 4.898 4.178 -1.638 1.00 98.62 203 ALA A CA 1
ATOM 1559 C C . ALA A 1 203 ? 5.021 5.109 -0.427 1.00 98.62 203 ALA A C 1
ATOM 1561 O O . ALA A 1 203 ? 4.066 5.245 0.334 1.00 98.62 203 ALA A O 1
ATOM 1562 N N . TRP A 1 204 ? 6.152 5.808 -0.306 1.00 98.56 204 TRP A N 1
ATOM 1563 C CA . TRP A 1 204 ? 6.333 6.883 0.666 1.00 98.56 204 TRP A CA 1
ATOM 1564 C C . TRP A 1 204 ? 5.338 8.022 0.444 1.00 98.56 204 TRP A C 1
ATOM 1566 O O . TRP A 1 204 ? 4.753 8.496 1.409 1.00 98.56 204 TRP A O 1
ATOM 1576 N N . GLY A 1 205 ? 5.077 8.418 -0.803 1.00 98.31 205 GLY A N 1
ATOM 1577 C CA . GLY A 1 205 ? 4.070 9.429 -1.129 1.00 98.31 205 GLY A CA 1
ATOM 1578 C C . GLY A 1 205 ? 2.664 9.057 -0.658 1.00 98.31 205 GLY A C 1
ATOM 1579 O O . GLY A 1 205 ? 1.981 9.898 -0.080 1.00 98.31 205 GLY A O 1
ATOM 1580 N N . ASN A 1 206 ? 2.259 7.787 -0.793 1.00 98.75 206 ASN A N 1
ATOM 1581 C CA . ASN A 1 206 ? 1.000 7.308 -0.213 1.00 98.75 206 ASN A CA 1
ATOM 1582 C C . ASN A 1 206 ? 0.972 7.514 1.308 1.00 98.75 206 ASN A C 1
ATOM 1584 O O . ASN A 1 206 ? -0.030 7.992 1.829 1.00 98.75 206 ASN A O 1
ATOM 1588 N N . SER A 1 207 ? 2.071 7.230 2.015 1.00 98.69 207 SER A N 1
ATOM 1589 C CA . SER A 1 207 ? 2.179 7.504 3.455 1.00 98.69 207 SER A CA 1
ATOM 1590 C C . SER A 1 207 ? 2.090 8.995 3.794 1.00 98.69 207 SER A C 1
ATOM 1592 O O . SER A 1 207 ? 1.598 9.336 4.862 1.00 98.69 207 SER A O 1
ATOM 1594 N N . ARG A 1 208 ? 2.518 9.897 2.903 1.00 98.44 208 ARG A N 1
ATOM 1595 C CA . ARG A 1 208 ? 2.353 11.352 3.087 1.00 98.44 208 ARG A CA 1
ATOM 1596 C C . ARG A 1 208 ? 0.903 11.787 2.896 1.00 98.44 208 ARG A C 1
ATOM 1598 O O . ARG A 1 208 ? 0.405 12.628 3.636 1.00 98.44 208 ARG A O 1
ATOM 1605 N N . VAL A 1 209 ? 0.193 11.176 1.948 1.00 98.75 209 VAL A N 1
ATOM 1606 C CA . VAL A 1 209 ? -1.257 11.376 1.811 1.00 98.75 209 VAL A CA 1
ATOM 1607 C C . VAL A 1 209 ? -2.010 10.782 3.002 1.00 98.75 209 VAL A C 1
ATOM 1609 O O . VAL A 1 209 ? -2.983 11.378 3.447 1.00 98.75 209 VAL A O 1
ATOM 1612 N N . MET A 1 210 ? -1.532 9.677 3.582 1.00 98.62 210 MET A N 1
ATOM 1613 C CA . MET A 1 210 ? -2.054 9.149 4.846 1.00 98.62 210 MET A CA 1
ATOM 1614 C C . MET A 1 210 ? -1.898 10.154 5.994 1.00 98.62 210 MET A C 1
ATOM 1616 O O . MET A 1 210 ? -2.852 10.374 6.734 1.00 98.62 210 MET A O 1
ATOM 1620 N N . ASP A 1 211 ? -0.748 10.829 6.090 1.00 98.00 211 ASP A N 1
ATOM 1621 C CA . ASP A 1 211 ? -0.534 11.893 7.080 1.00 98.00 211 ASP A CA 1
ATOM 1622 C C . ASP A 1 211 ? -1.554 13.046 6.884 1.00 98.00 211 ASP A C 1
ATOM 1624 O O . ASP A 1 211 ? -2.068 13.605 7.853 1.00 98.00 211 ASP A O 1
ATOM 1628 N N . TRP A 1 212 ? -1.904 13.385 5.633 1.00 98.62 212 TRP A N 1
ATOM 1629 C CA . TRP A 1 212 ? -2.972 14.354 5.336 1.00 98.62 212 TRP A CA 1
ATOM 1630 C C . TRP A 1 212 ? -4.365 13.830 5.708 1.00 98.62 212 TRP A C 1
ATOM 1632 O O . TRP A 1 212 ? -5.151 14.598 6.258 1.00 98.62 212 TRP A O 1
ATOM 1642 N N . ILE A 1 213 ? -4.664 12.547 5.463 1.00 98.31 213 ILE A N 1
ATOM 1643 C CA . ILE A 1 213 ? -5.933 11.907 5.855 1.00 98.31 213 ILE A CA 1
ATOM 1644 C C . ILE A 1 213 ? -6.114 11.960 7.380 1.00 98.31 213 ILE A C 1
ATOM 1646 O O . ILE A 1 213 ? -7.187 12.331 7.842 1.00 98.31 213 ILE A O 1
ATOM 1650 N N . GLU A 1 214 ? -5.069 11.674 8.165 1.00 95.81 214 GLU A N 1
ATOM 1651 C CA . GLU A 1 214 ? -5.085 11.789 9.638 1.00 95.81 214 GLU A CA 1
ATOM 1652 C C . GLU A 1 214 ? -5.392 13.210 10.127 1.00 95.81 214 GLU A C 1
ATOM 1654 O O . GLU A 1 214 ? -5.891 13.401 11.236 1.00 95.81 214 GLU A O 1
ATOM 1659 N N . SER A 1 215 ? -5.112 14.217 9.298 1.00 96.00 215 SER A N 1
ATOM 1660 C CA . SER A 1 215 ? -5.397 15.615 9.602 1.00 96.00 215 SER A CA 1
ATOM 1661 C C . SER A 1 215 ? -6.829 16.041 9.238 1.00 96.00 215 SER A C 1
ATOM 1663 O O . SER A 1 215 ? -7.163 17.209 9.459 1.00 96.00 215 SER A O 1
ATOM 1665 N N . ARG A 1 216 ? -7.648 15.168 8.632 1.00 96.88 216 ARG A N 1
ATOM 1666 C CA . ARG A 1 216 ? -9.026 15.463 8.208 1.00 96.88 216 ARG A CA 1
ATOM 1667 C C . ARG A 1 216 ? -10.031 14.784 9.143 1.00 96.88 216 ARG A C 1
ATOM 1669 O O . ARG A 1 216 ? -10.172 13.566 9.078 1.00 96.88 216 ARG A O 1
ATOM 1676 N N . PRO A 1 217 ? -10.754 15.523 10.000 1.00 91.81 217 PRO A N 1
ATOM 1677 C CA . PRO A 1 217 ? -11.690 14.910 10.942 1.00 91.81 217 PRO A CA 1
ATOM 1678 C C . PRO A 1 217 ? -12.888 14.222 10.267 1.00 91.81 217 PRO A C 1
ATOM 1680 O O . PRO A 1 217 ? -13.510 13.364 10.879 1.00 91.81 217 PRO A O 1
ATOM 1683 N N . GLU A 1 218 ? -13.217 14.574 9.025 1.00 93.19 218 GLU A N 1
ATOM 1684 C CA . GLU A 1 218 ? -14.262 13.941 8.216 1.00 93.19 218 GLU A CA 1
ATOM 1685 C C . GLU A 1 218 ? -13.846 12.604 7.579 1.00 93.19 218 GLU A C 1
ATOM 1687 O O . GLU A 1 218 ? -14.684 11.892 7.018 1.00 93.19 218 GLU A O 1
ATOM 1692 N N . LEU A 1 219 ? -12.563 12.241 7.665 1.00 95.06 219 LEU A N 1
ATOM 1693 C CA . LEU A 1 219 ? -12.022 10.988 7.149 1.00 95.06 219 LEU A CA 1
ATOM 1694 C C . LEU A 1 219 ? -11.637 10.065 8.305 1.00 95.06 219 LEU A C 1
ATOM 1696 O O . LEU A 1 219 ? -10.953 10.456 9.246 1.00 95.06 219 LEU A O 1
ATOM 1700 N N . ASP A 1 220 ? -12.029 8.798 8.219 1.00 91.12 220 ASP A N 1
ATOM 1701 C CA . ASP A 1 220 ? -11.599 7.793 9.181 1.00 91.12 220 ASP A CA 1
ATOM 1702 C C . ASP A 1 220 ? -10.235 7.218 8.784 1.00 91.12 220 ASP A C 1
ATOM 1704 O O . ASP A 1 220 ? -10.126 6.276 7.991 1.00 91.12 220 ASP A O 1
ATOM 1708 N N . ALA A 1 221 ? -9.187 7.776 9.385 1.00 89.56 221 ALA A N 1
ATOM 1709 C CA . ALA A 1 221 ? -7.806 7.349 9.192 1.00 89.56 221 ALA A CA 1
ATOM 1710 C C . ALA A 1 221 ? -7.538 5.887 9.611 1.00 89.56 221 ALA A C 1
ATOM 1712 O O . ALA A 1 221 ? -6.561 5.290 9.166 1.00 89.56 221 ALA A O 1
ATOM 1713 N N . THR A 1 222 ? -8.403 5.258 10.413 1.00 86.56 222 THR A N 1
ATOM 1714 C CA . THR A 1 222 ? -8.254 3.837 10.778 1.00 86.56 222 THR A CA 1
ATOM 1715 C C . THR A 1 222 ? -8.823 2.888 9.722 1.00 86.56 222 THR A C 1
ATOM 1717 O O . THR A 1 222 ? -8.641 1.674 9.816 1.00 86.56 222 THR A O 1
ATOM 1720 N N . ARG A 1 223 ? -9.515 3.421 8.705 1.00 90.94 223 ARG A N 1
ATOM 1721 C CA . ARG A 1 223 ? -10.217 2.652 7.669 1.00 90.94 223 ARG A CA 1
ATOM 1722 C C . ARG A 1 223 ? -9.854 3.125 6.264 1.00 90.94 223 ARG A C 1
ATOM 1724 O O . ARG A 1 223 ? -10.723 3.445 5.452 1.00 90.94 223 ARG A O 1
ATOM 1731 N N . VAL A 1 224 ? -8.554 3.134 5.977 1.00 97.69 224 VAL A N 1
ATOM 1732 C CA . VAL A 1 224 ? -8.003 3.541 4.677 1.00 97.69 224 VAL A CA 1
ATOM 1733 C C . VAL A 1 224 ? -7.563 2.321 3.865 1.00 97.69 224 VAL A C 1
ATOM 1735 O O . VAL A 1 224 ? -6.719 1.535 4.301 1.00 97.69 224 VAL A O 1
ATOM 1738 N N . ALA A 1 225 ? -8.121 2.181 2.664 1.00 98.69 225 ALA A N 1
ATOM 1739 C CA . ALA A 1 225 ? -7.694 1.231 1.648 1.00 98.69 225 ALA A CA 1
ATOM 1740 C C . ALA A 1 225 ? -6.754 1.914 0.647 1.00 98.69 225 ALA A C 1
ATOM 1742 O O . ALA A 1 225 ? -7.172 2.843 -0.040 1.00 98.69 225 ALA A O 1
ATOM 1743 N N . VAL A 1 226 ? -5.510 1.447 0.520 1.00 98.88 226 VAL A N 1
ATOM 1744 C CA . VAL A 1 226 ? -4.613 1.873 -0.564 1.00 98.88 226 VAL A CA 1
ATOM 1745 C C . VAL A 1 226 ? -4.815 0.981 -1.784 1.00 98.88 226 VAL A C 1
ATOM 1747 O O . VAL A 1 226 ? -4.717 -0.243 -1.698 1.00 98.88 226 VAL A O 1
ATOM 1750 N N . LEU A 1 227 ? -5.094 1.595 -2.930 1.00 98.50 227 LEU A N 1
ATOM 1751 C CA . LEU A 1 227 ? -5.323 0.922 -4.202 1.00 98.50 227 LEU A CA 1
ATOM 1752 C C . LEU A 1 227 ? -4.372 1.456 -5.263 1.00 98.50 227 LEU A C 1
ATOM 1754 O O . LEU A 1 227 ? -4.180 2.665 -5.412 1.00 98.50 227 LEU A O 1
ATOM 1758 N N . GLY A 1 228 ? -3.846 0.545 -6.076 1.00 97.88 228 GLY A N 1
ATOM 1759 C CA . GLY A 1 228 ? -3.196 0.922 -7.318 1.00 97.88 228 GLY A CA 1
ATOM 1760 C C . GLY A 1 228 ? -3.341 -0.131 -8.408 1.00 97.88 228 GLY A C 1
ATOM 1761 O O . GLY A 1 228 ? -3.564 -1.314 -8.150 1.00 97.88 228 GLY A O 1
ATOM 1762 N N . HIS A 1 229 ? -3.189 0.323 -9.650 1.00 97.56 229 HIS A N 1
ATOM 1763 C CA . HIS A 1 229 ? -3.223 -0.524 -10.837 1.00 97.56 229 HIS A CA 1
ATOM 1764 C C . HIS A 1 229 ? -1.860 -0.565 -11.529 1.00 97.56 229 HIS A C 1
ATOM 1766 O O . HIS A 1 229 ? -1.158 0.450 -11.576 1.00 97.56 229 HIS A O 1
ATOM 1772 N N . SER A 1 230 ? -1.483 -1.717 -12.090 1.00 95.94 230 SER A N 1
ATOM 1773 C CA . SER A 1 230 ? -0.222 -1.892 -12.813 1.00 95.94 230 SER A CA 1
ATOM 1774 C C . SER A 1 230 ? 0.976 -1.572 -11.911 1.00 95.94 230 SER A C 1
ATOM 1776 O O . SER A 1 230 ? 1.087 -2.093 -10.800 1.00 95.94 230 SER A O 1
ATOM 1778 N N . ARG A 1 231 ? 1.858 -0.658 -12.323 1.00 95.75 231 ARG A N 1
ATOM 1779 C CA . ARG A 1 231 ? 2.927 -0.113 -11.469 1.00 95.75 231 ARG A CA 1
ATOM 1780 C C . ARG A 1 231 ? 2.422 0.438 -10.136 1.00 95.75 231 ARG A C 1
ATOM 1782 O O . ARG A 1 231 ? 3.071 0.219 -9.121 1.00 95.75 231 ARG A O 1
ATOM 1789 N N . GLY A 1 232 ? 1.238 1.051 -10.115 1.00 97.06 232 GLY A N 1
ATOM 1790 C CA . GLY A 1 232 ? 0.630 1.502 -8.871 1.00 97.06 232 GLY A CA 1
ATOM 1791 C C . GLY A 1 232 ? 0.154 0.358 -7.988 1.00 97.06 232 GLY A C 1
ATOM 1792 O O . GLY A 1 232 ? 0.149 0.506 -6.775 1.00 97.06 232 GLY A O 1
ATOM 1793 N N . GLY A 1 233 ? -0.164 -0.807 -8.554 1.00 98.31 233 GLY A N 1
ATOM 1794 C CA . GLY A 1 233 ? -0.458 -2.006 -7.771 1.00 98.31 233 GLY A CA 1
ATOM 1795 C C . GLY A 1 233 ? 0.787 -2.574 -7.082 1.00 98.31 233 GLY A C 1
ATOM 1796 O O . GLY A 1 233 ? 0.678 -3.090 -5.970 1.00 98.31 233 GLY A O 1
ATOM 1797 N N . LYS A 1 234 ? 1.976 -2.423 -7.691 1.00 98.75 234 LYS A N 1
ATOM 1798 C CA . LYS A 1 234 ? 3.265 -2.725 -7.036 1.00 98.75 234 LYS A CA 1
ATOM 1799 C C . LYS A 1 234 ? 3.498 -1.762 -5.873 1.00 98.75 234 LYS A C 1
ATOM 1801 O O . LYS A 1 234 ? 3.834 -2.181 -4.771 1.00 98.75 234 LYS A O 1
ATOM 1806 N N . THR A 1 235 ? 3.251 -0.473 -6.117 1.00 98.81 235 THR A N 1
ATOM 1807 C CA . THR A 1 235 ? 3.325 0.572 -5.094 1.00 98.81 235 THR A CA 1
ATOM 1808 C C . THR A 1 235 ? 2.366 0.314 -3.944 1.00 98.81 235 THR A C 1
ATOM 1810 O O . THR A 1 235 ? 2.794 0.409 -2.807 1.00 98.81 235 THR A O 1
ATOM 1813 N N . ALA A 1 236 ? 1.109 -0.048 -4.207 1.00 98.81 236 ALA A N 1
ATOM 1814 C CA . ALA A 1 236 ? 0.126 -0.323 -3.164 1.00 98.81 236 ALA A CA 1
ATOM 1815 C C . ALA A 1 236 ? 0.563 -1.489 -2.267 1.00 98.81 236 ALA A C 1
ATOM 1817 O O . ALA A 1 236 ? 0.503 -1.355 -1.049 1.00 98.81 236 ALA A O 1
ATOM 1818 N N . LEU A 1 237 ? 1.079 -2.585 -2.844 1.00 98.88 237 LEU A N 1
ATOM 1819 C CA . LEU A 1 237 ? 1.646 -3.694 -2.065 1.00 98.88 237 LEU A CA 1
ATOM 1820 C C . LEU A 1 237 ? 2.808 -3.234 -1.183 1.00 98.88 237 LEU A C 1
ATOM 1822 O O . LEU A 1 237 ? 2.840 -3.552 0.002 1.00 98.88 237 LEU A O 1
ATOM 1826 N N . TRP A 1 238 ? 3.732 -2.447 -1.736 1.00 98.88 238 TRP A N 1
ATOM 1827 C CA . TRP A 1 238 ? 4.875 -1.949 -0.973 1.00 98.88 238 TRP A CA 1
ATOM 1828 C C . TRP A 1 238 ? 4.496 -0.897 0.082 1.00 98.88 238 TRP A C 1
ATOM 1830 O O . TRP A 1 238 ? 5.076 -0.868 1.166 1.00 98.88 238 TRP A O 1
ATOM 1840 N N . THR A 1 239 ? 3.485 -0.066 -0.190 1.00 98.81 239 THR A N 1
ATOM 1841 C CA . THR A 1 239 ? 2.864 0.822 0.801 1.00 98.81 239 THR A CA 1
ATOM 1842 C C . THR A 1 239 ? 2.276 -0.001 1.936 1.00 98.81 239 THR A C 1
ATOM 1844 O O . THR A 1 239 ? 2.608 0.246 3.089 1.00 98.81 239 THR A O 1
ATOM 1847 N N . GLY A 1 240 ? 1.453 -1.001 1.614 1.00 97.38 240 GLY A N 1
ATOM 1848 C CA . GLY A 1 240 ? 0.853 -1.893 2.595 1.00 97.38 240 GLY A CA 1
ATOM 1849 C C . GLY A 1 240 ? 1.903 -2.603 3.439 1.00 97.38 240 GLY A C 1
ATOM 1850 O O . GLY A 1 240 ? 1.744 -2.670 4.649 1.00 97.38 240 GLY A O 1
ATOM 1851 N N . ALA A 1 241 ? 2.993 -3.078 2.838 1.00 97.88 241 ALA A N 1
ATOM 1852 C CA . ALA A 1 241 ? 4.074 -3.761 3.544 1.00 97.88 241 ALA A CA 1
ATOM 1853 C C . ALA A 1 241 ? 4.853 -2.857 4.521 1.00 97.88 241 ALA A C 1
ATOM 1855 O O . ALA A 1 241 ? 5.199 -3.316 5.607 1.00 97.88 241 ALA A O 1
ATOM 1856 N N . GLN A 1 242 ? 5.125 -1.595 4.158 1.00 94.75 242 GLN A N 1
ATOM 1857 C CA . GLN A 1 242 ? 5.909 -0.669 4.993 1.00 94.75 242 GLN A CA 1
ATOM 1858 C C . GLN A 1 242 ? 5.072 0.131 6.001 1.00 94.75 242 GLN A C 1
ATOM 1860 O O . GLN A 1 242 ? 5.569 0.474 7.071 1.00 94.75 242 GLN A O 1
ATOM 1865 N N . ASP A 1 243 ? 3.835 0.487 5.651 1.00 95.69 243 ASP A N 1
ATOM 1866 C CA . ASP A 1 243 ? 2.994 1.386 6.439 1.00 95.69 243 ASP A CA 1
ATOM 1867 C C . ASP A 1 243 ? 1.745 0.650 6.929 1.00 95.69 243 ASP A C 1
ATOM 1869 O O . ASP A 1 243 ? 0.772 0.418 6.203 1.00 95.69 243 ASP A O 1
ATOM 1873 N N . GLU A 1 244 ? 1.788 0.256 8.201 1.00 90.75 244 GLU A N 1
ATOM 1874 C CA . GLU A 1 244 ? 0.734 -0.539 8.829 1.00 90.75 244 GLU A CA 1
ATOM 1875 C C . GLU A 1 244 ? -0.541 0.255 9.144 1.00 90.75 244 GLU A C 1
ATOM 1877 O O . GLU A 1 244 ? -1.533 -0.341 9.566 1.00 90.75 244 GLU A O 1
ATOM 1882 N N . ARG A 1 245 ? -0.554 1.573 8.898 1.00 91.88 245 ARG A N 1
ATOM 1883 C CA . ARG A 1 245 ? -1.747 2.417 9.068 1.00 91.88 245 ARG A CA 1
ATOM 1884 C C . ARG A 1 245 ? -2.821 2.143 8.018 1.00 91.88 245 ARG A C 1
ATOM 1886 O O . ARG A 1 245 ? -4.002 2.349 8.280 1.00 91.88 245 ARG A O 1
ATOM 1893 N N . PHE A 1 246 ? -2.436 1.639 6.846 1.00 95.00 246 PHE A N 1
ATOM 1894 C CA . PHE A 1 246 ? -3.393 1.231 5.821 1.00 95.00 246 PHE A CA 1
ATOM 1895 C C . PHE A 1 246 ? -4.098 -0.060 6.232 1.00 95.00 246 PHE A C 1
ATOM 1897 O O . PHE A 1 246 ? -3.477 -1.124 6.287 1.00 95.00 246 PHE A O 1
ATOM 1904 N N . ALA A 1 247 ? -5.404 0.031 6.477 1.00 91.88 247 ALA A N 1
ATOM 1905 C CA . ALA A 1 247 ? -6.247 -1.088 6.891 1.00 91.88 247 ALA A CA 1
ATOM 1906 C C . ALA A 1 247 ? -6.453 -2.125 5.777 1.00 91.88 247 ALA A C 1
ATOM 1908 O O . ALA A 1 247 ? -6.642 -3.310 6.062 1.00 91.88 247 ALA A O 1
ATOM 1909 N N . MET A 1 248 ? -6.411 -1.685 4.514 1.00 98.00 248 MET A N 1
ATOM 1910 C CA . MET A 1 248 ? -6.569 -2.541 3.342 1.00 98.00 248 MET A CA 1
ATOM 1911 C C . MET A 1 248 ? -5.587 -2.174 2.231 1.00 98.00 248 MET A C 1
ATOM 1913 O O . MET A 1 248 ? -5.323 -1.002 1.981 1.00 98.00 248 MET A O 1
ATOM 1917 N N . THR A 1 249 ? -5.056 -3.183 1.545 1.00 98.88 249 THR A N 1
ATOM 1918 C CA . THR A 1 249 ? -4.147 -3.022 0.404 1.00 98.88 249 THR A CA 1
ATOM 1919 C C . THR A 1 249 ? -4.695 -3.745 -0.819 1.00 98.88 249 THR A C 1
ATOM 1921 O O . THR A 1 249 ? -5.016 -4.930 -0.748 1.00 98.88 249 THR A O 1
ATOM 1924 N N . ILE A 1 250 ? -4.800 -3.042 -1.947 1.00 98.88 250 ILE A N 1
ATOM 1925 C CA . ILE A 1 250 ? -5.395 -3.554 -3.184 1.00 98.88 250 ILE A CA 1
ATOM 1926 C C . ILE A 1 250 ? -4.395 -3.434 -4.325 1.00 98.88 250 ILE A C 1
ATOM 1928 O O . ILE A 1 250 ? -3.965 -2.339 -4.698 1.00 98.88 250 ILE A O 1
ATOM 1932 N N . SER A 1 251 ? -4.064 -4.580 -4.908 1.00 98.75 251 SER A N 1
ATOM 1933 C CA . SER A 1 251 ? -3.167 -4.704 -6.047 1.00 98.75 251 SER A CA 1
ATOM 1934 C C . SER A 1 251 ? -3.947 -5.163 -7.274 1.00 98.75 251 SER A C 1
ATOM 1936 O O . SER A 1 251 ? -4.413 -6.298 -7.303 1.00 98.75 251 SER A O 1
ATOM 1938 N N . ASN A 1 252 ? -4.100 -4.298 -8.283 1.00 98.56 252 ASN A N 1
ATOM 1939 C CA . ASN A 1 252 ? -4.797 -4.646 -9.526 1.00 98.56 252 ASN A CA 1
ATOM 1940 C C . ASN A 1 252 ? -3.832 -4.774 -10.717 1.00 98.56 252 ASN A C 1
ATOM 1942 O O . ASN A 1 252 ? -3.312 -3.765 -11.202 1.00 98.56 252 ASN A O 1
ATOM 1946 N N . GLY A 1 253 ? -3.617 -5.994 -11.210 1.00 97.88 253 GLY A N 1
ATOM 1947 C CA . GLY A 1 253 ? -2.759 -6.318 -12.353 1.00 97.88 253 GLY A CA 1
ATOM 1948 C C . GLY A 1 253 ? -1.328 -5.832 -12.151 1.00 97.88 253 GLY A C 1
ATOM 1949 O O . GLY A 1 253 ? -0.785 -5.132 -13.003 1.00 97.88 253 GLY A O 1
ATOM 1950 N N . SER A 1 254 ? -0.744 -6.079 -10.978 1.00 98.38 254 SER A N 1
ATOM 1951 C CA . SER A 1 254 ? 0.553 -5.503 -10.625 1.00 98.38 254 SER A CA 1
ATOM 1952 C C . SER A 1 254 ? 1.732 -6.277 -11.187 1.00 98.38 254 SER A C 1
ATOM 1954 O O . SER A 1 254 ? 2.788 -5.679 -11.347 1.00 98.38 254 SER A O 1
ATOM 1956 N N . GLY A 1 255 ? 1.580 -7.546 -11.549 1.00 98.31 255 GLY A N 1
ATOM 1957 C CA . GLY A 1 255 ? 2.541 -8.307 -12.338 1.00 98.31 255 GLY A CA 1
ATOM 1958 C C . GLY A 1 255 ? 3.953 -8.394 -11.747 1.00 98.31 255 GLY A C 1
ATOM 1959 O O . GLY A 1 255 ? 4.140 -8.501 -10.533 1.00 98.31 255 GLY A O 1
ATOM 1960 N N . CYS A 1 256 ? 4.967 -8.350 -12.622 1.00 97.88 256 CYS A N 1
ATOM 1961 C CA . CYS A 1 256 ? 6.383 -8.424 -12.243 1.00 97.88 256 CYS A CA 1
ATOM 1962 C C . CYS A 1 256 ? 6.765 -7.353 -11.214 1.00 97.88 256 CYS A C 1
ATOM 1964 O O . CYS A 1 256 ? 6.450 -6.172 -11.390 1.00 97.88 256 CYS A O 1
ATOM 1966 N N . GLY A 1 257 ? 7.464 -7.766 -10.153 1.00 96.25 257 GLY A N 1
ATOM 1967 C CA . GLY A 1 257 ? 7.857 -6.900 -9.037 1.00 96.25 257 GLY A CA 1
ATOM 1968 C C . GLY A 1 257 ? 6.689 -6.414 -8.165 1.00 96.25 257 GLY A C 1
ATOM 1969 O O . GLY A 1 257 ? 6.882 -5.499 -7.366 1.00 96.25 257 GLY A O 1
ATOM 1970 N N . GLY A 1 258 ? 5.495 -6.983 -8.357 1.00 98.31 258 GLY A N 1
ATOM 1971 C CA . GLY A 1 258 ? 4.291 -6.802 -7.550 1.00 98.31 258 GLY A CA 1
ATOM 1972 C C . GLY A 1 258 ? 3.758 -8.162 -7.097 1.00 98.31 258 GLY A C 1
ATOM 1973 O O . GLY A 1 258 ? 4.440 -8.866 -6.361 1.00 98.31 258 GLY A O 1
ATOM 1974 N N . ALA A 1 259 ? 2.554 -8.535 -7.537 1.00 98.44 259 ALA A N 1
ATOM 1975 C CA . ALA A 1 259 ? 1.879 -9.762 -7.118 1.00 98.44 259 ALA A CA 1
ATOM 1976 C C . ALA A 1 259 ? 2.305 -11.021 -7.895 1.00 98.44 259 ALA A C 1
ATOM 1978 O O . ALA A 1 259 ? 1.923 -12.113 -7.493 1.00 98.44 259 ALA A O 1
ATOM 1979 N N . ARG A 1 260 ? 3.072 -10.927 -8.991 1.00 97.56 260 ARG A N 1
ATOM 1980 C CA . ARG A 1 260 ? 3.468 -12.120 -9.759 1.00 97.56 260 ARG A CA 1
ATOM 1981 C C . ARG A 1 260 ? 4.625 -12.859 -9.092 1.00 97.56 260 ARG A C 1
ATOM 1983 O O . ARG A 1 260 ? 5.690 -12.270 -8.929 1.00 97.56 260 ARG A O 1
ATOM 1990 N N . LEU A 1 261 ? 4.469 -14.164 -8.852 1.00 96.69 261 LEU A N 1
ATOM 1991 C CA . LEU A 1 261 ? 5.594 -15.030 -8.481 1.00 96.69 261 LEU A CA 1
ATOM 1992 C C . LEU A 1 261 ? 6.697 -15.018 -9.554 1.00 96.69 261 LEU A C 1
ATOM 1994 O O . LEU A 1 261 ? 6.461 -15.369 -10.716 1.00 96.69 261 LEU A O 1
ATOM 1998 N N . GLY A 1 262 ? 7.918 -14.682 -9.145 1.00 94.19 262 GLY A N 1
ATOM 1999 C CA . GLY A 1 262 ? 9.140 -14.816 -9.933 1.00 94.19 262 GLY A CA 1
ATOM 2000 C C . GLY A 1 262 ? 9.464 -16.276 -10.247 1.00 94.19 262 GLY A C 1
ATOM 2001 O O . GLY A 1 262 ? 9.821 -16.601 -11.380 1.00 94.19 262 GLY A O 1
ATOM 2002 N N . ARG A 1 263 ? 9.234 -17.178 -9.283 1.00 95.31 263 ARG A N 1
ATOM 2003 C CA . ARG A 1 263 ? 9.461 -18.630 -9.434 1.00 95.31 263 ARG A CA 1
ATOM 2004 C C . ARG A 1 263 ? 8.439 -19.381 -10.279 1.00 95.31 263 ARG A C 1
ATOM 2006 O O . ARG A 1 263 ? 8.658 -20.550 -10.606 1.00 95.31 263 ARG A O 1
ATOM 2013 N N . ALA A 1 264 ? 7.332 -18.744 -10.650 1.00 93.69 264 ALA A N 1
ATOM 2014 C CA . ALA A 1 264 ? 6.373 -19.343 -11.566 1.00 93.69 264 ALA A CA 1
ATOM 2015 C C . ALA A 1 264 ? 6.923 -19.330 -13.001 1.00 93.69 264 ALA A C 1
ATOM 2017 O O . ALA A 1 264 ? 7.361 -18.301 -13.513 1.00 93.69 264 ALA A O 1
ATOM 2018 N N . LYS A 1 265 ? 6.878 -20.483 -13.677 1.00 86.75 265 LYS A N 1
ATOM 2019 C CA . LYS A 1 265 ? 7.279 -20.592 -15.085 1.00 86.75 265 LYS A CA 1
ATOM 2020 C C . LYS A 1 265 ? 6.168 -20.050 -15.986 1.00 86.75 265 LYS A C 1
ATOM 2022 O O . LYS A 1 265 ? 5.236 -20.783 -16.304 1.00 86.75 265 LYS A O 1
ATOM 2027 N N . ASP A 1 266 ? 6.301 -18.803 -16.423 1.00 90.19 266 ASP A N 1
ATOM 2028 C CA . ASP A 1 266 ? 5.409 -18.179 -17.404 1.00 90.19 266 ASP A CA 1
ATOM 2029 C C . ASP A 1 266 ? 6.228 -17.435 -18.478 1.00 90.19 266 ASP A C 1
ATOM 2031 O O . ASP A 1 266 ? 6.744 -16.350 -18.216 1.00 90.19 266 ASP A O 1
ATOM 2035 N N . PRO A 1 267 ? 6.389 -18.000 -19.690 1.00 89.50 267 PRO A N 1
ATOM 2036 C CA . PRO A 1 267 ? 7.217 -17.401 -20.736 1.00 89.50 267 PRO A CA 1
ATOM 2037 C C . PRO A 1 267 ? 6.596 -16.154 -21.382 1.00 89.50 267 PRO A C 1
ATOM 2039 O O . PRO A 1 267 ? 7.271 -15.496 -22.175 1.00 89.50 267 PRO A O 1
ATOM 2042 N N . LYS A 1 268 ? 5.317 -15.851 -21.115 1.00 94.06 268 LYS A N 1
ATOM 2043 C CA . LYS A 1 268 ? 4.640 -14.658 -21.648 1.00 94.06 268 LYS A CA 1
ATOM 2044 C C . LYS A 1 268 ? 4.675 -13.478 -20.675 1.00 94.06 268 LYS A C 1
ATOM 2046 O O . LYS A 1 268 ? 4.468 -12.348 -21.119 1.00 94.06 268 LYS A O 1
ATOM 2051 N N . ALA A 1 269 ? 4.946 -13.738 -19.397 1.00 96.06 269 ALA A N 1
ATOM 2052 C CA . ALA A 1 269 ? 5.025 -12.718 -18.364 1.00 96.06 269 ALA A CA 1
ATOM 2053 C C . ALA A 1 269 ? 6.334 -11.916 -18.431 1.00 96.06 269 ALA A C 1
ATOM 2055 O O . ALA A 1 269 ? 7.378 -12.414 -18.854 1.00 96.06 269 ALA A O 1
ATOM 2056 N N . GLU A 1 270 ? 6.275 -10.664 -17.975 1.00 97.56 270 GLU A N 1
ATOM 2057 C CA . GLU A 1 270 ? 7.435 -9.776 -17.861 1.00 97.56 270 GLU A CA 1
ATOM 2058 C C . GLU A 1 270 ? 8.504 -10.360 -16.931 1.00 97.56 270 GLU A C 1
ATOM 2060 O O . GLU A 1 270 ? 8.187 -10.754 -15.821 1.00 97.56 270 GLU A O 1
ATOM 2065 N N . THR A 1 271 ? 9.782 -10.364 -17.293 1.00 97.19 271 THR A N 1
ATOM 2066 C CA . THR A 1 271 ? 10.869 -10.810 -16.396 1.00 97.19 271 THR A CA 1
ATOM 2067 C C . THR A 1 271 ? 11.558 -9.646 -15.683 1.00 97.19 271 THR A C 1
ATOM 2069 O O . THR A 1 271 ? 11.468 -8.495 -16.125 1.00 97.19 271 THR A O 1
ATOM 2072 N N . ILE A 1 272 ? 12.347 -9.931 -14.638 1.00 96.81 272 ILE A N 1
ATOM 2073 C CA . ILE A 1 272 ? 13.218 -8.935 -13.982 1.00 96.81 272 ILE A CA 1
ATOM 2074 C C . ILE A 1 272 ? 14.134 -8.241 -15.005 1.00 96.81 272 ILE A C 1
ATOM 2076 O O . ILE A 1 272 ? 14.341 -7.026 -14.952 1.00 96.81 272 ILE A O 1
ATOM 2080 N N . ARG A 1 273 ? 14.637 -8.975 -16.008 1.00 95.56 273 ARG A N 1
ATOM 2081 C CA . ARG A 1 273 ? 15.416 -8.388 -17.109 1.00 95.56 273 ARG A CA 1
ATOM 2082 C C . ARG A 1 273 ? 14.612 -7.349 -17.888 1.00 95.56 273 ARG A C 1
ATOM 2084 O O . ARG A 1 273 ? 15.134 -6.281 -18.208 1.00 95.56 273 ARG A O 1
ATOM 2091 N N . GLN A 1 274 ? 13.378 -7.680 -18.259 1.00 95.44 274 GLN A N 1
ATOM 2092 C CA . GLN A 1 274 ? 12.534 -6.819 -19.085 1.00 95.44 274 GLN A CA 1
ATOM 2093 C C . GLN A 1 274 ? 12.085 -5.577 -18.313 1.00 95.44 274 GLN A C 1
ATOM 2095 O O . GLN A 1 274 ? 12.231 -4.467 -18.833 1.00 95.44 274 GLN A O 1
ATOM 2100 N N . ILE A 1 275 ? 11.637 -5.742 -17.064 1.00 95.06 275 ILE A N 1
ATOM 2101 C CA . ILE A 1 275 ? 11.185 -4.617 -16.241 1.00 95.06 275 ILE A CA 1
ATOM 2102 C C . ILE A 1 275 ? 12.338 -3.648 -15.940 1.00 95.06 275 ILE A C 1
ATOM 2104 O O . ILE A 1 275 ? 12.168 -2.444 -16.108 1.00 95.06 275 ILE A O 1
ATOM 2108 N N . LEU A 1 276 ? 13.543 -4.139 -15.613 1.00 92.31 276 LEU A N 1
ATOM 2109 C CA . LEU A 1 276 ? 14.710 -3.281 -15.354 1.00 92.31 276 LEU A CA 1
ATOM 2110 C C . LEU A 1 276 ? 15.286 -2.648 -16.625 1.00 92.31 276 LEU A C 1
ATOM 2112 O O . LEU A 1 276 ? 15.848 -1.555 -16.569 1.00 92.31 276 LEU A O 1
ATOM 2116 N N . LYS A 1 277 ? 15.134 -3.297 -17.786 1.00 90.62 277 LYS A N 1
ATOM 2117 C CA . LYS A 1 277 ? 15.498 -2.697 -19.075 1.00 90.62 277 LYS A CA 1
ATOM 2118 C C . LYS A 1 277 ? 14.591 -1.515 -19.414 1.00 90.62 277 LYS A C 1
ATOM 2120 O O . LYS A 1 277 ? 15.084 -0.490 -19.879 1.00 90.62 277 LYS A O 1
ATOM 2125 N N . ASN A 1 278 ? 13.283 -1.673 -19.225 1.00 87.69 278 ASN A N 1
ATOM 2126 C CA . ASN A 1 278 ? 12.297 -0.656 -19.588 1.00 87.69 278 ASN A CA 1
ATOM 2127 C C . ASN A 1 278 ? 12.218 0.466 -18.540 1.00 87.69 278 ASN A C 1
ATOM 2129 O O . ASN A 1 278 ? 12.049 1.633 -18.900 1.00 87.69 278 ASN A O 1
ATOM 2133 N N . PHE A 1 279 ? 12.391 0.113 -17.263 1.00 88.88 279 PHE A N 1
ATOM 2134 C CA . PHE A 1 279 ? 12.203 0.988 -16.107 1.00 88.88 279 PHE A CA 1
ATOM 2135 C C . PHE A 1 279 ? 13.355 0.842 -15.092 1.00 88.88 279 PHE A C 1
ATOM 2137 O O . PHE A 1 279 ? 13.158 0.364 -13.971 1.00 88.88 279 PHE A O 1
ATOM 2144 N N . PRO A 1 280 ? 14.577 1.284 -15.442 1.00 86.19 280 PRO A N 1
ATOM 2145 C CA . PRO A 1 280 ? 15.776 1.076 -14.620 1.00 86.19 280 PRO A CA 1
ATOM 2146 C C . PRO A 1 280 ? 15.731 1.761 -13.241 1.00 86.19 280 PRO A C 1
ATOM 2148 O O . PRO A 1 280 ? 16.550 1.464 -12.373 1.00 86.19 280 PRO A O 1
ATOM 2151 N N . ASN A 1 281 ? 14.781 2.677 -13.025 1.00 87.56 281 ASN A N 1
ATOM 2152 C CA . ASN A 1 281 ? 14.656 3.454 -11.793 1.00 87.56 281 ASN A CA 1
ATOM 2153 C C . ASN A 1 281 ? 13.534 2.998 -10.859 1.00 87.56 281 ASN A C 1
ATOM 2155 O O . ASN A 1 281 ? 13.471 3.489 -9.736 1.00 87.56 281 ASN A O 1
ATOM 2159 N N . TRP A 1 282 ? 12.678 2.055 -11.268 1.00 93.19 282 TRP A N 1
ATOM 2160 C CA . TRP A 1 282 ? 11.548 1.611 -10.440 1.00 93.19 282 TRP A CA 1
ATOM 2161 C C . TRP A 1 282 ? 11.964 0.947 -9.131 1.00 93.19 282 TRP A C 1
ATOM 2163 O O . TRP A 1 282 ? 11.295 1.136 -8.115 1.00 93.19 282 TRP A O 1
ATOM 2173 N N . PHE A 1 283 ? 13.085 0.236 -9.157 1.00 95.75 283 PHE A N 1
ATOM 2174 C CA . PHE A 1 283 ? 13.605 -0.576 -8.063 1.00 95.75 283 PHE A CA 1
ATOM 2175 C C . PHE A 1 283 ? 14.950 -0.029 -7.563 1.00 95.75 283 PHE A C 1
ATOM 2177 O O . PHE A 1 283 ? 15.527 0.903 -8.150 1.00 95.75 283 PHE A O 1
ATOM 2184 N N . CYS A 1 284 ? 15.448 -0.586 -6.460 1.00 94.81 284 CYS A N 1
ATOM 2185 C CA . CYS A 1 284 ? 16.803 -0.305 -6.008 1.00 94.81 284 CYS A CA 1
ATOM 2186 C C . CYS A 1 284 ? 17.833 -0.933 -6.967 1.00 94.81 284 CYS A C 1
ATOM 2188 O O . CYS A 1 284 ? 17.543 -1.946 -7.613 1.00 94.81 284 CYS A O 1
ATOM 2190 N N . PRO A 1 285 ? 19.049 -0.366 -7.083 1.00 93.62 285 PRO A N 1
ATOM 2191 C CA . PRO A 1 285 ? 20.069 -0.924 -7.972 1.00 93.62 285 PRO A CA 1
ATOM 2192 C C . PRO A 1 285 ? 20.442 -2.389 -7.678 1.00 93.62 285 PRO A C 1
ATOM 2194 O O . PRO A 1 285 ? 20.776 -3.120 -8.609 1.00 93.62 285 PRO A O 1
ATOM 2197 N N . ALA A 1 286 ? 20.346 -2.841 -6.421 1.00 96.62 286 ALA A N 1
ATOM 2198 C CA . ALA A 1 286 ? 20.627 -4.224 -6.029 1.00 96.62 286 ALA A CA 1
ATOM 2199 C C . ALA A 1 286 ? 19.723 -5.250 -6.733 1.00 96.62 286 ALA A C 1
ATOM 2201 O O . ALA A 1 286 ? 20.151 -6.386 -6.942 1.00 96.62 286 ALA A O 1
ATOM 2202 N N . PHE A 1 287 ? 18.526 -4.853 -7.187 1.00 96.94 287 PHE A N 1
ATOM 2203 C CA . PHE A 1 287 ? 17.603 -5.761 -7.873 1.00 96.94 287 PHE A CA 1
ATOM 2204 C C . PHE A 1 287 ? 18.174 -6.314 -9.188 1.00 96.94 287 PHE A C 1
ATOM 2206 O O . PHE A 1 287 ? 17.797 -7.396 -9.634 1.00 96.94 287 PHE A O 1
ATOM 2213 N N . ALA A 1 288 ? 19.162 -5.628 -9.776 1.00 95.62 288 ALA A N 1
ATOM 2214 C CA . ALA A 1 288 ? 19.870 -6.099 -10.962 1.00 95.62 288 ALA A CA 1
ATOM 2215 C C . ALA A 1 288 ? 20.629 -7.424 -10.746 1.00 95.62 288 ALA A C 1
ATOM 2217 O O . ALA A 1 288 ? 20.877 -8.138 -11.717 1.00 95.62 288 ALA A O 1
ATOM 2218 N N . ALA A 1 289 ? 20.958 -7.790 -9.499 1.00 96.94 289 ALA A N 1
ATOM 2219 C CA . ALA A 1 289 ? 21.580 -9.079 -9.171 1.00 96.94 289 ALA A CA 1
ATOM 2220 C C . ALA A 1 289 ? 20.670 -10.292 -9.465 1.00 96.94 289 ALA A C 1
ATOM 2222 O O . ALA A 1 289 ? 21.150 -11.430 -9.513 1.00 96.94 289 ALA A O 1
ATOM 2223 N N . TRP A 1 290 ? 19.374 -10.040 -9.676 1.00 96.88 290 TRP A N 1
ATOM 2224 C CA . TRP A 1 290 ? 18.338 -11.046 -9.916 1.00 96.88 290 TRP A CA 1
ATOM 2225 C C . TRP A 1 290 ? 17.875 -11.115 -11.376 1.00 96.88 290 TRP A C 1
ATOM 2227 O O . TRP A 1 290 ? 16.932 -11.833 -11.698 1.00 96.88 290 TRP A O 1
ATOM 2237 N N . ILE A 1 291 ? 18.542 -10.396 -12.285 1.00 96.50 291 ILE A N 1
ATOM 2238 C CA . ILE A 1 291 ? 18.296 -10.508 -13.727 1.00 96.50 291 ILE A CA 1
ATOM 2239 C C . ILE A 1 291 ? 18.507 -11.963 -14.176 1.00 96.50 291 ILE A C 1
ATOM 2241 O O . ILE A 1 291 ? 19.569 -12.535 -13.942 1.00 96.50 291 ILE A O 1
ATOM 2245 N N . ASP A 1 292 ? 17.494 -12.529 -14.842 1.00 96.31 292 ASP A N 1
ATOM 2246 C CA . ASP A 1 292 ? 17.399 -13.935 -15.281 1.00 96.31 292 ASP A CA 1
ATOM 2247 C C . ASP A 1 292 ? 17.460 -14.973 -14.150 1.00 96.31 292 ASP A C 1
ATOM 2249 O O . ASP A 1 292 ? 17.683 -16.159 -14.393 1.00 96.31 292 ASP A O 1
ATOM 2253 N N . ARG A 1 293 ? 17.245 -14.530 -12.911 1.00 96.69 293 ARG A N 1
ATOM 2254 C CA . ARG A 1 293 ? 17.232 -15.362 -11.705 1.00 96.69 293 ARG A CA 1
ATOM 2255 C C . ARG A 1 293 ? 15.918 -15.188 -10.944 1.00 96.69 293 ARG A C 1
ATOM 2257 O O . ARG A 1 293 ? 15.880 -15.355 -9.730 1.00 96.69 293 ARG A O 1
ATOM 2264 N N . ASP A 1 294 ? 14.834 -14.872 -11.660 1.00 95.12 294 ASP A N 1
ATOM 2265 C CA . ASP A 1 294 ? 13.487 -14.659 -11.114 1.00 95.12 294 ASP A CA 1
ATOM 2266 C C . ASP A 1 294 ? 13.028 -15.822 -10.212 1.00 95.12 294 ASP A C 1
ATOM 2268 O O . ASP A 1 294 ? 12.366 -15.606 -9.203 1.00 95.12 294 ASP A O 1
ATOM 2272 N N . ALA A 1 295 ? 13.411 -17.059 -10.548 1.00 95.69 295 ALA A N 1
ATOM 2273 C CA . ALA A 1 295 ? 13.051 -18.252 -9.783 1.00 95.69 295 ALA A CA 1
ATOM 2274 C C . ALA A 1 295 ? 13.944 -18.543 -8.569 1.00 95.69 295 ALA A C 1
ATOM 2276 O O . ALA A 1 295 ? 13.663 -19.479 -7.823 1.00 95.69 295 ALA A O 1
ATOM 2277 N N . GLU A 1 296 ? 15.007 -17.764 -8.376 1.00 96.75 296 GLU A N 1
ATOM 2278 C CA . GLU A 1 296 ? 15.963 -17.908 -7.273 1.00 96.75 296 GLU A CA 1
ATOM 2279 C C . GLU A 1 296 ? 15.774 -16.839 -6.186 1.00 96.75 296 GLU A C 1
ATOM 2281 O O . GLU A 1 296 ? 16.585 -16.774 -5.262 1.00 96.75 296 GLU A O 1
ATOM 2286 N N . LEU A 1 297 ? 14.739 -15.993 -6.288 1.00 96.06 297 LEU A N 1
ATOM 2287 C CA . LEU A 1 297 ? 14.446 -14.971 -5.285 1.00 96.06 297 LEU A CA 1
ATOM 2288 C C . LEU A 1 297 ? 14.231 -15.619 -3.900 1.00 96.06 297 LEU A C 1
ATOM 2290 O O . LEU A 1 297 ? 13.349 -16.471 -3.767 1.00 96.06 297 LEU A O 1
ATOM 2294 N N . PRO A 1 298 ? 14.995 -15.220 -2.862 1.00 95.69 298 PRO A N 1
ATOM 2295 C CA . PRO A 1 298 ? 14.812 -15.721 -1.500 1.00 95.69 298 PRO A CA 1
ATOM 2296 C C . PRO A 1 298 ? 13.447 -15.366 -0.909 1.00 95.69 298 PRO A C 1
ATOM 2298 O O . PRO A 1 298 ? 12.881 -16.170 -0.175 1.00 95.69 298 PRO A O 1
ATOM 2301 N N . HIS A 1 299 ? 12.930 -14.188 -1.267 1.00 97.62 299 HIS A N 1
ATOM 2302 C CA . HIS A 1 299 ? 11.574 -13.746 -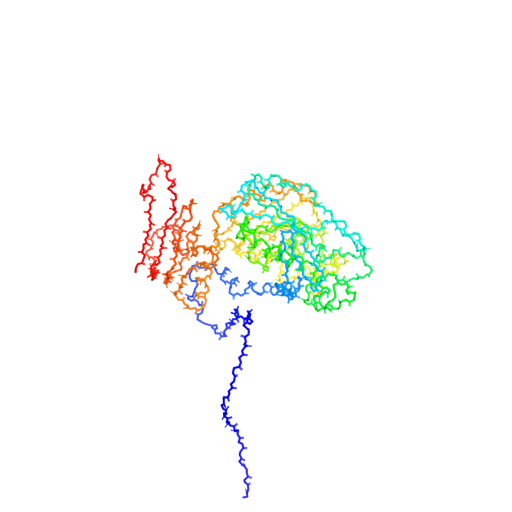0.971 1.00 97.62 299 HIS A CA 1
ATOM 2303 C C . HIS A 1 299 ? 10.903 -13.302 -2.268 1.00 97.62 299 HIS A C 1
ATOM 2305 O O . HIS A 1 299 ? 11.490 -12.574 -3.067 1.00 97.62 299 HIS A O 1
ATOM 2311 N N . ASP A 1 300 ? 9.679 -13.763 -2.486 1.00 97.81 300 ASP A N 1
ATOM 2312 C CA . ASP A 1 300 ? 8.933 -13.557 -3.730 1.00 97.81 300 ASP A CA 1
ATOM 2313 C C . ASP A 1 300 ? 7.579 -12.881 -3.432 1.00 97.81 300 ASP A C 1
ATOM 2315 O O . ASP A 1 300 ? 7.292 -12.488 -2.300 1.00 97.81 300 ASP A O 1
ATOM 2319 N N . ALA A 1 301 ? 6.721 -12.724 -4.438 1.00 98.25 301 ALA A N 1
ATOM 2320 C CA . ALA A 1 301 ? 5.462 -11.991 -4.323 1.00 98.25 301 ALA A CA 1
ATOM 2321 C C . ALA A 1 301 ? 4.516 -12.499 -3.217 1.00 98.25 301 ALA A C 1
ATOM 2323 O O . ALA A 1 301 ? 3.761 -11.710 -2.652 1.00 98.25 301 ALA A O 1
ATOM 2324 N N . ASP A 1 302 ? 4.555 -13.787 -2.868 1.00 98.50 302 ASP A N 1
ATOM 2325 C CA . ASP A 1 302 ? 3.776 -14.319 -1.748 1.00 98.50 302 ASP A CA 1
ATOM 2326 C C . ASP A 1 302 ? 4.255 -13.775 -0.400 1.00 98.50 302 ASP A C 1
ATOM 2328 O O . ASP A 1 302 ? 3.436 -13.399 0.435 1.00 98.50 302 ASP A O 1
ATOM 2332 N N . ASP A 1 303 ? 5.565 -13.644 -0.205 1.00 98.56 303 ASP A N 1
ATOM 2333 C CA . ASP A 1 303 ? 6.130 -13.023 0.992 1.00 98.56 303 ASP A CA 1
ATOM 2334 C C . ASP A 1 303 ? 5.813 -11.525 1.067 1.00 98.56 303 ASP A C 1
ATOM 2336 O O . ASP A 1 303 ? 5.493 -11.017 2.144 1.00 98.56 303 ASP A O 1
ATOM 2340 N N . LEU A 1 304 ? 5.802 -10.826 -0.076 1.00 98.75 304 LEU A N 1
ATOM 2341 C CA . LEU A 1 304 ? 5.345 -9.434 -0.144 1.00 98.75 304 LEU A CA 1
ATOM 2342 C C . LEU A 1 304 ? 3.878 -9.299 0.296 1.00 98.75 304 LEU A C 1
ATOM 2344 O O . LEU A 1 304 ? 3.536 -8.373 1.029 1.00 98.75 304 LEU A O 1
ATOM 2348 N N . ILE A 1 305 ? 3.012 -10.230 -0.114 1.00 98.75 305 ILE A N 1
ATOM 2349 C CA . ILE A 1 305 ? 1.609 -10.271 0.322 1.00 98.75 305 ILE A CA 1
ATOM 2350 C C . ILE A 1 305 ? 1.516 -10.610 1.820 1.00 98.75 305 ILE A C 1
ATOM 2352 O O . ILE A 1 305 ? 0.748 -9.972 2.542 1.00 98.75 305 ILE A O 1
ATOM 2356 N N . ARG A 1 306 ? 2.323 -11.554 2.329 1.00 98.00 306 ARG A N 1
ATOM 2357 C CA . ARG A 1 306 ? 2.361 -11.921 3.760 1.00 98.00 306 ARG A CA 1
ATOM 2358 C C . ARG A 1 306 ? 2.774 -10.755 4.664 1.00 98.00 306 ARG A C 1
ATOM 2360 O O . ARG A 1 306 ? 2.295 -10.683 5.796 1.00 98.00 306 ARG A O 1
ATOM 2367 N N . LEU A 1 307 ? 3.591 -9.807 4.188 1.00 98.00 307 LEU A N 1
ATOM 2368 C CA . LEU A 1 307 ? 3.912 -8.571 4.927 1.00 98.00 307 LEU A CA 1
ATOM 2369 C C . LEU A 1 307 ? 2.678 -7.704 5.225 1.00 98.00 307 LEU A C 1
ATOM 2371 O O . LEU A 1 307 ? 2.724 -6.852 6.110 1.00 98.00 307 LEU A O 1
ATOM 2375 N N . ILE A 1 308 ? 1.551 -7.921 4.550 1.00 96.81 308 ILE A N 1
ATOM 2376 C CA . ILE A 1 308 ? 0.306 -7.198 4.835 1.00 96.81 308 ILE A CA 1
ATOM 2377 C C . ILE A 1 308 ? -0.476 -7.871 5.974 1.00 96.81 308 ILE A C 1
ATOM 2379 O O . ILE A 1 308 ? -1.223 -7.192 6.679 1.00 96.81 308 ILE A O 1
ATOM 2383 N N . ALA A 1 309 ? -0.256 -9.162 6.247 1.00 84.50 309 ALA A N 1
ATOM 2384 C CA . ALA A 1 309 ? -0.940 -9.876 7.324 1.00 84.50 309 ALA A CA 1
ATOM 2385 C C . ALA A 1 309 ? -0.733 -9.179 8.685 1.00 84.50 309 ALA A C 1
ATOM 2387 O O . ALA A 1 309 ? 0.360 -8.666 8.937 1.00 84.50 309 ALA A O 1
ATOM 2388 N N . PRO A 1 310 ? -1.748 -9.140 9.569 1.00 83.69 310 PRO A N 1
ATOM 2389 C CA . PRO A 1 310 ? -3.101 -9.691 9.421 1.00 83.69 310 PRO A CA 1
ATOM 2390 C C . PRO A 1 310 ? -4.112 -8.706 8.792 1.00 83.69 310 PRO A C 1
ATOM 2392 O O . PRO A 1 310 ? -5.324 -8.871 8.955 1.00 83.69 310 PRO A O 1
ATOM 2395 N N . ARG A 1 311 ? -3.656 -7.630 8.136 1.00 91.56 311 ARG A N 1
ATOM 2396 C CA . ARG A 1 311 ? -4.535 -6.620 7.519 1.00 91.56 311 ARG A CA 1
ATOM 2397 C C . ARG A 1 311 ? -5.117 -7.130 6.205 1.00 91.56 311 ARG A C 1
ATOM 2399 O O . ARG A 1 311 ? -4.717 -8.169 5.685 1.00 91.56 311 ARG A O 1
ATOM 2406 N N . LEU A 1 312 ? -6.098 -6.406 5.686 1.00 94.06 312 LEU A N 1
ATOM 2407 C CA . LEU A 1 312 ? -6.833 -6.806 4.495 1.00 94.06 312 LEU A CA 1
ATOM 2408 C C . LEU A 1 312 ? -5.948 -6.690 3.251 1.00 94.06 312 LEU A C 1
ATOM 2410 O O . LEU A 1 312 ? -5.341 -5.644 3.011 1.00 94.06 312 LEU A O 1
ATOM 2414 N N . VAL A 1 313 ? -5.924 -7.734 2.427 1.00 98.38 313 VAL A N 1
ATOM 2415 C CA . VAL A 1 313 ? -5.229 -7.712 1.136 1.00 98.38 313 VAL A CA 1
ATOM 2416 C C . VAL A 1 313 ? -6.135 -8.220 0.027 1.00 98.38 313 VAL A C 1
ATOM 2418 O O . VAL A 1 313 ? -6.815 -9.233 0.175 1.00 98.38 313 VAL A O 1
ATOM 2421 N N . TYR A 1 314 ? -6.145 -7.515 -1.099 1.00 98.81 314 TYR A N 1
ATOM 2422 C CA . TYR A 1 314 ? -6.896 -7.898 -2.285 1.00 98.81 314 TYR A CA 1
ATOM 2423 C C . TYR A 1 314 ? -5.978 -7.898 -3.507 1.00 98.81 314 TYR A C 1
ATOM 2425 O O . TYR A 1 314 ? -5.362 -6.879 -3.819 1.00 98.81 314 TYR A O 1
ATOM 2433 N N . VAL A 1 315 ? -5.910 -9.020 -4.223 1.00 98.88 315 VAL A N 1
ATOM 2434 C CA . VAL A 1 315 ? -5.211 -9.123 -5.514 1.00 98.88 315 VAL A CA 1
ATOM 2435 C C . VAL A 1 315 ? -6.233 -9.312 -6.632 1.00 98.88 315 VAL A C 1
ATOM 2437 O O . VAL A 1 315 ? -7.122 -10.151 -6.530 1.00 98.88 315 VAL A O 1
ATOM 2440 N N . ALA A 1 316 ? -6.132 -8.528 -7.696 1.00 98.75 316 ALA A N 1
ATOM 2441 C CA . ALA A 1 316 ? -6.988 -8.644 -8.868 1.00 98.75 316 ALA A CA 1
ATOM 2442 C C . ALA A 1 316 ? -6.157 -8.716 -10.148 1.00 98.75 316 ALA A C 1
ATOM 2444 O O . ALA A 1 316 ? -5.089 -8.112 -10.221 1.00 98.75 316 ALA A O 1
ATOM 2445 N N . SER A 1 317 ? -6.653 -9.447 -11.145 1.00 98.50 317 SER A N 1
ATOM 2446 C CA . SER A 1 317 ? -5.959 -9.688 -12.416 1.00 98.50 317 SER A CA 1
ATOM 2447 C C . SER A 1 317 ? -6.920 -9.626 -13.612 1.00 98.50 317 SER A C 1
ATOM 2449 O O . SER A 1 317 ? -8.117 -9.868 -13.454 1.00 98.50 317 SER A O 1
ATOM 2451 N N . GLY A 1 318 ? -6.394 -9.405 -14.820 1.00 98.06 318 GLY A N 1
ATOM 2452 C CA . GLY A 1 318 ? -7.133 -9.568 -16.082 1.00 98.06 318 GLY A CA 1
ATOM 2453 C C . GLY A 1 318 ? -6.778 -10.882 -16.786 1.00 98.06 318 GLY A C 1
ATOM 2454 O O . GLY A 1 318 ? -5.602 -11.240 -16.859 1.00 98.06 318 GLY A O 1
ATOM 2455 N N . SER A 1 319 ? -7.769 -11.612 -17.303 1.00 97.50 319 SER A N 1
ATOM 2456 C CA . SER A 1 319 ? -7.573 -12.941 -17.914 1.00 97.50 319 SER A CA 1
ATOM 2457 C C . SER A 1 319 ? -6.666 -12.926 -19.155 1.00 97.50 319 SER A C 1
ATOM 2459 O O . SER A 1 319 ? -5.959 -13.902 -19.411 1.00 97.50 319 SER A O 1
ATOM 2461 N N . GLU A 1 320 ? -6.646 -11.820 -19.903 1.00 97.56 320 GLU A N 1
ATOM 2462 C CA . GLU A 1 320 ? -5.848 -11.644 -21.125 1.00 97.56 320 GLU A CA 1
ATOM 2463 C C . GLU A 1 320 ? -4.509 -10.925 -20.869 1.00 97.56 320 GLU A C 1
ATOM 2465 O O . GLU A 1 320 ? -3.714 -10.727 -21.792 1.00 97.56 320 GLU A O 1
ATOM 2470 N N . ASP A 1 321 ? -4.226 -10.537 -19.622 1.00 97.62 321 ASP A N 1
ATOM 2471 C CA . ASP A 1 321 ? -3.018 -9.807 -19.228 1.00 97.62 321 ASP A CA 1
ATOM 2472 C C . ASP A 1 321 ? -1.803 -10.731 -19.059 1.00 97.62 321 ASP A C 1
ATOM 2474 O O . ASP A 1 321 ? -1.209 -10.877 -17.989 1.00 97.62 321 ASP A O 1
ATOM 2478 N N . ALA A 1 322 ? -1.413 -11.380 -20.153 1.00 97.12 322 ALA A N 1
ATOM 2479 C CA . ALA A 1 322 ? -0.306 -12.330 -20.149 1.00 97.12 322 ALA A CA 1
ATOM 2480 C C . ALA A 1 322 ? 1.022 -11.710 -19.670 1.00 97.12 322 ALA A C 1
ATOM 2482 O O . ALA A 1 322 ? 1.870 -12.435 -19.164 1.00 97.12 322 ALA A O 1
ATOM 2483 N N . TRP A 1 323 ? 1.195 -10.387 -19.795 1.00 97.75 323 TRP A N 1
ATOM 2484 C CA . TRP A 1 323 ? 2.404 -9.684 -19.355 1.00 97.75 323 TRP A CA 1
ATOM 2485 C C . TRP A 1 323 ? 2.504 -9.594 -17.827 1.00 97.75 323 TRP A C 1
ATOM 2487 O O . TRP A 1 323 ? 3.595 -9.770 -17.279 1.00 97.75 323 TRP A O 1
ATOM 2497 N N . ALA A 1 324 ? 1.389 -9.361 -17.122 1.00 97.06 324 ALA A N 1
ATOM 2498 C CA . ALA A 1 324 ? 1.375 -9.410 -15.659 1.00 97.06 324 ALA A CA 1
ATOM 2499 C C . ALA A 1 324 ? 1.435 -10.845 -15.115 1.00 97.06 324 ALA A C 1
ATOM 2501 O O . ALA A 1 324 ? 1.994 -11.063 -14.041 1.00 97.06 324 ALA A O 1
ATOM 2502 N N . GLY A 1 325 ? 0.927 -11.827 -15.864 1.00 97.50 325 GLY A N 1
ATOM 2503 C CA . GLY A 1 325 ? 0.944 -13.235 -15.464 1.00 97.50 325 GLY A CA 1
ATOM 2504 C C . GLY A 1 325 ? -0.134 -13.558 -14.417 1.00 97.50 325 GLY A C 1
ATOM 2505 O O . GLY A 1 325 ? 0.211 -13.928 -13.292 1.00 97.50 325 GLY A O 1
ATOM 2506 N N . PRO A 1 326 ? -1.436 -13.470 -14.760 1.00 97.88 326 PRO A N 1
ATOM 2507 C CA . PRO A 1 326 ? -2.563 -13.610 -13.826 1.00 97.88 326 PRO A CA 1
ATOM 2508 C C . PRO A 1 326 ? -2.550 -14.927 -13.040 1.00 97.88 326 PRO A C 1
ATOM 2510 O O . PRO A 1 326 ? -2.872 -14.957 -11.852 1.00 97.88 326 PRO A O 1
ATOM 2513 N N . ALA A 1 327 ? -2.131 -16.028 -13.673 1.00 97.62 327 ALA A N 1
ATOM 2514 C CA . ALA A 1 327 ? -2.013 -17.324 -13.007 1.00 97.62 327 ALA A CA 1
ATOM 2515 C C . ALA A 1 327 ? -0.936 -17.315 -11.907 1.00 97.62 327 ALA A C 1
ATOM 2517 O O . ALA A 1 327 ? -1.118 -17.918 -10.851 1.00 97.62 327 ALA A O 1
ATOM 2518 N N . ALA A 1 328 ? 0.172 -16.609 -12.136 1.00 97.88 328 ALA A N 1
ATOM 2519 C CA . ALA A 1 328 ? 1.251 -16.474 -11.168 1.00 97.88 328 ALA A CA 1
ATOM 2520 C C . ALA A 1 328 ? 0.937 -15.433 -10.076 1.00 97.88 328 ALA A C 1
ATOM 2522 O O . ALA A 1 328 ? 1.408 -15.595 -8.953 1.00 97.88 328 ALA A O 1
ATOM 2523 N N . GLU A 1 329 ? 0.105 -14.423 -10.361 1.00 98.50 329 GLU A N 1
ATOM 2524 C CA . GLU A 1 329 ? -0.478 -13.547 -9.330 1.00 98.50 329 GLU A CA 1
ATOM 2525 C C . GLU A 1 329 ? -1.421 -14.318 -8.399 1.00 98.50 329 GLU A C 1
ATOM 2527 O O . GLU A 1 329 ? -1.323 -14.217 -7.174 1.00 98.50 329 GLU A O 1
ATOM 2532 N N . LYS A 1 330 ? -2.291 -15.165 -8.965 1.00 98.00 330 LYS A N 1
ATOM 2533 C CA . LYS A 1 330 ? -3.144 -16.064 -8.178 1.00 98.00 330 LYS A CA 1
ATOM 2534 C C . LYS A 1 330 ? -2.321 -17.030 -7.333 1.00 98.00 330 LYS A C 1
ATOM 2536 O O . LYS A 1 330 ? -2.626 -17.221 -6.162 1.00 98.00 330 LYS A O 1
ATOM 2541 N N . ALA A 1 331 ? -1.263 -17.606 -7.897 1.00 98.12 331 ALA A N 1
ATOM 2542 C CA . ALA A 1 331 ? -0.391 -18.515 -7.163 1.00 98.12 331 ALA A CA 1
ATOM 2543 C C . ALA A 1 331 ? 0.336 -17.823 -5.991 1.00 98.12 331 ALA A C 1
ATOM 2545 O O . ALA A 1 331 ? 0.508 -18.449 -4.947 1.00 98.12 331 ALA A O 1
ATOM 2546 N N . ALA A 1 332 ? 0.725 -16.547 -6.125 1.00 98.31 332 ALA A N 1
ATOM 2547 C CA . ALA A 1 332 ? 1.278 -15.771 -5.008 1.00 98.31 332 ALA A CA 1
ATOM 2548 C C . ALA A 1 332 ? 0.246 -15.589 -3.889 1.00 98.31 332 ALA A C 1
ATOM 2550 O O . ALA A 1 332 ? 0.542 -15.821 -2.717 1.00 98.31 332 ALA A O 1
ATOM 2551 N N . TRP A 1 333 ? -0.977 -15.208 -4.265 1.00 98.31 333 TRP A N 1
ATOM 2552 C CA . TRP A 1 333 ? -2.090 -15.046 -3.334 1.00 98.31 333 TRP A CA 1
ATOM 2553 C C . TRP A 1 333 ? -2.430 -16.360 -2.614 1.00 98.31 333 TRP A C 1
ATOM 2555 O O . TRP A 1 333 ? -2.558 -16.369 -1.392 1.00 98.31 333 TRP A O 1
ATOM 2565 N N . ASP A 1 334 ? -2.496 -17.479 -3.345 1.00 98.00 334 ASP A N 1
ATOM 2566 C CA . ASP A 1 334 ? -2.749 -18.813 -2.782 1.00 98.00 334 ASP A CA 1
ATOM 2567 C C . ASP A 1 334 ? -1.651 -19.240 -1.809 1.00 98.00 334 ASP A C 1
ATOM 2569 O O . ASP A 1 334 ? -1.937 -19.818 -0.763 1.00 98.00 334 ASP A O 1
ATOM 2573 N N . ALA A 1 335 ? -0.390 -18.951 -2.141 1.00 97.62 335 ALA A N 1
ATOM 2574 C CA . ALA A 1 335 ? 0.735 -19.254 -1.271 1.00 97.62 335 ALA A CA 1
ATOM 2575 C C . ALA A 1 335 ? 0.667 -18.442 0.027 1.00 97.62 335 ALA A C 1
ATOM 2577 O O . ALA A 1 335 ? 0.808 -19.027 1.093 1.00 97.62 335 ALA A O 1
ATOM 2578 N N . ALA A 1 336 ? 0.389 -17.137 -0.045 1.00 96.88 336 ALA A N 1
ATOM 2579 C CA . ALA A 1 336 ? 0.255 -16.270 1.129 1.00 96.88 336 ALA A CA 1
ATOM 2580 C C . ALA A 1 336 ? -0.958 -16.609 2.020 1.00 96.88 336 ALA A C 1
ATOM 2582 O O . ALA A 1 336 ? -0.985 -16.239 3.197 1.00 96.88 336 ALA A O 1
ATOM 2583 N N . HIS A 1 337 ? -1.948 -17.324 1.476 1.00 90.62 337 HIS A N 1
ATOM 2584 C CA . HIS A 1 337 ? -3.133 -17.770 2.205 1.00 90.62 337 HIS A CA 1
ATOM 2585 C C . HIS A 1 337 ? -2.813 -18.701 3.377 1.00 90.62 337 HIS A C 1
ATOM 2587 O O . HIS A 1 337 ? -3.577 -18.754 4.340 1.00 90.62 337 HIS A O 1
ATOM 2593 N N . ASP A 1 338 ? -1.677 -19.405 3.336 1.00 91.44 338 ASP A N 1
ATOM 2594 C CA . ASP A 1 338 ? -1.236 -20.264 4.432 1.00 91.44 338 ASP A CA 1
ATOM 2595 C C . ASP A 1 338 ? -1.145 -19.503 5.758 1.00 91.44 338 ASP A C 1
ATOM 2597 O O . ASP A 1 338 ? -1.700 -19.936 6.764 1.00 91.44 338 ASP A O 1
ATOM 2601 N N . LEU A 1 339 ? -0.524 -18.330 5.742 1.00 83.56 339 LEU A N 1
ATOM 2602 C CA . LEU A 1 339 ? -0.310 -17.505 6.911 1.00 83.56 339 LEU A CA 1
ATOM 2603 C C . LEU A 1 339 ? -1.637 -16.955 7.439 1.00 83.56 339 LEU A C 1
ATOM 2605 O O . LEU A 1 339 ? -1.904 -17.066 8.633 1.00 83.56 339 LEU A O 1
ATOM 2609 N N . TYR A 1 340 ? -2.494 -16.425 6.560 1.00 80.00 340 TYR A N 1
ATOM 2610 C CA . TYR A 1 340 ? -3.824 -15.934 6.942 1.00 80.00 340 TYR A CA 1
ATOM 2611 C C . TYR A 1 340 ? -4.702 -17.041 7.536 1.00 80.00 340 TYR A C 1
ATOM 2613 O O . TYR A 1 340 ? -5.383 -16.803 8.531 1.00 80.00 340 TYR A O 1
ATOM 2621 N N . ARG A 1 341 ? -4.623 -18.266 7.003 1.00 81.56 341 ARG A N 1
ATOM 2622 C CA . ARG A 1 341 ? -5.309 -19.438 7.560 1.00 81.56 341 ARG A CA 1
ATOM 2623 C C . ARG A 1 341 ? -4.817 -19.800 8.954 1.00 81.56 341 ARG A C 1
ATOM 2625 O O . ARG A 1 341 ? -5.614 -20.107 9.835 1.00 81.56 341 ARG A O 1
ATOM 2632 N N . GLU A 1 342 ? -3.512 -19.732 9.192 1.00 76.62 342 GLU A N 1
ATOM 2633 C CA . GLU A 1 342 ? -2.958 -19.976 10.527 1.00 76.62 342 GLU A CA 1
ATOM 2634 C C . GLU A 1 342 ? -3.323 -18.859 11.530 1.00 76.62 342 GLU A C 1
ATOM 2636 O O . GLU A 1 342 ? -3.422 -19.128 12.730 1.00 76.62 342 GLU A O 1
ATOM 2641 N N . TYR A 1 343 ? -3.601 -17.634 11.058 1.00 68.00 343 TYR A N 1
ATOM 2642 C CA . TYR A 1 343 ? -4.241 -16.579 11.859 1.00 68.00 343 TYR A CA 1
ATOM 2643 C C . TYR A 1 343 ? -5.753 -16.778 12.057 1.00 68.00 343 TYR A C 1
ATOM 2645 O O . TYR A 1 343 ? -6.322 -16.119 12.926 1.00 68.00 343 TYR A O 1
ATOM 2653 N N . ARG A 1 344 ? -6.399 -17.674 11.295 1.00 69.12 344 ARG A N 1
ATOM 2654 C CA . ARG A 1 344 ? -7.865 -17.810 11.180 1.00 69.12 344 ARG A CA 1
ATOM 2655 C C . ARG A 1 344 ? -8.546 -16.543 10.649 1.00 69.12 344 ARG A C 1
ATOM 2657 O O . ARG A 1 344 ? -9.566 -16.117 11.188 1.00 69.12 344 ARG A O 1
ATOM 2664 N N . LEU A 1 345 ? -7.905 -15.909 9.669 1.00 76.81 345 LEU A N 1
ATOM 2665 C CA . LEU A 1 345 ? -8.312 -14.649 9.047 1.00 76.81 345 LEU A CA 1
ATOM 2666 C C . LEU A 1 345 ? -8.375 -14.773 7.516 1.00 76.81 345 LEU A C 1
ATOM 2668 O O . LEU A 1 345 ? -8.098 -13.816 6.792 1.00 76.81 345 LEU A O 1
ATOM 2672 N N . GLU A 1 346 ? -8.684 -15.959 6.995 1.00 83.44 346 GLU A N 1
ATOM 2673 C CA . GLU A 1 346 ? -8.805 -16.246 5.562 1.00 83.44 346 GLU A CA 1
ATOM 2674 C C . GLU A 1 346 ? -9.744 -15.271 4.845 1.00 83.44 346 GLU A C 1
ATOM 2676 O O . GLU A 1 346 ? -9.503 -14.904 3.694 1.00 83.44 346 GLU A O 1
ATOM 2681 N N . GLU A 1 347 ? -10.795 -14.813 5.530 1.00 80.00 347 GLU A N 1
ATOM 2682 C CA . GLU A 1 347 ? -11.754 -13.844 5.010 1.00 80.00 347 GLU A CA 1
ATOM 2683 C C . GLU A 1 347 ? -11.120 -12.484 4.700 1.00 80.00 347 GLU A C 1
ATOM 2685 O O . GLU A 1 347 ? -11.676 -11.727 3.912 1.00 80.00 347 GLU A O 1
ATOM 2690 N N . ARG A 1 348 ? -9.946 -12.182 5.272 1.00 85.50 348 ARG A N 1
ATOM 2691 C CA . ARG A 1 348 ? -9.203 -10.936 5.035 1.00 85.50 348 ARG A CA 1
ATOM 2692 C C . ARG A 1 348 ? -8.380 -10.938 3.751 1.00 85.50 348 ARG A C 1
ATOM 2694 O O . ARG A 1 348 ? -7.728 -9.934 3.450 1.00 85.50 348 ARG A O 1
ATOM 2701 N N . MET A 1 349 ? -8.431 -12.020 2.980 1.00 95.06 349 MET A N 1
ATOM 2702 C CA . MET A 1 349 ? -7.838 -12.091 1.652 1.00 95.06 349 MET A CA 1
ATOM 2703 C C . MET A 1 349 ? -8.916 -12.106 0.567 1.00 95.06 349 MET A C 1
ATOM 2705 O O . MET A 1 349 ? -9.799 -12.961 0.546 1.00 95.06 349 MET A O 1
ATOM 2709 N N . GLY A 1 350 ? -8.818 -11.176 -0.380 1.00 97.12 350 GLY A N 1
ATOM 2710 C CA . GLY A 1 350 ? -9.664 -11.117 -1.568 1.00 97.12 350 GLY A CA 1
ATOM 2711 C C . GLY A 1 350 ? -8.884 -11.443 -2.837 1.00 97.12 350 GLY A C 1
ATOM 2712 O O . GLY A 1 350 ? -7.748 -10.998 -3.001 1.00 97.12 350 GLY A O 1
ATOM 2713 N N . TYR A 1 351 ? -9.497 -12.199 -3.746 1.00 98.50 351 TYR A N 1
ATOM 2714 C CA . TYR A 1 351 ? -8.984 -12.378 -5.099 1.00 98.50 351 TYR A CA 1
ATOM 2715 C C . TYR A 1 351 ? -10.109 -12.361 -6.126 1.00 98.50 351 TYR A C 1
ATOM 2717 O O . TYR A 1 351 ? -11.173 -12.943 -5.900 1.00 98.50 351 TYR A O 1
ATOM 2725 N N . HIS A 1 352 ? -9.855 -11.760 -7.286 1.00 98.56 352 HIS A N 1
ATOM 2726 C CA . HIS A 1 352 ? -10.631 -12.050 -8.486 1.00 98.56 352 HIS A CA 1
ATOM 2727 C C . HIS A 1 352 ? -9.779 -11.929 -9.749 1.00 98.56 352 HIS A C 1
ATOM 2729 O O . HIS A 1 352 ? -8.779 -11.221 -9.782 1.00 98.56 352 HIS A O 1
ATOM 2735 N N . CYS A 1 353 ? -10.220 -12.591 -10.813 1.00 98.25 353 CYS A N 1
ATOM 2736 C CA . CYS A 1 353 ? -9.720 -12.346 -12.156 1.00 98.25 353 CYS A CA 1
ATOM 2737 C C . CYS A 1 353 ? -10.906 -11.941 -13.026 1.00 98.25 353 CYS A C 1
ATOM 2739 O O . CYS A 1 353 ? -11.862 -12.710 -13.154 1.00 98.25 353 CYS A O 1
ATOM 2741 N N . HIS A 1 354 ? -10.890 -10.717 -13.547 1.00 96.69 354 HIS A N 1
ATOM 2742 C CA . HIS A 1 354 ? -11.912 -10.273 -14.483 1.00 96.69 354 HIS A CA 1
ATOM 2743 C C . HIS A 1 354 ? -11.574 -10.780 -15.886 1.00 96.69 354 HIS A C 1
ATOM 2745 O O . HIS A 1 354 ? -10.410 -10.985 -16.232 1.00 96.69 354 HIS A O 1
ATOM 2751 N N . ASP A 1 355 ? -12.594 -10.938 -16.725 1.00 96.62 355 ASP A N 1
ATOM 2752 C CA . ASP A 1 355 ? -12.356 -11.255 -18.129 1.00 96.62 355 ASP A CA 1
ATOM 2753 C C . ASP A 1 355 ? -11.793 -10.032 -18.875 1.00 96.62 355 ASP A C 1
ATOM 2755 O O . ASP A 1 355 ? -12.201 -8.898 -18.599 1.00 96.62 355 ASP A O 1
ATOM 2759 N N . GLY A 1 356 ? -10.849 -10.224 -19.790 1.00 95.50 356 GLY A N 1
ATOM 2760 C CA . GLY A 1 356 ? -10.294 -9.164 -20.629 1.00 95.50 356 GLY A CA 1
ATOM 2761 C C . GLY A 1 356 ? -8.889 -8.666 -20.245 1.00 95.50 356 GLY A C 1
ATOM 2762 O O . GLY A 1 356 ? -8.164 -9.321 -19.490 1.00 95.50 356 GLY A O 1
ATOM 2763 N N . PRO A 1 357 ? -8.479 -7.507 -20.797 1.00 96.19 357 PRO A N 1
ATOM 2764 C CA . PRO A 1 357 ? -7.078 -7.084 -20.877 1.00 96.19 357 PRO A CA 1
ATOM 2765 C C . PRO A 1 357 ? -6.563 -6.413 -19.597 1.00 96.19 357 PRO A C 1
ATOM 2767 O O . PRO A 1 357 ? -7.299 -6.229 -18.636 1.00 96.19 357 PRO A O 1
ATOM 2770 N N . HIS A 1 358 ? -5.304 -5.966 -19.612 1.00 95.88 358 HIS A N 1
ATOM 2771 C CA . HIS A 1 358 ? -4.685 -5.159 -18.553 1.00 95.88 358 HIS A CA 1
ATOM 2772 C C . HIS A 1 358 ? -5.441 -3.837 -18.315 1.00 95.88 358 HIS A C 1
ATOM 2774 O O . HIS A 1 358 ? -5.174 -2.824 -18.971 1.00 95.88 358 HIS A O 1
ATOM 2780 N N . LYS A 1 359 ? -6.414 -3.840 -17.398 1.00 94.50 359 LYS A N 1
ATOM 2781 C CA . LYS A 1 359 ? -7.269 -2.683 -17.114 1.00 94.50 359 LYS A CA 1
ATOM 2782 C C . LYS A 1 359 ? -7.732 -2.679 -15.659 1.00 94.50 359 LYS A C 1
ATOM 2784 O O . LYS A 1 359 ? -7.856 -3.721 -15.036 1.00 94.50 359 LYS A O 1
ATOM 2789 N N . LEU A 1 360 ? -7.996 -1.490 -15.125 1.00 94.94 360 LEU A N 1
ATOM 2790 C CA . LEU A 1 360 ? -8.827 -1.312 -13.937 1.00 94.94 360 LEU A CA 1
ATOM 2791 C C . LEU A 1 360 ? -10.243 -0.949 -14.397 1.00 94.94 360 LEU A C 1
ATOM 2793 O O . LEU A 1 360 ? -10.464 0.125 -14.960 1.00 94.94 360 LEU A O 1
ATOM 2797 N N . ARG A 1 361 ? -11.183 -1.876 -14.234 1.00 92.81 361 ARG A N 1
ATOM 2798 C CA . ARG A 1 361 ? -12.577 -1.765 -14.677 1.00 92.81 361 ARG A CA 1
ATOM 2799 C C . ARG A 1 361 ? -13.474 -1.265 -13.546 1.00 92.81 361 ARG A C 1
ATOM 2801 O O . ARG A 1 361 ? -13.170 -1.434 -12.370 1.00 92.81 361 ARG A O 1
ATOM 2808 N N . ALA A 1 362 ? -14.635 -0.719 -13.908 1.00 90.75 362 ALA A N 1
ATOM 2809 C CA . ALA A 1 362 ? -15.674 -0.377 -12.935 1.00 90.75 362 ALA A CA 1
ATOM 2810 C C . ALA A 1 362 ? -16.130 -1.607 -12.122 1.00 90.75 362 ALA A C 1
ATOM 2812 O O . ALA A 1 362 ? -16.302 -1.508 -10.913 1.00 90.75 362 ALA A O 1
ATOM 2813 N N . ASP A 1 363 ? -16.230 -2.781 -12.754 1.00 91.00 363 ASP A N 1
ATOM 2814 C CA . ASP A 1 363 ? -16.598 -4.024 -12.059 1.00 91.00 363 ASP A CA 1
ATOM 2815 C C . ASP A 1 363 ? -15.544 -4.464 -11.025 1.00 91.00 363 ASP A C 1
ATOM 2817 O O . ASP A 1 363 ? -15.892 -5.098 -10.028 1.00 91.00 363 ASP A O 1
ATOM 2821 N N . ASP A 1 364 ? -14.266 -4.117 -11.226 1.00 97.00 364 ASP A N 1
ATOM 2822 C CA . ASP A 1 364 ? -13.212 -4.398 -10.244 1.00 97.00 364 ASP A CA 1
ATOM 2823 C C . ASP A 1 364 ? -13.432 -3.537 -8.996 1.00 97.00 364 ASP A C 1
ATOM 2825 O O . ASP A 1 364 ? -13.382 -4.041 -7.875 1.00 97.00 364 ASP A O 1
ATOM 2829 N N . TRP A 1 365 ? -13.768 -2.254 -9.189 1.00 96.19 365 TRP A N 1
ATOM 2830 C CA . TRP A 1 365 ? -14.143 -1.346 -8.103 1.00 96.19 365 TRP A CA 1
ATOM 2831 C C . TRP A 1 365 ? -15.348 -1.848 -7.314 1.00 96.19 365 TRP A C 1
ATOM 2833 O O . TRP A 1 365 ? -15.303 -1.819 -6.087 1.00 96.19 365 TRP A O 1
ATOM 2843 N N . GLU A 1 366 ? -16.392 -2.351 -7.977 1.00 93.00 366 GLU A N 1
ATOM 2844 C CA . GLU A 1 366 ? -17.536 -2.951 -7.278 1.00 93.00 366 GLU A CA 1
ATOM 2845 C C . GLU A 1 366 ? -17.096 -4.135 -6.404 1.00 93.00 366 GLU A C 1
ATOM 2847 O O . GLU A 1 366 ? -17.463 -4.201 -5.234 1.00 93.00 366 GLU A O 1
ATOM 2852 N N . ARG A 1 367 ? -16.212 -5.010 -6.902 1.00 96.94 367 ARG A N 1
ATOM 2853 C CA . ARG A 1 367 ? -15.669 -6.136 -6.116 1.00 96.94 367 ARG A CA 1
ATOM 2854 C C . ARG A 1 367 ? -14.795 -5.684 -4.947 1.00 96.94 367 ARG A C 1
ATOM 2856 O O . ARG A 1 367 ? -14.814 -6.322 -3.890 1.00 96.94 367 ARG A O 1
ATOM 2863 N N . PHE A 1 368 ? -14.021 -4.614 -5.120 1.00 98.19 368 PHE A N 1
ATOM 2864 C CA . PHE A 1 368 ? -13.230 -4.025 -4.041 1.00 98.19 368 PHE A CA 1
ATOM 2865 C C . PHE A 1 368 ? -14.125 -3.407 -2.972 1.00 98.19 368 PHE A C 1
ATOM 2867 O O . PHE A 1 368 ? -13.883 -3.623 -1.787 1.00 98.19 368 PHE A O 1
ATOM 2874 N N . MET A 1 369 ? -15.180 -2.696 -3.376 1.00 95.00 369 MET A N 1
ATOM 2875 C CA . MET A 1 369 ? -16.164 -2.130 -2.458 1.00 95.00 369 MET A CA 1
ATOM 2876 C C . MET A 1 369 ? -16.974 -3.218 -1.753 1.00 95.00 369 MET A C 1
ATOM 2878 O O . MET A 1 369 ? -17.134 -3.128 -0.549 1.00 95.00 369 MET A O 1
ATOM 2882 N N . ASP A 1 370 ? -17.392 -4.293 -2.424 1.00 91.31 370 ASP A N 1
ATOM 2883 C CA . ASP A 1 370 ? -18.084 -5.425 -1.783 1.00 91.31 370 ASP A CA 1
ATOM 2884 C C . ASP A 1 370 ? -17.214 -6.116 -0.717 1.00 91.31 370 ASP A C 1
ATOM 2886 O O . ASP A 1 370 ? -17.699 -6.656 0.281 1.00 91.31 370 ASP A O 1
ATOM 2890 N N . PHE A 1 371 ? -15.899 -6.137 -0.922 1.00 94.56 371 PHE A N 1
ATOM 2891 C CA . PHE A 1 371 ? -14.961 -6.634 0.075 1.00 94.56 371 PHE A CA 1
ATOM 2892 C C . PHE A 1 371 ? -14.744 -5.618 1.202 1.00 94.56 371 PHE A C 1
ATOM 2894 O O . PHE A 1 371 ? -14.847 -5.972 2.375 1.00 94.56 371 PHE A O 1
ATOM 2901 N N . ALA A 1 372 ? -14.534 -4.345 0.877 1.00 93.00 372 ALA A N 1
ATOM 2902 C CA . ALA A 1 372 ? -14.442 -3.279 1.868 1.00 93.00 372 ALA A CA 1
ATOM 2903 C C . ALA A 1 372 ? -15.733 -3.137 2.698 1.00 93.00 372 ALA A C 1
ATOM 2905 O O . ALA A 1 372 ? -15.663 -2.810 3.878 1.00 93.00 372 ALA A O 1
ATOM 2906 N N . ASP A 1 373 ? -16.906 -3.420 2.139 1.00 84.69 373 ASP A N 1
ATOM 2907 C CA . ASP A 1 373 ? -18.188 -3.373 2.842 1.00 84.69 373 ASP A CA 1
ATOM 2908 C C . ASP A 1 373 ? -18.217 -4.416 3.963 1.00 84.69 373 ASP A C 1
ATOM 2910 O O . ASP A 1 373 ? -18.679 -4.144 5.071 1.00 84.69 373 ASP A O 1
ATOM 2914 N N . ARG A 1 374 ? -17.648 -5.597 3.706 1.00 81.50 374 ARG A N 1
ATOM 2915 C CA . ARG A 1 374 ? -17.562 -6.682 4.688 1.00 81.50 374 ARG A CA 1
ATOM 2916 C C . ARG A 1 374 ? -16.552 -6.416 5.802 1.00 81.50 374 ARG A C 1
ATOM 2918 O O . ARG A 1 374 ? -16.743 -6.936 6.897 1.00 81.50 374 ARG A O 1
ATOM 2925 N N . HIS A 1 375 ? -15.505 -5.626 5.546 1.00 82.62 375 HIS A N 1
ATOM 2926 C CA . HIS A 1 375 ? -14.360 -5.533 6.463 1.00 82.62 375 HIS A CA 1
ATOM 2927 C C . HIS A 1 375 ? -14.027 -4.126 6.981 1.00 82.62 375 HIS A C 1
ATOM 2929 O O . HIS A 1 375 ? -13.529 -4.003 8.093 1.00 82.62 375 HIS A O 1
ATOM 2935 N N . LEU A 1 376 ? -14.297 -3.071 6.209 1.00 80.38 376 LEU A N 1
ATOM 2936 C CA . LEU A 1 376 ? -14.073 -1.670 6.592 1.00 80.38 376 LEU A CA 1
ATOM 2937 C C . LEU A 1 376 ? -15.357 -0.973 7.068 1.00 80.38 376 LEU A C 1
ATOM 2939 O O . LEU A 1 376 ? -15.289 -0.009 7.822 1.00 80.38 376 LEU A O 1
ATOM 2943 N N . LYS A 1 377 ? -16.547 -1.417 6.648 1.00 70.12 377 LYS A N 1
ATOM 2944 C CA . LYS A 1 377 ? -17.812 -0.910 7.224 1.00 70.12 377 LYS A CA 1
ATOM 2945 C C . LYS A 1 377 ? -18.297 -1.713 8.417 1.00 70.12 377 LYS A C 1
ATOM 2947 O O . LYS A 1 377 ? -19.074 -1.193 9.216 1.00 70.12 377 LYS A O 1
ATOM 2952 N N . ALA A 1 378 ? -17.820 -2.947 8.558 1.00 52.44 378 ALA A N 1
ATOM 2953 C CA . ALA A 1 378 ? -17.819 -3.586 9.858 1.00 52.44 378 ALA A CA 1
ATOM 2954 C C . ALA A 1 378 ? -17.042 -2.682 10.833 1.00 52.44 378 ALA A C 1
ATOM 2956 O O . ALA A 1 378 ? -16.056 -2.059 10.429 1.00 52.44 378 ALA A O 1
ATOM 2957 N N . PRO A 1 379 ? -17.471 -2.572 12.096 1.00 48.84 379 PRO A N 1
ATOM 2958 C CA . PRO A 1 379 ? -16.666 -1.928 13.118 1.00 48.84 379 PRO A CA 1
ATOM 2959 C C . PRO A 1 379 ? -15.188 -2.377 13.042 1.00 48.84 379 PRO A C 1
ATOM 2961 O O . PRO A 1 379 ? -14.908 -3.576 12.995 1.00 48.84 379 PRO A O 1
ATOM 2964 N N . SER A 1 380 ? -14.240 -1.432 13.042 1.00 54.25 380 SER A N 1
ATOM 2965 C CA . SER A 1 380 ? -12.795 -1.697 12.891 1.00 54.25 380 SER A CA 1
ATOM 2966 C C . SER A 1 380 ? -12.253 -2.687 13.933 1.00 54.25 380 SER A C 1
ATOM 2968 O O . SER A 1 380 ? -12.425 -2.475 15.127 1.00 54.25 380 SER A O 1
ATOM 2970 N N . THR A 1 381 ? -11.547 -3.749 13.518 1.00 59.38 381 THR A N 1
ATOM 2971 C CA . THR A 1 381 ? -10.861 -4.681 14.448 1.00 59.38 381 THR A CA 1
ATOM 2972 C C . THR A 1 381 ? -9.518 -4.162 14.949 1.00 59.38 381 THR A C 1
ATOM 2974 O O . THR A 1 381 ? -8.829 -4.891 15.662 1.00 59.38 381 THR A O 1
ATOM 2977 N N . ALA A 1 382 ? -9.115 -2.944 14.572 1.00 63.66 382 ALA A N 1
ATOM 2978 C CA . ALA A 1 382 ? -7.783 -2.410 14.851 1.00 63.66 382 ALA A CA 1
ATOM 2979 C C . ALA A 1 382 ? -7.418 -2.481 16.341 1.00 63.66 382 ALA A C 1
ATOM 2981 O O . ALA A 1 382 ? -6.291 -2.849 16.674 1.00 63.66 382 ALA A O 1
ATOM 2982 N N . ASP A 1 383 ? -8.380 -2.215 17.225 1.00 73.81 383 ASP A N 1
ATOM 2983 C CA . ASP A 1 383 ? -8.191 -2.264 18.674 1.00 73.81 383 ASP A CA 1
ATOM 2984 C C . ASP A 1 383 ? -8.057 -3.701 19.200 1.00 73.81 383 ASP A C 1
ATOM 2986 O O . ASP A 1 383 ? -7.138 -3.980 19.973 1.00 73.81 383 ASP A O 1
ATOM 2990 N N . SER A 1 384 ? -8.899 -4.637 18.739 1.00 75.06 384 SER A N 1
ATOM 2991 C CA . SER A 1 384 ? -8.756 -6.067 19.063 1.00 75.06 384 SER A CA 1
ATOM 2992 C C . SER A 1 384 ? -7.390 -6.598 18.606 1.00 75.06 384 SER A C 1
ATOM 2994 O O . SER A 1 384 ? -6.672 -7.228 19.384 1.00 75.06 384 SER A O 1
ATOM 2996 N N . ASP A 1 385 ? -6.988 -6.273 17.373 1.00 72.12 385 ASP A N 1
ATOM 2997 C CA . ASP A 1 385 ? -5.721 -6.707 16.780 1.00 72.12 385 ASP A CA 1
ATOM 2998 C C . ASP A 1 385 ? -4.517 -6.067 17.508 1.00 72.12 385 ASP A C 1
ATOM 3000 O O . ASP A 1 385 ? -3.503 -6.723 17.746 1.00 72.12 385 ASP A O 1
ATOM 3004 N N . ALA A 1 386 ? -4.613 -4.795 17.909 1.00 74.38 386 ALA A N 1
ATOM 3005 C CA . ALA A 1 386 ? -3.563 -4.100 18.655 1.00 74.38 386 ALA A CA 1
ATOM 3006 C C . ALA A 1 386 ? -3.362 -4.670 20.064 1.00 74.38 386 ALA A C 1
ATOM 3008 O O . ALA A 1 386 ? -2.221 -4.809 20.516 1.00 74.38 386 ALA A O 1
ATOM 3009 N N . ILE A 1 387 ? -4.446 -5.015 20.762 1.00 82.62 387 ILE A N 1
ATOM 3010 C CA . ILE A 1 387 ? -4.368 -5.660 22.076 1.00 82.62 387 ILE A CA 1
ATOM 3011 C C . ILE A 1 387 ? -3.721 -7.038 21.944 1.00 82.62 387 ILE A C 1
ATOM 3013 O O . ILE A 1 387 ? -2.817 -7.363 22.714 1.00 82.62 387 ILE A O 1
ATOM 3017 N N . GLU A 1 388 ? -4.116 -7.827 20.948 1.00 80.00 388 GLU A N 1
ATOM 3018 C CA . GLU A 1 388 ? -3.530 -9.148 20.719 1.00 80.00 388 GLU A CA 1
ATOM 3019 C C . GLU A 1 388 ? -2.052 -9.079 20.332 1.00 80.00 388 GLU A C 1
ATOM 3021 O O . GLU A 1 388 ? -1.266 -9.876 20.842 1.00 80.00 388 GLU A O 1
ATOM 3026 N N . ARG A 1 389 ? -1.624 -8.077 19.551 1.00 77.75 389 ARG A N 1
ATOM 3027 C CA . ARG A 1 389 ? -0.192 -7.826 19.304 1.00 77.75 389 ARG A CA 1
ATOM 3028 C C . ARG A 1 389 ? 0.577 -7.545 20.595 1.00 77.75 389 ARG A C 1
ATOM 3030 O O . ARG A 1 389 ? 1.681 -8.051 20.766 1.00 77.75 389 ARG A O 1
ATOM 3037 N N . ARG A 1 390 ? 0.001 -6.786 21.535 1.00 86.38 390 ARG A N 1
ATOM 3038 C CA . ARG A 1 390 ? 0.626 -6.534 22.850 1.00 86.38 390 ARG A CA 1
ATOM 3039 C C . ARG A 1 390 ? 0.704 -7.798 23.698 1.00 86.38 390 ARG A C 1
ATOM 3041 O O . ARG A 1 390 ? 1.714 -8.018 24.357 1.00 86.38 390 ARG A O 1
ATOM 3048 N N . ILE A 1 391 ? -0.341 -8.626 23.683 1.00 82.44 391 ILE A N 1
ATOM 3049 C CA . ILE A 1 391 ? -0.348 -9.934 24.357 1.00 82.44 391 ILE A CA 1
ATOM 3050 C C . ILE A 1 391 ? 0.734 -10.837 23.762 1.00 82.44 391 ILE A C 1
ATOM 3052 O O . ILE A 1 391 ? 1.500 -11.442 24.513 1.00 82.44 391 ILE A O 1
ATOM 3056 N N . ALA A 1 392 ? 0.825 -10.894 22.432 1.00 71.00 392 ALA A N 1
ATOM 3057 C CA . ALA A 1 392 ? 1.845 -11.656 21.729 1.00 71.00 392 ALA A CA 1
ATOM 3058 C C . ALA A 1 392 ? 3.246 -11.162 22.112 1.00 71.00 392 ALA A C 1
ATOM 3060 O O . ALA A 1 392 ? 4.049 -11.967 22.573 1.00 71.00 392 ALA A O 1
ATOM 3061 N N . ALA A 1 393 ? 3.504 -9.851 22.041 1.00 69.25 393 ALA A N 1
ATOM 3062 C CA . ALA A 1 393 ? 4.778 -9.240 22.429 1.00 69.25 393 ALA A CA 1
ATOM 3063 C C . ALA A 1 393 ? 5.146 -9.522 23.896 1.00 69.25 393 ALA A C 1
ATOM 3065 O O . ALA A 1 393 ? 6.254 -9.958 24.187 1.00 69.25 393 ALA A O 1
ATOM 3066 N N . ALA A 1 394 ? 4.197 -9.390 24.825 1.00 74.25 394 ALA A N 1
ATOM 3067 C CA . ALA A 1 394 ? 4.426 -9.742 26.224 1.00 74.25 394 ALA A CA 1
ATOM 3068 C C . ALA A 1 394 ? 4.796 -11.226 26.391 1.00 74.25 394 ALA A C 1
ATOM 3070 O O . ALA A 1 394 ? 5.687 -11.553 27.172 1.00 74.25 394 ALA A O 1
ATOM 3071 N N . CYS A 1 395 ? 4.170 -12.128 25.629 1.00 74.50 395 CYS A N 1
ATOM 3072 C CA . CYS A 1 395 ? 4.554 -13.539 25.626 1.00 74.50 395 CYS A CA 1
ATOM 3073 C C . CYS A 1 395 ? 5.967 -13.764 25.061 1.00 74.50 395 CYS A C 1
ATOM 3075 O O . CYS A 1 395 ? 6.665 -14.646 25.566 1.00 74.50 395 CYS A O 1
ATOM 3077 N N . VAL A 1 396 ? 6.404 -12.979 24.063 1.00 68.12 396 VAL A N 1
ATOM 3078 C CA . VAL A 1 396 ? 7.794 -12.994 23.559 1.00 68.12 396 VAL A CA 1
ATOM 3079 C C . VAL A 1 396 ? 8.771 -12.667 24.684 1.00 68.12 396 VAL A C 1
ATOM 3081 O O . VAL A 1 396 ? 9.736 -13.400 24.892 1.00 68.12 396 VAL A O 1
ATOM 3084 N N . ASP A 1 397 ? 8.463 -11.633 25.463 1.00 71.38 397 ASP A N 1
ATOM 3085 C CA . ASP A 1 397 ? 9.299 -11.144 26.563 1.00 71.38 397 ASP A CA 1
ATOM 3086 C C . ASP A 1 397 ? 9.226 -12.025 27.828 1.00 71.38 397 ASP A C 1
ATOM 3088 O O . ASP A 1 397 ? 9.779 -11.687 28.876 1.00 71.38 397 ASP A O 1
ATOM 3092 N N . GLY A 1 398 ? 8.522 -13.162 27.767 1.00 78.69 398 GLY A N 1
ATOM 3093 C CA . GLY A 1 398 ? 8.315 -14.058 28.906 1.00 78.69 398 GLY A CA 1
ATOM 3094 C C . GLY A 1 398 ? 7.341 -13.519 29.958 1.00 78.69 398 GLY A C 1
ATOM 3095 O O . GLY A 1 398 ? 7.172 -14.131 31.017 1.00 78.69 398 GLY A O 1
ATOM 3096 N N . LEU A 1 399 ? 6.676 -12.399 29.680 1.00 82.00 399 LEU A N 1
ATOM 3097 C CA . LEU A 1 399 ? 5.668 -11.810 30.546 1.00 82.00 399 LEU A CA 1
ATOM 3098 C C . LEU A 1 399 ? 4.355 -12.598 30.450 1.00 82.00 399 LEU A C 1
ATOM 3100 O O . LEU A 1 399 ? 3.967 -13.127 29.407 1.00 82.00 399 LEU A O 1
ATOM 3104 N N . ARG A 1 400 ? 3.639 -12.658 31.575 1.00 87.75 400 ARG A N 1
ATOM 3105 C CA . ARG A 1 400 ? 2.308 -13.285 31.691 1.00 87.75 400 ARG A CA 1
ATOM 3106 C C . ARG A 1 400 ? 1.227 -12.281 32.056 1.00 87.75 400 ARG A C 1
ATOM 3108 O O . ARG A 1 400 ? 0.207 -12.640 32.644 1.00 87.75 400 ARG A O 1
ATOM 3115 N N . ALA A 1 401 ? 1.477 -11.015 31.744 1.00 91.19 401 ALA A N 1
ATOM 3116 C CA . ALA A 1 401 ? 0.514 -9.958 31.937 1.00 91.19 401 ALA A CA 1
ATOM 3117 C C . ALA A 1 401 ? 0.700 -8.829 30.925 1.00 91.19 401 ALA A C 1
ATOM 3119 O O . ALA A 1 401 ? 1.829 -8.502 30.566 1.00 91.19 401 ALA A O 1
ATOM 3120 N N . VAL A 1 402 ? -0.406 -8.198 30.534 1.00 94.12 402 VAL A N 1
ATOM 3121 C CA . VAL A 1 402 ? -0.416 -6.915 29.821 1.00 94.12 402 VAL A CA 1
ATOM 3122 C C . VAL A 1 402 ? -1.321 -5.955 30.565 1.00 94.12 402 VAL A C 1
ATOM 3124 O O . VAL A 1 402 ? -2.433 -6.318 30.952 1.00 94.12 402 VAL A O 1
ATOM 3127 N N . THR A 1 403 ? -0.843 -4.723 30.724 1.00 94.44 403 THR A N 1
ATOM 3128 C CA . THR A 1 403 ? -1.650 -3.616 31.226 1.00 94.44 403 THR A CA 1
ATOM 3129 C C . THR A 1 403 ? -2.147 -2.774 30.061 1.00 94.44 403 THR A C 1
ATOM 3131 O O . THR A 1 403 ? -1.360 -2.232 29.286 1.00 94.44 403 THR A O 1
ATOM 3134 N N . LEU A 1 404 ? -3.463 -2.656 29.950 1.00 93.25 404 LEU A N 1
ATOM 3135 C CA . LEU A 1 404 ? -4.151 -1.790 29.013 1.00 93.25 404 LEU A CA 1
ATOM 3136 C C . LEU A 1 404 ? -4.537 -0.503 29.729 1.00 93.25 404 LEU A C 1
ATOM 3138 O O . LEU A 1 404 ? -5.368 -0.507 30.635 1.00 93.25 404 LEU A O 1
ATOM 3142 N N . THR A 1 405 ? -3.930 0.595 29.303 1.00 93.88 405 THR A N 1
ATOM 3143 C CA . THR A 1 405 ? -4.300 1.960 29.685 1.00 93.88 405 THR A CA 1
ATOM 3144 C C . THR A 1 405 ? -5.232 2.561 28.629 1.00 93.88 405 THR A C 1
ATOM 3146 O O . THR A 1 405 ? -5.694 1.847 27.738 1.00 93.88 405 THR A O 1
ATOM 3149 N N . LYS A 1 406 ? -5.575 3.851 28.728 1.00 89.75 406 LYS A N 1
ATOM 3150 C CA . LYS A 1 406 ? -6.410 4.534 27.722 1.00 89.75 406 LYS A CA 1
ATOM 3151 C C . LYS A 1 406 ? -5.848 4.358 26.307 1.00 89.75 406 LYS A C 1
ATOM 3153 O O . LYS A 1 406 ? -4.634 4.422 26.110 1.00 89.75 406 LYS A O 1
ATOM 3158 N N . ASN A 1 407 ? -6.734 4.143 25.339 1.00 84.38 407 ASN A N 1
ATOM 3159 C CA . ASN A 1 407 ? -6.348 3.991 23.943 1.00 84.38 407 ASN A CA 1
ATOM 3160 C C . ASN A 1 407 ? -5.865 5.335 23.383 1.00 84.38 407 ASN A C 1
ATOM 3162 O O . ASN A 1 407 ? -6.666 6.238 23.177 1.00 84.38 407 ASN A O 1
ATOM 3166 N N . ALA A 1 408 ? -4.563 5.472 23.129 1.00 76.56 408 ALA A N 1
ATOM 3167 C CA . ALA A 1 408 ? -4.004 6.694 22.551 1.00 76.56 408 ALA A CA 1
ATOM 3168 C C . ALA A 1 408 ? -4.450 6.930 21.095 1.00 76.56 408 ALA A C 1
ATOM 3170 O O . ALA A 1 408 ? -4.338 8.051 20.612 1.00 76.56 408 ALA A O 1
ATOM 3171 N N . ALA A 1 409 ? -4.944 5.889 20.414 1.00 63.72 409 ALA A N 1
ATOM 3172 C CA . ALA A 1 409 ? -5.464 5.980 19.054 1.00 63.72 409 ALA A CA 1
ATOM 3173 C C . ALA A 1 409 ? -6.944 6.405 18.997 1.00 63.72 409 ALA A C 1
ATOM 3175 O O . ALA A 1 409 ? -7.421 6.746 17.920 1.00 63.72 409 ALA A O 1
ATOM 3176 N N . SER A 1 410 ? -7.664 6.411 20.129 1.00 65.12 410 SER A N 1
ATOM 3177 C CA . SER A 1 410 ? -9.054 6.877 20.194 1.00 65.12 410 SER A CA 1
ATOM 3178 C C . SER A 1 410 ? -9.146 8.250 20.853 1.00 65.12 410 SER A C 1
ATOM 3180 O O . SER A 1 410 ? -8.570 8.481 21.918 1.00 65.12 410 SER A O 1
ATOM 3182 N N . SER A 1 411 ? -9.933 9.151 20.263 1.00 64.25 411 SER A N 1
ATOM 3183 C CA . SER A 1 411 ? -10.139 10.518 20.763 1.00 64.25 411 SER A CA 1
ATOM 3184 C C . SER A 1 411 ? -10.781 10.567 22.157 1.00 64.25 411 SER A C 1
ATOM 3186 O O . SER A 1 411 ? -10.524 11.491 22.927 1.00 64.25 411 SER A O 1
ATOM 3188 N N . ASP A 1 412 ? -11.570 9.554 22.515 1.00 74.94 412 ASP A N 1
ATOM 3189 C CA . ASP A 1 412 ? -12.195 9.399 23.833 1.00 74.94 412 ASP A CA 1
ATOM 3190 C C . ASP A 1 412 ? -11.408 8.474 24.787 1.00 74.94 412 ASP A C 1
ATOM 3192 O O . ASP A 1 412 ? -11.792 8.283 25.945 1.00 74.94 412 ASP A O 1
ATOM 3196 N N . GLY A 1 413 ? -10.292 7.901 24.322 1.00 79.31 413 GLY A N 1
ATOM 3197 C CA . GLY A 1 413 ? -9.471 6.957 25.076 1.00 79.31 413 GLY A CA 1
ATOM 3198 C C . GLY A 1 413 ? -10.062 5.549 25.235 1.00 79.31 413 GLY A C 1
ATOM 3199 O O . GLY A 1 413 ? -9.506 4.762 26.014 1.00 79.31 413 GLY A O 1
ATOM 3200 N N . THR A 1 414 ? -11.161 5.226 24.547 1.00 81.88 414 THR A N 1
ATOM 3201 C CA . THR A 1 414 ? -11.837 3.919 24.582 1.00 81.88 414 THR A CA 1
ATOM 3202 C C . THR A 1 414 ? -11.187 2.918 23.622 1.00 81.88 414 THR A C 1
ATOM 3204 O O . THR A 1 414 ? -10.743 3.273 22.534 1.00 81.88 414 THR A O 1
ATOM 3207 N N . TRP A 1 415 ? -11.139 1.649 24.025 1.00 85.62 415 TRP A N 1
ATOM 3208 C CA . TRP A 1 415 ? -10.861 0.515 23.143 1.00 85.62 415 TRP A CA 1
ATOM 3209 C C . TRP A 1 415 ? -12.175 -0.041 22.599 1.00 85.62 415 TRP A C 1
ATOM 3211 O O . TRP A 1 415 ? -13.003 -0.520 23.374 1.00 85.62 415 TRP A O 1
ATOM 3221 N N . TYR A 1 416 ? -12.358 -0.002 21.289 1.00 78.19 416 TYR A N 1
ATOM 3222 C CA . TYR A 1 416 ? -13.553 -0.454 20.593 1.00 78.19 416 TYR A CA 1
ATOM 3223 C C . TYR A 1 416 ? -13.332 -1.844 19.998 1.00 78.19 416 TYR A C 1
ATOM 3225 O O . TYR A 1 416 ? -12.690 -2.019 18.968 1.00 78.19 416 TYR A O 1
ATOM 3233 N N . LEU A 1 417 ? -13.863 -2.862 20.668 1.00 75.69 417 LEU A N 1
ATOM 3234 C CA . LEU A 1 417 ? -13.702 -4.256 20.281 1.00 75.69 417 LEU A CA 1
ATOM 3235 C C . LEU A 1 417 ? -14.809 -4.689 19.332 1.00 75.69 417 LEU A C 1
ATOM 3237 O O . LEU A 1 417 ? -15.994 -4.559 19.624 1.00 75.69 417 LEU A O 1
ATOM 3241 N N . THR A 1 418 ? -14.417 -5.278 18.217 1.00 64.44 418 THR A N 1
ATOM 3242 C CA . THR A 1 418 ? -15.349 -5.704 17.155 1.00 64.44 418 THR A CA 1
ATOM 3243 C C . THR A 1 418 ? -15.319 -7.212 16.943 1.00 64.44 418 THR A C 1
ATOM 3245 O O . THR A 1 418 ? -16.049 -7.778 16.134 1.00 64.44 418 THR A O 1
ATOM 3248 N N . ARG A 1 419 ? -14.487 -7.859 17.759 1.00 69.56 419 ARG A N 1
ATOM 3249 C CA . ARG A 1 419 ? -14.383 -9.284 18.047 1.00 69.56 419 ARG A CA 1
ATOM 3250 C C . ARG A 1 419 ? -13.732 -9.444 19.420 1.00 69.56 419 ARG A C 1
ATOM 3252 O O . ARG A 1 419 ? -13.064 -8.515 19.896 1.00 69.56 419 ARG A O 1
ATOM 3259 N N . ALA A 1 420 ? -13.875 -10.617 20.026 1.00 69.88 420 ALA A N 1
ATOM 3260 C CA . ALA A 1 420 ? -13.225 -10.910 21.297 1.00 69.88 420 ALA A CA 1
A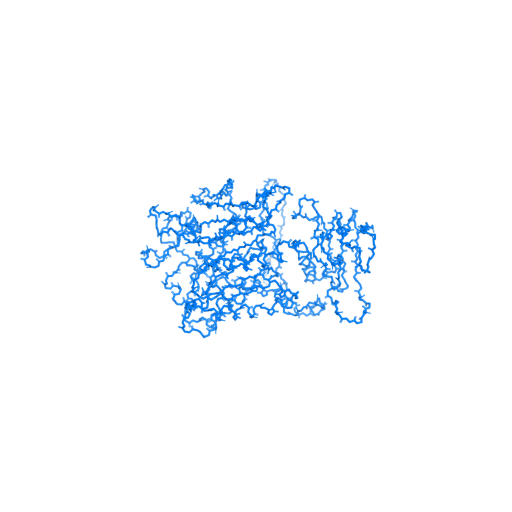TOM 3261 C C . ALA A 1 420 ? -11.700 -10.771 21.214 1.00 69.88 420 ALA A C 1
ATOM 3263 O O . ALA A 1 420 ? -11.091 -11.161 20.217 1.00 69.88 420 ALA A O 1
ATOM 3264 N N . ILE A 1 421 ? -11.088 -10.297 22.302 1.00 81.25 421 ILE A N 1
ATOM 3265 C CA . ILE A 1 421 ? -9.643 -10.420 22.518 1.00 81.25 421 ILE A CA 1
ATOM 3266 C C . ILE A 1 421 ? -9.334 -11.884 22.833 1.00 81.25 421 ILE A C 1
ATOM 3268 O O . ILE A 1 421 ? -9.879 -12.447 23.788 1.00 81.25 421 ILE A O 1
ATOM 3272 N N . LEU A 1 422 ? -8.438 -12.490 22.063 1.00 79.19 422 LEU A N 1
ATOM 3273 C CA . LEU A 1 422 ? -7.927 -13.832 22.294 1.00 79.19 422 LEU A CA 1
ATOM 3274 C C . LEU A 1 422 ? -6.785 -13.800 23.315 1.00 79.19 422 LEU A C 1
ATOM 3276 O O . LEU A 1 422 ? -5.739 -13.190 23.102 1.00 79.19 422 LEU A O 1
ATOM 3280 N N . VAL A 1 423 ? -6.988 -14.481 24.442 1.00 82.62 423 VAL A N 1
ATOM 3281 C CA . VAL A 1 423 ? -6.040 -14.521 25.561 1.00 82.62 423 VAL A CA 1
ATOM 3282 C C . VAL A 1 423 ? -5.480 -15.937 25.714 1.00 82.62 423 VAL A C 1
ATOM 3284 O O . VAL A 1 423 ? -6.269 -16.885 25.789 1.00 82.62 423 VAL A O 1
ATOM 3287 N N . PRO A 1 424 ? -4.147 -16.113 25.755 1.00 80.19 424 PRO A N 1
ATOM 3288 C CA . PRO A 1 424 ? -3.533 -17.418 25.958 1.00 80.19 424 PRO A CA 1
ATOM 3289 C C . PRO A 1 424 ? -3.740 -17.920 27.392 1.00 80.19 424 PRO A C 1
ATOM 3291 O O . PRO A 1 424 ? -4.079 -17.158 28.300 1.00 80.19 424 PRO A O 1
ATOM 3294 N N . ASP A 1 425 ? -3.508 -19.214 27.601 1.00 79.69 425 ASP A N 1
ATOM 3295 C CA . ASP A 1 425 ? -3.554 -19.814 28.935 1.00 79.69 425 ASP A CA 1
ATOM 3296 C C . ASP A 1 425 ? -2.546 -19.159 29.894 1.00 79.69 425 ASP A C 1
ATOM 3298 O O . ASP A 1 425 ? -1.483 -18.679 29.489 1.00 79.69 425 ASP A O 1
ATOM 3302 N N . ASP A 1 426 ? -2.883 -19.165 31.188 1.00 83.88 426 ASP A N 1
ATOM 3303 C CA . ASP A 1 426 ? -2.045 -18.641 32.274 1.00 83.88 426 ASP A CA 1
ATOM 3304 C C . ASP A 1 426 ? -1.602 -17.172 32.086 1.00 83.88 426 ASP A C 1
ATOM 3306 O O . ASP A 1 426 ? -0.491 -16.783 32.464 1.00 83.88 426 ASP A O 1
ATOM 3310 N N . PHE A 1 427 ? -2.476 -16.336 31.514 1.00 86.81 427 PHE A N 1
ATOM 3311 C CA . PHE A 1 427 ? -2.200 -14.930 31.208 1.00 86.81 427 PHE A CA 1
ATOM 3312 C C . PHE A 1 427 ? -3.115 -13.956 31.964 1.00 86.81 427 PHE A C 1
ATOM 3314 O O . PHE A 1 427 ? -4.293 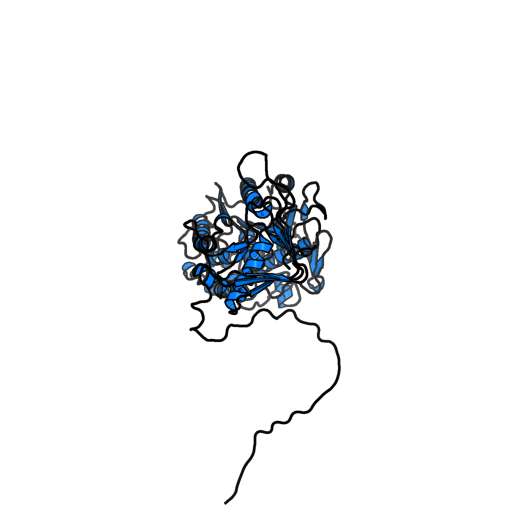-14.225 32.196 1.00 86.81 427 PHE A O 1
ATOM 3321 N N . THR A 1 428 ? -2.580 -12.795 32.346 1.00 91.56 428 THR A N 1
ATOM 3322 C CA . THR A 1 428 ? -3.308 -11.752 33.083 1.00 91.56 428 THR A CA 1
ATOM 3323 C C . THR A 1 428 ? -3.526 -10.502 32.227 1.00 91.56 428 THR A C 1
ATOM 3325 O O . THR A 1 428 ? -2.577 -9.806 31.879 1.00 91.56 428 THR A O 1
ATOM 3328 N N . LEU A 1 429 ? -4.776 -10.156 31.935 1.00 91.50 429 LEU A N 1
ATOM 3329 C CA . LEU A 1 429 ? -5.121 -8.842 31.392 1.00 91.50 429 LEU A CA 1
ATOM 3330 C C . LEU A 1 429 ? -5.439 -7.882 32.533 1.00 91.50 429 LEU A C 1
ATOM 3332 O O . LEU A 1 429 ? -6.346 -8.132 33.325 1.00 91.50 429 LEU A O 1
ATOM 3336 N N . VAL A 1 430 ? -4.691 -6.786 32.612 1.00 93.75 430 VAL A N 1
ATOM 3337 C CA . VAL A 1 430 ? -4.923 -5.702 33.567 1.00 93.75 430 VAL A CA 1
ATOM 3338 C C . VAL A 1 430 ? -5.498 -4.514 32.809 1.00 93.75 430 VAL A C 1
ATOM 3340 O O . VAL A 1 430 ? -4.837 -3.952 31.948 1.00 93.75 430 VAL A O 1
ATOM 3343 N N . PHE A 1 431 ? -6.715 -4.107 33.133 1.00 93.19 431 PHE A N 1
ATOM 3344 C CA . PHE A 1 431 ? -7.334 -2.890 32.625 1.00 93.19 431 PHE A CA 1
ATOM 3345 C C . PHE A 1 431 ? -7.114 -1.784 33.653 1.00 93.19 431 PHE A C 1
ATOM 3347 O O . PHE A 1 431 ? -7.582 -1.900 34.782 1.00 93.19 431 PHE A O 1
ATOM 3354 N N . ASP A 1 432 ? -6.374 -0.738 33.296 1.00 93.62 432 ASP A N 1
ATOM 3355 C CA . ASP A 1 432 ? -5.950 0.315 34.220 1.00 93.62 432 ASP A CA 1
ATOM 3356 C C . ASP A 1 432 ? -6.440 1.691 33.753 1.00 93.62 432 ASP A C 1
ATOM 3358 O O . ASP A 1 432 ? -5.910 2.272 32.804 1.00 93.62 432 ASP A O 1
ATOM 3362 N N . GLY A 1 433 ? -7.500 2.194 34.398 1.00 89.31 433 GLY A N 1
ATOM 3363 C CA . GLY A 1 433 ? -8.078 3.510 34.102 1.00 89.31 433 GLY A CA 1
ATOM 3364 C C . GLY A 1 433 ? -8.579 3.672 32.661 1.00 89.31 433 GLY A C 1
ATOM 3365 O O . GLY A 1 433 ? -8.673 4.796 32.159 1.00 89.31 433 GLY A O 1
ATOM 3366 N N . CYS A 1 434 ? -8.861 2.560 31.981 1.00 89.94 434 CYS A N 1
ATOM 3367 C CA . CYS A 1 434 ? -9.277 2.513 30.586 1.00 89.94 434 CYS A CA 1
ATOM 3368 C C . CYS A 1 434 ? -10.737 2.075 30.440 1.00 89.94 434 CYS A C 1
ATOM 3370 O O . CYS A 1 434 ? -11.328 1.470 31.340 1.00 89.94 434 CYS A O 1
ATOM 3372 N N . ARG A 1 435 ? -11.323 2.391 29.286 1.00 88.62 435 ARG A N 1
ATOM 3373 C CA . ARG A 1 435 ? -12.633 1.890 28.878 1.00 88.62 435 ARG A CA 1
ATOM 3374 C C . ARG A 1 435 ? -12.448 0.944 27.705 1.00 88.62 435 ARG A C 1
ATOM 3376 O O . ARG A 1 435 ? -11.703 1.261 26.783 1.00 88.62 435 ARG A O 1
ATOM 3383 N N . VAL A 1 436 ? -13.134 -0.187 27.747 1.00 87.25 436 VAL A N 1
ATOM 3384 C CA . VAL A 1 436 ? -13.189 -1.155 26.655 1.00 87.25 436 VAL A CA 1
ATOM 3385 C C . VAL A 1 436 ? -14.647 -1.466 26.376 1.00 87.25 436 VAL A C 1
ATOM 3387 O O . VAL A 1 436 ? -15.402 -1.792 27.291 1.00 87.25 436 VAL A O 1
ATOM 3390 N N . GLU A 1 437 ? -15.046 -1.344 25.122 1.00 81.88 437 GLU A N 1
ATOM 3391 C CA . GLU A 1 437 ? -16.434 -1.423 24.698 1.00 81.88 437 GLU A CA 1
ATOM 3392 C C . GLU A 1 437 ? -16.548 -2.355 23.492 1.00 81.88 437 GLU A C 1
ATOM 3394 O O . GLU A 1 437 ? -15.813 -2.189 22.523 1.00 81.88 437 GLU A O 1
ATOM 3399 N N . LEU A 1 438 ? -17.458 -3.335 23.530 1.00 70.44 438 LEU A N 1
ATOM 3400 C CA . LEU A 1 438 ? -17.856 -4.025 22.299 1.00 70.44 438 LEU A CA 1
ATOM 3401 C C . LEU A 1 438 ? -18.596 -3.031 21.411 1.00 70.44 438 LEU A C 1
ATOM 3403 O O . LEU A 1 438 ? -19.546 -2.403 21.869 1.00 70.44 438 LEU A O 1
ATOM 3407 N N . VAL A 1 439 ? -18.217 -2.918 20.144 1.00 65.69 439 VAL A N 1
ATOM 3408 C CA . VAL A 1 439 ? -18.949 -2.057 19.216 1.00 65.69 439 VAL A CA 1
ATOM 3409 C C . VAL A 1 439 ? -20.326 -2.647 18.930 1.00 65.69 439 VAL A C 1
ATOM 3411 O O . VAL A 1 439 ? -20.486 -3.866 18.808 1.00 65.69 439 VAL A O 1
ATOM 3414 N N . ASP A 1 440 ? -21.317 -1.768 18.784 1.00 55.66 440 ASP A N 1
ATOM 3415 C CA . ASP A 1 440 ? -22.652 -2.111 18.302 1.00 55.66 440 ASP A CA 1
ATOM 3416 C C . ASP A 1 440 ? -22.563 -2.964 17.025 1.00 55.66 440 ASP A C 1
ATOM 3418 O O . ASP A 1 440 ? -21.959 -2.586 16.027 1.00 55.66 440 ASP A O 1
ATOM 3422 N N . GLY A 1 441 ? -23.189 -4.132 17.058 1.00 48.44 441 GLY A N 1
ATOM 3423 C CA . GLY A 1 441 ? -23.260 -5.115 15.979 1.00 48.44 441 GLY A CA 1
ATOM 3424 C C . GLY A 1 441 ? -22.444 -6.367 16.270 1.00 48.44 441 GLY A C 1
ATOM 3425 O O . GLY A 1 441 ? -22.663 -7.395 15.633 1.00 48.44 441 GLY A O 1
ATOM 3426 N N . THR A 1 442 ? -21.542 -6.306 17.252 1.00 52.97 442 THR A N 1
ATOM 3427 C CA . THR A 1 442 ? -20.617 -7.398 17.565 1.00 52.97 442 THR A CA 1
ATOM 3428 C C . THR A 1 442 ? -21.336 -8.541 18.282 1.00 52.97 442 THR A C 1
ATOM 3430 O O . THR A 1 442 ? -21.731 -8.418 19.441 1.00 52.97 442 THR A O 1
ATOM 3433 N N . GLN A 1 443 ? -21.487 -9.680 17.601 1.00 55.41 443 GLN A N 1
ATOM 3434 C CA . GLN A 1 443 ? -22.046 -10.917 18.164 1.00 55.41 443 GLN A CA 1
ATOM 3435 C C . GLN A 1 443 ? -20.950 -11.801 18.780 1.00 55.41 443 GLN A C 1
ATOM 3437 O O . GLN A 1 443 ? -20.813 -12.973 18.435 1.00 55.41 443 GLN A O 1
ATOM 3442 N N . ASP A 1 444 ? -20.143 -11.237 19.678 1.00 57.31 444 ASP A N 1
ATOM 3443 C CA . ASP A 1 444 ? -19.047 -11.959 20.332 1.00 57.31 444 ASP A CA 1
ATOM 3444 C C . ASP A 1 444 ? -18.900 -11.552 21.807 1.00 57.31 444 ASP A C 1
ATOM 3446 O O . ASP A 1 444 ? -19.553 -10.627 22.293 1.00 57.31 444 ASP A O 1
ATOM 3450 N N . ASN A 1 445 ? -18.045 -12.262 22.541 1.00 68.56 445 ASN A N 1
ATOM 3451 C CA . ASN A 1 445 ? -17.642 -11.876 23.893 1.00 68.56 445 ASN A CA 1
ATOM 3452 C C . ASN A 1 445 ? -16.563 -10.780 23.848 1.00 68.56 445 ASN A C 1
ATOM 3454 O O . ASN A 1 445 ? -15.878 -10.617 22.849 1.00 68.56 445 ASN A O 1
ATOM 3458 N N . LEU A 1 446 ? -16.339 -10.066 24.957 1.00 72.62 446 LEU A N 1
ATOM 3459 C CA . LEU A 1 446 ? -15.196 -9.141 25.078 1.00 72.62 446 LEU A CA 1
ATOM 3460 C C . LEU A 1 446 ? -13.850 -9.883 25.030 1.00 72.62 446 LEU A C 1
ATOM 3462 O O . LEU A 1 446 ? -12.871 -9.390 24.476 1.00 72.62 446 LEU A O 1
ATOM 3466 N N . ILE A 1 447 ? -13.791 -11.062 25.654 1.00 80.81 447 ILE A N 1
ATOM 3467 C CA . ILE A 1 447 ? -12.570 -11.847 25.846 1.00 80.81 447 ILE A CA 1
ATOM 3468 C C . ILE A 1 447 ? -12.893 -13.320 25.607 1.00 80.81 447 ILE A C 1
ATOM 3470 O O . ILE A 1 447 ? -13.893 -13.836 26.113 1.00 80.81 447 ILE A O 1
ATOM 3474 N N . ARG A 1 448 ? -12.027 -14.007 24.863 1.00 73.12 448 ARG A N 1
ATOM 3475 C CA . ARG A 1 448 ? -12.068 -15.454 24.634 1.00 73.12 448 ARG A CA 1
ATOM 3476 C C . ARG A 1 448 ? -10.694 -16.051 24.877 1.00 73.12 448 ARG A C 1
ATOM 3478 O O . ARG A 1 448 ? -9.673 -15.382 24.785 1.00 73.12 448 ARG A O 1
ATOM 3485 N N . ASN A 1 449 ? -10.668 -17.337 25.189 1.00 71.12 449 ASN A N 1
ATOM 3486 C CA . ASN A 1 449 ? -9.410 -18.064 25.255 1.00 71.12 449 ASN A CA 1
ATOM 3487 C C . ASN A 1 449 ? -8.912 -18.363 23.828 1.00 71.12 449 ASN A C 1
ATOM 3489 O O . ASN A 1 449 ? -9.681 -18.861 23.006 1.00 71.12 449 ASN A O 1
ATOM 3493 N N . ALA A 1 450 ? -7.637 -18.080 23.557 1.00 70.12 450 ALA A N 1
ATOM 3494 C CA . ALA A 1 450 ? -7.000 -18.293 22.256 1.00 70.12 450 ALA A CA 1
ATOM 3495 C C . ALA A 1 450 ? -6.926 -19.779 21.846 1.00 70.12 450 ALA A C 1
ATOM 3497 O O . ALA A 1 450 ? -7.026 -20.108 20.669 1.00 70.12 450 ALA A O 1
ATOM 3498 N N . GLY A 1 451 ? -6.792 -20.686 22.816 1.00 63.38 451 GLY A N 1
ATOM 3499 C CA . GLY A 1 451 ? -6.776 -22.139 22.635 1.00 63.38 451 GLY A CA 1
ATOM 3500 C C . GLY A 1 451 ? -8.159 -22.798 22.621 1.00 63.38 451 GLY A C 1
ATOM 3501 O O . GLY A 1 451 ? -8.241 -24.025 22.585 1.00 63.38 451 GLY A O 1
ATOM 3502 N N . ALA A 1 452 ? -9.252 -22.027 22.662 1.00 59.75 452 ALA A N 1
ATOM 3503 C CA . ALA A 1 452 ? -10.595 -22.593 22.589 1.00 59.75 452 ALA A CA 1
ATOM 3504 C C . ALA A 1 452 ? -10.842 -23.244 21.215 1.00 59.75 452 ALA A C 1
ATOM 3506 O O . ALA A 1 452 ? -10.737 -22.601 20.167 1.00 59.75 452 ALA A O 1
ATOM 3507 N N . ILE A 1 453 ? -11.207 -24.525 21.235 1.00 56.44 453 ILE A N 1
ATOM 3508 C CA . ILE A 1 453 ? -11.635 -25.298 20.066 1.00 56.44 453 ILE A CA 1
ATOM 3509 C C . ILE A 1 453 ? -13.100 -25.701 20.224 1.00 56.44 453 ILE A C 1
ATOM 3511 O O . ILE A 1 453 ? -13.590 -25.870 21.342 1.00 56.44 453 ILE A O 1
ATOM 3515 N N . GLU A 1 454 ? -13.805 -25.846 19.104 1.00 49.41 454 GLU A N 1
ATOM 3516 C CA . GLU A 1 454 ? -15.175 -26.351 19.100 1.00 49.41 454 GLU A CA 1
ATOM 3517 C C . GLU A 1 454 ? -15.179 -27.808 19.592 1.00 49.41 454 GLU A C 1
ATOM 3519 O O . GLU A 1 454 ? -14.479 -28.666 19.054 1.00 49.41 454 GLU A O 1
ATOM 3524 N N . GLY A 1 455 ? -15.895 -28.078 20.685 1.00 57.44 455 GLY A N 1
ATOM 3525 C CA . GLY A 1 455 ? -15.841 -29.370 21.360 1.00 57.44 455 GLY A CA 1
ATOM 3526 C C . GLY A 1 455 ? -16.234 -29.296 22.832 1.00 57.44 455 GLY A C 1
ATOM 3527 O O . GLY A 1 455 ? -16.849 -28.338 23.300 1.00 57.44 455 GLY A O 1
ATOM 3528 N N . ARG A 1 456 ? -15.897 -30.345 23.587 1.00 46.09 456 ARG A N 1
ATOM 3529 C CA . ARG A 1 456 ? -16.221 -30.436 25.015 1.00 46.09 456 ARG A CA 1
ATOM 3530 C C . ARG A 1 456 ? -15.485 -29.333 25.781 1.00 46.09 456 ARG A C 1
ATOM 3532 O O . ARG A 1 456 ? -14.262 -29.278 25.742 1.00 46.09 456 ARG A O 1
ATOM 3539 N N . CYS A 1 457 ? -16.227 -28.495 26.506 1.00 46.88 457 CYS A N 1
ATOM 3540 C CA . CYS A 1 457 ? -15.653 -27.442 27.342 1.00 46.88 457 CYS A CA 1
ATOM 3541 C C . CYS A 1 457 ? -14.753 -28.064 28.424 1.00 46.88 457 CYS A C 1
ATOM 3543 O O . CYS A 1 457 ? -15.246 -28.709 29.352 1.00 46.88 457 CYS A O 1
ATOM 3545 N N . VAL A 1 458 ? -13.438 -27.885 28.296 1.00 51.78 458 VAL A N 1
ATOM 3546 C CA . VAL A 1 458 ? -12.452 -28.247 29.320 1.00 51.78 458 VAL A CA 1
ATOM 3547 C C . VAL A 1 458 ? -12.121 -26.976 30.111 1.00 51.78 458 VAL A C 1
ATOM 3549 O O . VAL A 1 458 ? -11.938 -25.928 29.494 1.00 51.78 458 VAL A O 1
ATOM 3552 N N . PRO A 1 459 ? -12.077 -27.003 31.456 1.00 49.53 459 PRO A N 1
ATOM 3553 C CA . PRO A 1 459 ? -11.666 -25.839 32.235 1.00 49.53 459 PRO A CA 1
ATOM 3554 C C . PRO A 1 459 ? -10.221 -25.454 31.897 1.00 49.53 459 PRO A C 1
ATOM 3556 O O . PRO A 1 459 ? -9.293 -26.224 32.154 1.00 49.53 459 PRO A O 1
ATOM 3559 N N . ASN A 1 460 ? -10.033 -24.266 31.325 1.00 53.28 460 ASN A N 1
ATOM 3560 C CA . ASN A 1 460 ? -8.707 -23.753 30.986 1.00 53.28 460 ASN A CA 1
ATOM 3561 C C . ASN A 1 460 ? -7.983 -23.222 32.231 1.00 53.28 460 ASN A C 1
ATOM 3563 O O . ASN A 1 460 ? -8.605 -22.869 33.238 1.00 53.28 460 ASN A O 1
ATOM 3567 N N . ARG A 1 461 ? -6.649 -23.174 32.174 1.00 64.25 461 ARG A N 1
ATOM 3568 C CA . ARG A 1 461 ? -5.808 -22.742 33.296 1.00 64.25 461 ARG A CA 1
ATOM 3569 C C . ARG A 1 461 ? -5.566 -21.229 33.250 1.00 64.25 461 ARG A C 1
ATOM 3571 O O . ARG A 1 461 ? -5.165 -20.673 32.234 1.00 64.25 461 ARG A O 1
ATOM 3578 N N . GLY A 1 462 ? -5.840 -20.565 34.373 1.00 72.81 462 GLY A N 1
ATOM 3579 C CA . GLY A 1 462 ? -5.126 -19.358 34.798 1.00 72.81 462 GLY A CA 1
ATOM 3580 C C . GLY A 1 462 ? -5.347 -18.033 34.059 1.00 72.81 462 GLY A C 1
ATOM 3581 O O . GLY A 1 462 ? -4.589 -17.110 34.350 1.00 72.81 462 GLY A O 1
ATOM 3582 N N . ILE A 1 463 ? -6.345 -17.875 33.175 1.00 78.69 463 ILE A N 1
ATOM 3583 C CA . ILE A 1 463 ? -6.673 -16.538 32.637 1.00 78.69 463 ILE A CA 1
ATOM 3584 C C . ILE A 1 463 ? -7.212 -15.653 33.764 1.00 78.69 463 ILE A C 1
ATOM 3586 O O . ILE A 1 463 ? -8.196 -15.996 34.422 1.00 78.69 463 ILE A O 1
ATOM 3590 N N . ARG A 1 464 ? -6.576 -14.500 33.979 1.00 85.69 464 ARG A N 1
ATOM 3591 C CA . ARG A 1 464 ? -6.978 -13.511 34.986 1.00 85.69 464 ARG A CA 1
ATOM 3592 C C . ARG A 1 464 ? -7.322 -12.195 34.310 1.00 85.69 464 ARG A C 1
ATOM 3594 O O . ARG A 1 464 ? -6.574 -11.707 33.471 1.00 85.69 464 ARG A O 1
ATOM 3601 N N . ILE A 1 465 ? -8.438 -11.608 34.713 1.00 86.62 465 ILE A N 1
ATOM 3602 C CA . ILE A 1 465 ? -8.880 -10.293 34.259 1.00 86.62 465 ILE A CA 1
ATOM 3603 C C . ILE A 1 465 ? -8.939 -9.399 35.493 1.00 86.62 465 ILE A C 1
ATOM 3605 O O . ILE A 1 465 ? -9.699 -9.677 36.417 1.00 86.62 465 ILE A O 1
ATOM 3609 N N . LEU A 1 466 ? -8.097 -8.371 35.531 1.00 86.81 466 LEU A N 1
ATOM 3610 C CA . LEU A 1 466 ? -7.970 -7.450 36.656 1.00 86.81 466 LEU A CA 1
ATOM 3611 C C . LEU A 1 466 ? -8.341 -6.042 36.206 1.00 86.81 466 LEU A C 1
ATOM 3613 O O . LEU A 1 466 ? -7.876 -5.586 35.168 1.00 86.81 466 LEU A O 1
ATOM 3617 N N . GLY A 1 467 ? -9.145 -5.348 37.001 1.00 85.94 467 GLY A N 1
ATOM 3618 C CA . GLY A 1 467 ? -9.449 -3.933 36.822 1.00 85.94 467 GLY A CA 1
ATOM 3619 C C . GLY A 1 467 ? -8.706 -3.105 37.854 1.00 85.94 467 GLY A C 1
ATOM 3620 O O . GLY A 1 467 ? -8.532 -3.532 38.991 1.00 85.94 467 GLY A O 1
ATOM 3621 N N . LYS A 1 468 ? -8.232 -1.932 37.450 1.00 87.25 468 LYS A N 1
ATOM 3622 C CA . LYS A 1 468 ? -7.596 -0.936 38.309 1.00 87.25 468 LYS A CA 1
ATOM 3623 C C . LYS A 1 468 ? -8.085 0.449 37.928 1.00 87.25 468 LYS A C 1
ATOM 3625 O O . LYS A 1 468 ? -8.496 0.690 36.792 1.00 87.25 468 LYS A O 1
ATOM 3630 N N . ASN A 1 469 ? -8.032 1.361 38.897 1.00 88.00 469 ASN A N 1
ATOM 3631 C CA . ASN A 1 469 ? -8.271 2.791 38.694 1.00 88.00 469 ASN A CA 1
ATOM 3632 C C . ASN A 1 469 ? -9.582 3.105 37.946 1.00 88.00 469 ASN A C 1
ATOM 3634 O O . ASN A 1 469 ? -9.645 4.023 37.134 1.00 88.00 469 ASN A O 1
ATOM 3638 N N . GLY A 1 470 ? -10.640 2.334 38.230 1.00 84.12 470 GLY A N 1
ATOM 3639 C CA . GLY A 1 470 ? -11.970 2.553 37.658 1.00 84.12 470 GLY A CA 1
ATOM 3640 C C . GLY A 1 470 ? -12.129 2.087 36.212 1.00 84.12 470 GLY A C 1
ATOM 3641 O O . GLY A 1 470 ? -12.961 2.643 35.500 1.00 84.12 470 GLY A O 1
ATOM 3642 N N . ALA A 1 471 ? -11.350 1.096 35.771 1.00 86.62 471 ALA A N 1
ATOM 3643 C CA . ALA A 1 471 ? -11.515 0.509 34.449 1.00 86.62 471 ALA A CA 1
ATOM 3644 C C . ALA A 1 471 ? -12.943 -0.018 34.209 1.00 86.62 471 ALA A C 1
ATOM 3646 O O . ALA A 1 471 ? -13.582 -0.595 35.097 1.00 86.62 471 ALA A O 1
ATOM 3647 N N . VAL A 1 472 ? -13.434 0.175 32.985 1.00 85.00 472 VAL A N 1
ATOM 3648 C CA . VAL A 1 472 ? -14.799 -0.185 32.581 1.00 85.00 472 VAL A CA 1
ATOM 3649 C C . VAL A 1 472 ? -14.747 -1.115 31.382 1.00 85.00 472 VAL A C 1
ATOM 3651 O O . VAL A 1 472 ? -14.186 -0.750 30.351 1.00 85.00 472 VAL A O 1
ATOM 3654 N N . LEU A 1 473 ? -15.388 -2.278 31.501 1.00 82.88 473 LEU A N 1
ATOM 3655 C CA . LEU A 1 473 ? -15.720 -3.125 30.361 1.00 82.88 473 LEU A CA 1
ATOM 3656 C C . LEU A 1 473 ? -17.221 -3.034 30.088 1.00 82.88 473 LEU A C 1
ATOM 3658 O O . LEU A 1 473 ? -18.021 -3.239 31.005 1.00 82.88 473 LEU A O 1
ATOM 3662 N N . SER A 1 474 ? -17.617 -2.759 28.851 1.00 77.81 474 SER A N 1
ATOM 3663 C CA . SER A 1 474 ? -19.026 -2.692 28.455 1.00 77.81 474 SER A CA 1
ATOM 3664 C C . SER A 1 474 ? -19.307 -3.436 27.154 1.00 77.81 474 SER A C 1
ATOM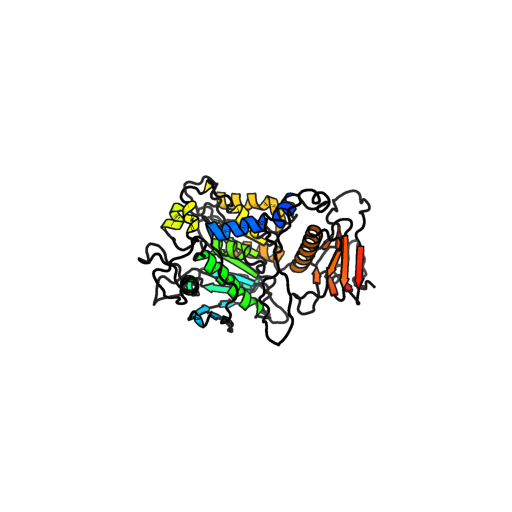 3666 O O . SER A 1 474 ? -18.471 -3.501 26.257 1.00 77.81 474 SER A O 1
ATOM 3668 N N . GLY A 1 475 ? -20.507 -4.010 27.049 1.00 68.88 475 GLY A N 1
ATOM 3669 C CA . GLY A 1 475 ? -21.054 -4.447 25.762 1.00 68.88 475 GLY A CA 1
ATOM 3670 C C . GLY A 1 475 ? -21.425 -3.267 24.852 1.00 68.88 475 GLY A C 1
ATOM 3671 O O . GLY A 1 475 ? -21.279 -2.110 25.252 1.00 68.88 475 GLY A O 1
ATOM 3672 N N . GLY A 1 476 ? -21.954 -3.576 23.664 1.00 58.00 476 GLY A N 1
ATOM 3673 C CA . GLY A 1 476 ? -22.527 -2.574 22.760 1.00 58.00 476 GLY A CA 1
ATOM 3674 C C . GLY A 1 476 ? -23.646 -1.766 23.417 1.00 58.00 476 GLY A C 1
ATOM 3675 O O . GLY A 1 476 ? -24.389 -2.271 24.262 1.00 58.00 476 GLY A O 1
ATOM 3676 N N . LYS A 1 477 ? -23.747 -0.494 23.029 1.00 56.06 477 LYS A N 1
ATOM 3677 C CA . LYS A 1 477 ? -24.747 0.483 23.473 1.00 56.06 477 LYS A CA 1
ATOM 3678 C C . LYS A 1 477 ? -26.124 0.268 22.835 1.00 56.06 477 LYS A C 1
ATOM 3680 O O . LYS A 1 477 ? -27.114 0.769 23.365 1.00 56.06 477 LYS A O 1
ATOM 3685 N N . ARG A 1 478 ? -26.228 -0.441 21.705 1.00 46.97 478 ARG A N 1
ATOM 3686 C CA . ARG A 1 478 ? -27.510 -0.750 21.045 1.00 46.97 478 ARG A CA 1
ATOM 3687 C C . ARG A 1 478 ? -27.882 -2.221 21.195 1.00 46.97 478 ARG A C 1
ATOM 3689 O O . ARG A 1 478 ? -27.103 -3.127 20.931 1.00 46.97 478 ARG A O 1
ATOM 3696 N N . ASN A 1 479 ? -29.127 -2.448 21.605 1.00 43.12 479 ASN A N 1
ATOM 3697 C CA . ASN A 1 479 ? -29.679 -3.778 21.813 1.00 43.12 479 ASN A CA 1
ATOM 3698 C C . ASN A 1 479 ? -29.996 -4.425 20.448 1.00 43.12 479 ASN A C 1
ATOM 3700 O O . ASN A 1 479 ? -30.814 -3.901 19.695 1.00 43.12 479 ASN A O 1
ATOM 3704 N N . HIS A 1 480 ? -29.362 -5.554 20.118 1.00 46.12 480 HIS A N 1
ATOM 3705 C CA . HIS A 1 480 ? -29.522 -6.226 18.813 1.00 46.12 480 HIS A CA 1
ATOM 3706 C C . HIS A 1 480 ? -30.737 -7.152 18.708 1.00 46.12 480 HIS A C 1
ATOM 3708 O O . HIS A 1 480 ? -30.976 -7.739 17.651 1.00 46.12 480 HIS A O 1
ATOM 3714 N N . TYR A 1 481 ? -31.517 -7.314 19.775 1.00 39.97 481 TYR A N 1
ATOM 3715 C CA . TYR A 1 481 ? -32.616 -8.269 19.766 1.00 39.97 481 TYR A CA 1
ATOM 3716 C C . TYR A 1 481 ? -33.858 -7.704 19.072 1.00 39.97 481 TYR A C 1
ATOM 3718 O O . TYR A 1 481 ? -34.712 -7.064 19.683 1.00 39.97 481 TYR A O 1
ATOM 3726 N N . LEU A 1 482 ? -34.007 -8.052 17.792 1.00 35.25 482 LEU A N 1
ATOM 3727 C CA . LEU A 1 482 ? -35.332 -8.320 17.238 1.00 35.25 482 LEU A CA 1
ATOM 3728 C C . LEU A 1 482 ? -36.008 -9.395 18.119 1.00 35.25 482 LEU A C 1
ATOM 3730 O O . LEU A 1 482 ? -35.372 -10.394 18.473 1.00 35.25 482 LEU A O 1
ATOM 3734 N N . PRO A 1 483 ? -37.283 -9.225 18.507 1.00 31.47 483 PRO A N 1
ATOM 3735 C CA . PRO A 1 483 ? -37.925 -10.068 19.504 1.00 31.47 483 PRO A CA 1
ATOM 3736 C C . PRO A 1 483 ? -38.315 -11.406 18.873 1.00 31.47 483 PRO A C 1
ATOM 3738 O O . PRO A 1 483 ? -39.443 -11.540 18.414 1.00 31.47 483 PRO A O 1
ATOM 3741 N N . ARG A 1 484 ? -37.391 -12.375 18.794 1.00 32.91 484 ARG A N 1
ATOM 3742 C CA . ARG A 1 484 ? -37.642 -13.834 18.680 1.00 32.91 484 ARG A CA 1
ATOM 3743 C C . ARG A 1 484 ? -36.330 -14.589 18.417 1.00 32.91 484 ARG A C 1
ATOM 3745 O O . ARG A 1 484 ? -35.983 -14.821 17.266 1.00 32.91 484 ARG A O 1
ATOM 3752 N N . ARG A 1 485 ? -35.664 -15.031 19.492 1.00 31.00 485 ARG A N 1
ATOM 3753 C CA . ARG A 1 485 ? -35.037 -16.363 19.705 1.00 31.00 485 ARG A CA 1
ATOM 3754 C C . ARG A 1 485 ? -33.913 -16.256 20.750 1.00 31.00 485 ARG A C 1
ATOM 3756 O O . ARG A 1 485 ? -32.949 -15.534 20.559 1.00 31.00 485 ARG A O 1
ATOM 3763 N N . SER A 1 486 ? -34.133 -16.966 21.859 1.00 38.19 486 SER A N 1
ATOM 3764 C CA . SER A 1 486 ? -33.220 -17.357 22.950 1.00 38.19 486 SER A CA 1
ATOM 3765 C C . SER A 1 486 ? -31.872 -16.625 23.084 1.00 38.19 486 SER A C 1
ATOM 3767 O O . SER A 1 486 ? -30.874 -17.042 22.501 1.00 38.19 486 SER A O 1
ATOM 3769 N N . GLY A 1 487 ? -31.844 -15.625 23.966 1.00 33.72 487 GLY A N 1
ATOM 3770 C CA . GLY A 1 487 ? -30.655 -14.976 24.524 1.00 33.72 487 GLY A CA 1
ATOM 3771 C C . GLY A 1 487 ? -31.082 -13.738 25.325 1.00 33.72 487 GLY A C 1
ATOM 3772 O O . GLY A 1 487 ? -32.062 -13.100 24.962 1.00 33.72 487 GLY A O 1
ATOM 3773 N N . ASP A 1 488 ? -30.441 -13.489 26.468 1.00 36.19 488 ASP A N 1
ATOM 3774 C CA . ASP A 1 488 ? -30.859 -12.574 27.551 1.00 36.19 488 ASP A CA 1
ATOM 3775 C C . ASP A 1 488 ? -31.475 -11.217 27.095 1.00 36.19 488 ASP A C 1
ATOM 3777 O O . ASP A 1 488 ? -30.791 -10.437 26.432 1.00 36.19 488 ASP A O 1
ATOM 3781 N N . PRO A 1 489 ? -32.736 -10.898 27.465 1.00 36.31 489 PRO A N 1
ATOM 3782 C CA . PRO A 1 489 ? -33.440 -9.678 27.046 1.00 36.31 489 PRO A CA 1
ATOM 3783 C C . PRO A 1 489 ? -32.966 -8.376 27.725 1.00 36.31 489 PRO A C 1
ATOM 3785 O O . PRO A 1 489 ? -33.397 -7.293 27.322 1.00 36.31 489 PRO A O 1
ATOM 3788 N N . ASN A 1 490 ? -32.082 -8.437 28.726 1.00 37.72 490 ASN A N 1
ATOM 3789 C CA . ASN A 1 490 ? -31.600 -7.252 29.444 1.00 37.72 490 ASN A CA 1
ATOM 3790 C C . ASN A 1 490 ? -30.276 -6.737 28.852 1.00 37.72 490 ASN A C 1
ATOM 3792 O O . ASN A 1 490 ? -29.182 -7.015 29.340 1.00 37.72 490 ASN A O 1
ATOM 3796 N N . GLY A 1 491 ? -30.404 -5.973 27.767 1.00 40.88 491 GLY A N 1
ATOM 3797 C CA . GLY A 1 491 ? -29.324 -5.449 26.925 1.00 40.88 491 GLY A CA 1
ATOM 3798 C C . GLY A 1 491 ? -28.464 -4.326 27.502 1.00 40.88 491 GLY A C 1
ATOM 3799 O O . GLY A 1 491 ? -28.293 -3.315 26.834 1.00 40.88 491 GLY A O 1
ATOM 3800 N N . TRP A 1 492 ? -27.892 -4.510 28.692 1.00 44.78 492 TRP A N 1
ATOM 3801 C CA . TRP A 1 492 ? -26.741 -3.739 29.175 1.00 44.78 492 TRP A CA 1
ATOM 3802 C C . TRP A 1 492 ? -25.921 -4.613 30.123 1.00 44.78 492 TRP A C 1
ATOM 3804 O O . TRP A 1 492 ? -26.412 -5.032 31.170 1.00 44.78 492 TRP A O 1
ATOM 3814 N N . ARG A 1 493 ? -24.651 -4.869 29.798 1.00 45.50 493 ARG A N 1
ATOM 3815 C CA . ARG A 1 493 ? -23.695 -5.459 30.745 1.00 45.50 493 ARG A CA 1
ATOM 3816 C C . ARG A 1 493 ? -22.422 -4.623 30.744 1.00 45.50 493 ARG A C 1
ATOM 3818 O O . ARG A 1 493 ? -21.485 -4.897 30.004 1.00 45.50 493 ARG A O 1
ATOM 3825 N N . SER A 1 494 ? -22.425 -3.575 31.560 1.00 38.41 494 SER A N 1
ATOM 3826 C CA . SER A 1 494 ? -21.200 -2.892 31.974 1.00 38.41 494 SER A CA 1
ATOM 3827 C C . SER A 1 494 ? -20.726 -3.544 33.264 1.00 38.41 494 SER A C 1
ATOM 3829 O O . SER A 1 494 ? -21.439 -3.514 34.267 1.00 38.41 494 SER A O 1
ATOM 3831 N N . VAL A 1 495 ? -19.542 -4.148 33.245 1.00 43.84 495 VAL A N 1
ATOM 3832 C CA . VAL A 1 495 ? -18.894 -4.667 34.450 1.00 43.84 495 VAL A CA 1
ATOM 3833 C C . VAL A 1 495 ? -17.803 -3.677 34.831 1.00 43.84 495 VAL A C 1
ATOM 3835 O O . VAL A 1 495 ? -16.787 -3.553 34.147 1.00 43.84 495 VAL A O 1
ATOM 3838 N N . GLY A 1 496 ? -18.020 -2.946 35.924 1.00 34.66 496 GLY A N 1
ATOM 3839 C CA . GLY A 1 496 ? -16.930 -2.249 36.598 1.00 34.66 496 GLY A CA 1
ATOM 3840 C C . GLY A 1 496 ? -16.066 -3.291 37.296 1.00 34.66 496 GLY A C 1
ATOM 3841 O O . GLY A 1 496 ? -16.558 -3.985 38.186 1.00 34.66 496 GLY A O 1
ATOM 3842 N N . ILE A 1 497 ? -14.809 -3.429 36.883 1.00 44.94 497 ILE A N 1
ATOM 3843 C CA . ILE A 1 497 ? -13.878 -4.348 37.538 1.00 44.94 497 ILE A CA 1
ATOM 3844 C C . ILE A 1 497 ? -13.108 -3.529 38.577 1.00 44.94 497 ILE A C 1
ATOM 3846 O O . ILE A 1 497 ? -12.389 -2.596 38.215 1.00 44.94 497 ILE A O 1
ATOM 3850 N N . ARG A 1 498 ? -13.328 -3.829 39.861 1.00 35.50 498 ARG A N 1
ATOM 3851 C CA . ARG A 1 498 ? -12.622 -3.200 40.986 1.00 35.50 498 ARG A CA 1
ATOM 3852 C C . ARG A 1 498 ? -11.416 -4.010 41.419 1.00 35.50 498 ARG A C 1
ATOM 3854 O O . ARG A 1 498 ? -11.528 -5.257 41.407 1.00 35.50 498 ARG A O 1
#

pLDDT: mean 79.14, std 22.67, range [22.3, 98.88]

Foldseek 3Di:
DDDDDDDDDDDDDDDDDDDDDDDDPDPDDDDDDDDPDPQPPLQPLFDPLLLVCVVPVLVVLLVCCLQAWFFDDLDADDPQWDADPQWIDRVLLRFIKGKDKDAAPPQALVAAFFEEEEEAAAADQDPPDRPHDDAPADPCVVCNVLGYMYMYTYLCSAWHQYWPVRDPQLDIAGPLQCSQPVYRHDTPRDADQSHGFSLNRSLSVVSSVLVNQVVGSSHDQQRYEYDYAASSLLSQLSNLLPPVSHQEGERALPAPNALFQLLDDQPLEAHLQRCCNTRVRNIGNNNVVCGVVSNVDPHTNLSSNLSNPPGAYEYEEEPAASHRPLVRSVVSLVSNCVNNVSVVNSLSYHYDYDYDYRDDHPVVVVSVSVSSCVASVQPHQPLLVVVLVQLSVCSVVVHQEDEDEFDPPDPVSEREHLEARAHEAQHEYEYENGEYEHAPPRPYDNHDHSNDDPDDDDDTHHYHYAYYDFYKYWYYPDDPDPPDDDDDPPPIDIDGGD

Radius of gyration: 25.61 Å; chains: 1; bounding box: 106×54×65 Å